Protein AF-A0A653XRC6-F1 (afdb_monomer_lite)

Structure (mmCIF, N/CA/C/O backbone):
data_AF-A0A653XRC6-F1
#
_entry.id   AF-A0A653XRC6-F1
#
loop_
_atom_site.group_PDB
_atom_site.id
_atom_site.type_symbol
_atom_site.label_atom_id
_atom_site.label_alt_id
_atom_site.label_comp_id
_atom_site.label_asym_id
_atom_site.label_entity_id
_atom_site.label_seq_id
_atom_site.pdbx_PDB_ins_code
_atom_site.Cartn_x
_atom_site.Cartn_y
_atom_site.Cartn_z
_atom_site.occupancy
_atom_site.B_iso_or_equiv
_atom_site.auth_seq_id
_atom_site.auth_comp_id
_atom_site.auth_asym_id
_atom_site.auth_atom_id
_atom_site.pdbx_PDB_model_num
ATOM 1 N N . MET A 1 1 ? 20.315 5.250 1.413 1.00 73.81 1 MET A N 1
ATOM 2 C CA . MET A 1 1 ? 19.536 4.110 0.869 1.00 73.81 1 MET A CA 1
ATOM 3 C C . MET A 1 1 ? 20.317 3.510 -0.283 1.00 73.81 1 MET A C 1
ATOM 5 O O . MET A 1 1 ? 20.744 4.292 -1.117 1.00 73.81 1 MET A O 1
ATOM 9 N N . ASP A 1 2 ? 20.560 2.194 -0.324 1.00 81.38 2 ASP A N 1
ATOM 10 C CA . ASP A 1 2 ? 21.121 1.570 -1.534 1.00 81.38 2 ASP A CA 1
ATOM 11 C C . ASP A 1 2 ? 19.971 1.256 -2.494 1.00 81.38 2 ASP A C 1
ATOM 13 O O . ASP A 1 2 ? 19.226 0.292 -2.316 1.00 81.38 2 ASP A O 1
ATOM 17 N N . SER A 1 3 ? 19.767 2.153 -3.452 1.00 80.25 3 SER A N 1
ATOM 18 C CA . SER A 1 3 ? 18.646 2.127 -4.383 1.00 80.25 3 SER A CA 1
ATOM 19 C C . SER A 1 3 ? 18.878 1.210 -5.590 1.00 80.25 3 SER A C 1
ATOM 21 O O . SER A 1 3 ? 17.935 1.000 -6.346 1.00 80.25 3 SER A O 1
ATOM 23 N N . ASN A 1 4 ? 20.078 0.635 -5.776 1.00 87.00 4 ASN A N 1
ATOM 24 C CA . ASN A 1 4 ? 20.437 -0.206 -6.928 1.00 87.00 4 ASN A CA 1
ATOM 25 C C . ASN A 1 4 ? 20.001 0.396 -8.286 1.00 87.00 4 ASN A C 1
ATOM 27 O O . ASN A 1 4 ? 19.376 -0.259 -9.120 1.00 87.00 4 ASN A O 1
ATOM 31 N N . VAL A 1 5 ? 20.319 1.668 -8.524 1.00 88.69 5 VAL A N 1
ATOM 32 C CA . VAL A 1 5 ? 19.939 2.421 -9.743 1.00 88.69 5 VAL A CA 1
ATOM 33 C C . VAL A 1 5 ? 21.145 2.965 -10.511 1.00 88.69 5 VAL A C 1
ATOM 35 O O . VAL A 1 5 ? 21.012 3.849 -11.359 1.00 88.69 5 VAL A O 1
ATOM 38 N N . GLU A 1 6 ? 22.338 2.439 -10.240 1.00 88.88 6 GLU A N 1
ATOM 39 C CA . GLU A 1 6 ? 23.526 2.753 -11.031 1.00 88.88 6 GLU A CA 1
ATOM 40 C C . GLU A 1 6 ? 23.304 2.367 -12.504 1.00 88.88 6 GLU A C 1
ATOM 42 O O . GLU A 1 6 ? 22.797 1.279 -12.811 1.00 88.88 6 GLU A O 1
ATOM 47 N N . GLY A 1 7 ? 23.630 3.296 -13.409 1.00 89.38 7 GLY A N 1
ATOM 48 C CA . GLY A 1 7 ? 23.404 3.159 -14.851 1.00 89.38 7 GLY A CA 1
ATOM 49 C C . GLY A 1 7 ? 21.946 3.314 -15.307 1.00 89.38 7 GLY A C 1
ATOM 50 O O . GLY A 1 7 ? 21.654 3.047 -16.469 1.00 89.38 7 GLY A O 1
ATOM 51 N N . VAL A 1 8 ? 21.023 3.722 -14.427 1.00 92.38 8 VAL A N 1
ATOM 52 C CA . VAL A 1 8 ? 19.603 3.922 -14.761 1.00 92.38 8 VAL A CA 1
ATOM 53 C C . VAL A 1 8 ? 19.306 5.413 -14.898 1.00 92.38 8 VAL A C 1
ATOM 55 O O . VAL A 1 8 ? 19.327 6.147 -13.905 1.00 92.38 8 VAL A O 1
ATOM 58 N N . GLU A 1 9 ? 19.005 5.851 -16.121 1.00 91.44 9 GLU A N 1
ATOM 59 C CA . GLU A 1 9 ? 18.622 7.236 -16.406 1.00 91.44 9 GLU A CA 1
ATOM 60 C C . GLU A 1 9 ? 17.239 7.584 -15.838 1.00 91.44 9 GLU A C 1
ATOM 62 O O . GLU A 1 9 ? 16.316 6.766 -15.818 1.00 91.44 9 GLU A O 1
ATOM 67 N N . GLN A 1 10 ? 17.092 8.829 -15.382 1.00 92.31 10 GLN A N 1
ATOM 68 C CA . GLN A 1 10 ? 15.822 9.368 -14.906 1.00 92.31 10 GLN A CA 1
ATOM 69 C C . GLN A 1 10 ? 14.974 9.826 -16.099 1.00 92.31 10 GLN A C 1
ATOM 71 O O . GLN A 1 10 ? 15.271 10.842 -16.731 1.00 92.31 10 GLN A O 1
ATOM 76 N N . ALA A 1 11 ? 13.872 9.125 -16.364 1.00 92.25 11 ALA A N 1
ATOM 77 C CA . ALA A 1 11 ? 12.840 9.614 -17.265 1.00 92.25 11 ALA A CA 1
ATOM 78 C C . ALA A 1 11 ? 11.983 10.683 -16.568 1.00 92.25 11 ALA A C 1
ATOM 80 O O . ALA A 1 11 ? 11.791 10.659 -15.349 1.00 92.25 11 ALA A O 1
ATOM 81 N N . VAL A 1 12 ? 11.427 11.608 -17.350 1.00 90.19 12 VAL A N 1
ATOM 82 C CA . VAL A 1 12 ? 10.395 12.545 -16.897 1.00 90.19 12 VAL A CA 1
ATOM 83 C C . VAL A 1 12 ? 9.152 12.297 -17.724 1.00 90.19 12 VAL A C 1
ATOM 85 O O . VAL A 1 12 ? 9.199 12.274 -18.950 1.00 90.19 12 VAL A O 1
ATOM 88 N N . SER A 1 13 ? 8.035 12.094 -17.041 1.00 87.06 13 SER A N 1
ATOM 89 C CA . SER A 1 13 ? 6.729 11.951 -17.666 1.00 87.06 13 SER A CA 1
ATOM 90 C C . SER A 1 13 ? 5.757 12.887 -16.956 1.00 87.06 13 SER A C 1
ATOM 92 O O . SER A 1 13 ? 5.788 13.022 -15.732 1.00 87.06 13 SER A O 1
ATOM 94 N N . THR A 1 14 ? 4.868 13.515 -17.710 1.00 78.69 14 THR A N 1
ATOM 95 C CA . THR A 1 14 ? 3.679 14.193 -17.192 1.00 78.69 14 THR A CA 1
ATOM 96 C C . THR A 1 14 ? 2.473 13.531 -17.855 1.00 78.69 14 THR A C 1
ATOM 98 O O . THR A 1 14 ? 2.463 13.325 -19.065 1.00 78.69 14 THR A O 1
ATOM 101 N N . GLY A 1 15 ? 1.476 13.117 -17.071 1.00 80.56 15 GLY A N 1
ATOM 102 C CA . GLY A 1 15 ? 0.349 12.332 -17.588 1.00 80.56 15 GLY A CA 1
ATOM 103 C C . GLY A 1 15 ? 0.538 10.824 -17.421 1.00 80.56 15 GLY A C 1
ATOM 104 O O . GLY A 1 15 ? 0.923 10.378 -16.346 1.00 80.56 15 GLY A O 1
ATOM 105 N N . THR A 1 16 ? 0.216 10.036 -18.444 1.00 86.44 16 THR A N 1
ATOM 106 C CA . THR A 1 16 ? -0.002 8.585 -18.323 1.00 86.44 16 THR A CA 1
ATOM 107 C C . THR A 1 16 ? 1.288 7.759 -18.288 1.00 86.44 16 THR A C 1
ATOM 109 O O . THR A 1 16 ? 2.378 8.229 -18.628 1.00 86.44 16 THR A O 1
ATOM 112 N N . LEU A 1 17 ? 1.151 6.489 -17.895 1.00 93.69 17 LEU A N 1
ATOM 113 C CA . LEU A 1 17 ? 2.187 5.478 -18.106 1.00 93.69 17 LEU A CA 1
ATOM 114 C C . LEU A 1 17 ? 2.493 5.300 -19.611 1.00 93.69 17 LEU A C 1
ATOM 116 O O . LEU A 1 17 ? 1.646 5.627 -20.452 1.00 93.69 17 LEU A O 1
ATOM 120 N N . PRO A 1 18 ? 3.690 4.789 -19.965 1.00 93.00 18 PRO A N 1
ATOM 121 C CA . PRO A 1 18 ? 3.992 4.385 -21.335 1.00 93.00 18 PRO A CA 1
ATOM 122 C C . PRO A 1 18 ? 3.124 3.194 -21.783 1.00 93.00 18 PRO A C 1
ATOM 124 O O . PRO A 1 18 ? 2.311 2.670 -21.023 1.00 93.00 18 PRO A O 1
ATOM 127 N N . GLY A 1 19 ? 3.294 2.755 -23.034 1.00 93.19 19 GLY A N 1
ATOM 128 C CA . GLY A 1 19 ? 2.529 1.636 -23.591 1.00 93.19 19 GLY A CA 1
ATOM 129 C C . GLY A 1 19 ? 2.646 0.348 -22.763 1.00 93.19 19 GLY A C 1
ATOM 130 O O . GLY A 1 19 ? 3.686 0.078 -22.163 1.00 93.19 19 GLY A O 1
ATOM 131 N N . ARG A 1 20 ? 1.580 -0.462 -22.768 1.00 95.75 20 ARG A N 1
ATOM 132 C CA . ARG A 1 20 ? 1.423 -1.664 -21.925 1.00 95.75 20 ARG A CA 1
ATOM 133 C C . ARG A 1 20 ? 2.647 -2.590 -21.955 1.00 95.75 20 ARG A C 1
ATOM 135 O O . ARG A 1 20 ? 3.217 -2.863 -20.903 1.00 95.75 20 ARG A O 1
ATOM 142 N N . ASP A 1 21 ? 3.110 -2.950 -23.153 1.00 97.00 21 ASP A N 1
ATOM 143 C CA . ASP A 1 21 ? 4.266 -3.839 -23.360 1.00 97.00 21 ASP A CA 1
ATOM 144 C C . ASP A 1 21 ? 5.566 -3.270 -22.771 1.00 97.00 21 ASP A C 1
ATOM 146 O O . ASP A 1 21 ? 6.418 -4.007 -22.264 1.00 97.00 21 ASP A O 1
ATOM 150 N N . GLN A 1 22 ? 5.724 -1.943 -22.814 1.00 97.06 22 GLN A N 1
ATOM 151 C CA . GLN A 1 22 ? 6.874 -1.266 -22.225 1.00 97.06 22 GLN A CA 1
ATOM 152 C C . GLN A 1 22 ? 6.807 -1.325 -20.697 1.00 97.06 22 GLN A C 1
ATOM 154 O O . GLN A 1 22 ? 7.818 -1.618 -20.063 1.00 97.06 22 GLN A O 1
ATOM 159 N N . VAL A 1 23 ? 5.635 -1.088 -20.099 1.00 97.81 23 VAL A N 1
ATOM 160 C CA . VAL A 1 23 ? 5.466 -1.188 -18.641 1.00 97.81 23 VAL A CA 1
ATOM 161 C C . VAL A 1 23 ? 5.706 -2.624 -18.171 1.00 97.81 23 VAL A C 1
ATOM 163 O O . VAL A 1 23 ? 6.475 -2.817 -17.233 1.00 97.81 23 VAL A O 1
ATOM 166 N N . ASP A 1 24 ? 5.142 -3.627 -18.851 1.00 98.44 24 ASP A N 1
ATOM 167 C CA . ASP A 1 24 ? 5.356 -5.046 -18.525 1.00 98.44 24 ASP A CA 1
ATOM 168 C C . ASP A 1 24 ? 6.844 -5.418 -18.561 1.00 98.44 24 ASP A C 1
ATOM 170 O O . ASP A 1 24 ? 7.371 -6.020 -17.621 1.00 98.44 24 ASP A O 1
ATOM 174 N N . SER A 1 25 ? 7.549 -4.983 -19.609 1.00 98.44 25 SER A N 1
ATOM 175 C CA . SER A 1 25 ? 8.989 -5.212 -19.751 1.00 98.44 25 SER A CA 1
ATOM 176 C C . SER A 1 25 ? 9.793 -4.566 -18.617 1.00 98.44 25 SER A C 1
ATOM 178 O O . SER A 1 25 ? 10.721 -5.180 -18.090 1.00 98.44 25 SER A O 1
ATOM 180 N N . LEU A 1 26 ? 9.434 -3.347 -18.203 1.00 98.38 26 LEU A N 1
ATOM 181 C CA . LEU A 1 26 ? 10.117 -2.628 -17.122 1.00 98.38 26 LEU A CA 1
ATOM 182 C C . LEU A 1 26 ? 9.809 -3.227 -15.740 1.00 98.38 26 LEU A C 1
ATOM 184 O O . LEU A 1 26 ? 10.702 -3.308 -14.898 1.00 98.38 26 LEU A O 1
ATOM 188 N N . VAL A 1 27 ? 8.590 -3.711 -15.498 1.00 98.56 27 VAL A N 1
ATOM 189 C CA . VAL A 1 27 ? 8.245 -4.426 -14.257 1.00 98.56 27 VAL A CA 1
ATOM 190 C C . VAL A 1 27 ? 9.013 -5.748 -14.160 1.00 98.56 27 VAL A C 1
ATOM 192 O O . VAL A 1 27 ? 9.606 -6.035 -13.118 1.00 98.56 27 VAL A O 1
ATOM 195 N N . ALA A 1 28 ? 9.110 -6.505 -15.257 1.00 98.50 28 ALA A N 1
ATOM 196 C CA . ALA A 1 28 ? 9.934 -7.712 -15.316 1.00 98.50 28 ALA A CA 1
ATOM 197 C C . ALA A 1 28 ? 11.433 -7.413 -15.114 1.00 98.50 28 ALA A C 1
ATOM 199 O O . ALA A 1 28 ? 12.112 -8.121 -14.364 1.00 98.50 28 ALA A O 1
ATOM 200 N N . ALA A 1 29 ? 11.949 -6.341 -15.724 1.00 98.12 29 ALA A N 1
ATOM 201 C CA . ALA A 1 29 ? 13.334 -5.906 -15.545 1.00 98.12 29 ALA A CA 1
ATOM 202 C C . ALA A 1 29 ? 13.633 -5.498 -14.092 1.00 98.12 29 A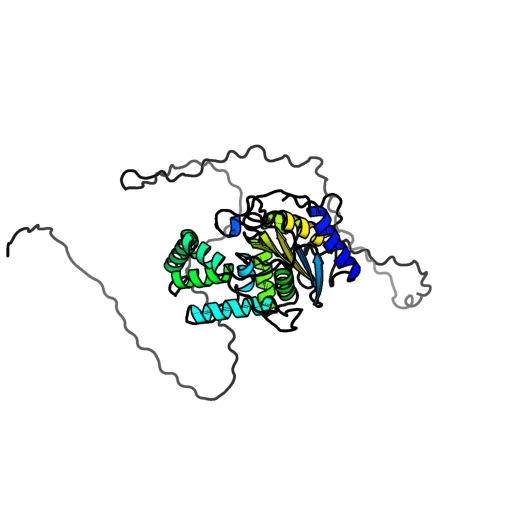LA A C 1
ATOM 204 O O . ALA A 1 29 ? 14.695 -5.842 -13.568 1.00 98.12 29 ALA A O 1
ATOM 205 N N . SER A 1 30 ? 12.686 -4.834 -13.420 1.00 98.00 30 SER A N 1
ATOM 206 C CA . SER A 1 30 ? 12.790 -4.472 -12.002 1.00 98.00 30 SER A CA 1
ATOM 207 C C . SER A 1 30 ? 12.946 -5.701 -11.103 1.00 98.00 30 SER A C 1
ATOM 209 O O . SER A 1 30 ? 13.836 -5.740 -10.249 1.00 98.00 30 SER A O 1
ATOM 211 N N . LEU A 1 31 ? 12.131 -6.739 -11.334 1.00 97.38 31 LEU A N 1
ATOM 212 C CA . LEU A 1 31 ? 12.246 -8.011 -10.620 1.00 97.38 31 LEU A CA 1
ATOM 213 C C . LEU A 1 31 ? 13.620 -8.645 -10.868 1.00 97.38 31 LEU A C 1
ATOM 215 O O . LEU A 1 31 ? 14.330 -8.980 -9.922 1.00 97.38 31 LEU A O 1
ATOM 219 N N . GLN A 1 32 ? 14.016 -8.784 -12.136 1.00 97.44 32 GLN A N 1
ATOM 220 C CA . GLN A 1 32 ? 15.257 -9.465 -12.504 1.00 97.44 32 GLN A CA 1
ATOM 221 C C . GLN A 1 32 ? 16.494 -8.767 -11.930 1.00 97.44 32 GLN A C 1
ATOM 223 O O . GLN A 1 32 ? 17.410 -9.442 -11.462 1.00 97.44 32 GLN A O 1
ATOM 228 N N . ARG A 1 33 ? 16.506 -7.430 -11.915 1.00 96.31 33 ARG A N 1
ATOM 229 C CA . ARG A 1 33 ? 17.606 -6.623 -11.372 1.00 96.31 33 ARG A CA 1
ATOM 230 C C . ARG A 1 33 ? 17.837 -6.850 -9.876 1.00 96.31 33 ARG A C 1
ATOM 232 O O . ARG A 1 33 ? 18.973 -6.769 -9.424 1.00 96.31 33 ARG A O 1
ATOM 239 N N . ASN A 1 34 ? 16.775 -7.128 -9.123 1.00 96.38 34 ASN A N 1
ATOM 240 C CA . ASN A 1 34 ? 16.821 -7.210 -7.661 1.00 96.38 34 ASN A CA 1
ATOM 241 C C . ASN A 1 34 ? 16.667 -8.644 -7.129 1.00 96.38 34 ASN A C 1
ATOM 243 O O . ASN A 1 34 ? 16.727 -8.867 -5.923 1.00 96.38 34 ASN A O 1
ATOM 247 N N . ARG A 1 35 ? 16.496 -9.636 -8.015 1.00 93.81 35 ARG A N 1
ATOM 248 C CA . ARG A 1 35 ? 16.198 -11.031 -7.655 1.00 93.81 35 ARG A CA 1
ATOM 249 C C . ARG A 1 35 ? 17.244 -11.666 -6.740 1.00 93.81 35 ARG A C 1
ATOM 251 O O . ARG A 1 35 ? 16.881 -12.443 -5.865 1.00 93.81 35 ARG A O 1
ATOM 258 N N . THR A 1 36 ? 18.522 -11.357 -6.953 1.00 94.31 36 THR A N 1
ATOM 259 C CA . THR A 1 36 ? 19.648 -11.962 -6.224 1.00 94.31 36 THR A CA 1
ATOM 260 C C . THR A 1 36 ? 20.048 -11.199 -4.964 1.00 94.31 36 THR A C 1
ATOM 262 O O . THR A 1 36 ? 20.930 -11.666 -4.249 1.00 94.31 36 THR A O 1
ATOM 265 N N . CYS A 1 37 ? 19.448 -10.035 -4.691 1.00 95.75 37 CYS A N 1
ATOM 266 C CA . CYS A 1 37 ? 19.703 -9.302 -3.454 1.00 95.75 37 CYS A CA 1
ATOM 267 C C . CYS A 1 37 ? 19.137 -10.100 -2.270 1.00 95.75 37 CYS A C 1
ATOM 269 O O . CYS A 1 37 ? 17.966 -10.476 -2.266 1.00 95.75 37 CYS A O 1
ATOM 271 N N . GLN A 1 38 ? 19.993 -10.364 -1.286 1.00 95.75 38 GLN A N 1
ATOM 272 C CA . GLN A 1 38 ? 19.677 -11.117 -0.067 1.00 95.75 38 GLN A CA 1
ATOM 273 C C . GLN A 1 38 ? 19.905 -10.268 1.192 1.00 95.75 38 GLN A C 1
ATOM 275 O O . GLN A 1 38 ? 19.968 -10.798 2.299 1.00 95.75 38 GLN A O 1
ATOM 280 N N . ASP A 1 39 ? 20.044 -8.954 1.020 1.00 97.00 39 ASP A N 1
ATOM 281 C CA . ASP A 1 39 ? 20.304 -8.024 2.110 1.00 97.00 39 ASP A CA 1
ATOM 282 C C . ASP A 1 39 ? 19.081 -7.874 3.019 1.00 97.00 39 ASP A C 1
ATOM 284 O O . ASP A 1 39 ? 17.929 -7.959 2.578 1.00 97.00 39 ASP A O 1
ATOM 288 N N . GLY A 1 40 ? 19.355 -7.586 4.290 1.00 96.81 40 GLY A N 1
ATOM 289 C CA . GLY A 1 40 ? 18.340 -7.421 5.321 1.00 96.81 40 GLY A CA 1
ATOM 290 C C . GLY A 1 40 ? 17.851 -8.736 5.927 1.00 96.81 40 GLY A C 1
ATOM 291 O O . GLY A 1 40 ? 18.165 -9.836 5.460 1.00 96.81 40 GLY A O 1
ATOM 292 N N . ASP A 1 41 ? 17.032 -8.592 6.964 1.00 97.81 41 ASP A N 1
ATOM 293 C CA . ASP A 1 41 ? 16.567 -9.688 7.812 1.00 97.81 41 ASP A CA 1
ATOM 294 C C . ASP A 1 41 ? 15.038 -9.745 7.854 1.00 97.81 41 ASP A C 1
ATOM 296 O O . ASP A 1 41 ? 14.352 -8.726 7.753 1.00 97.81 41 ASP A O 1
ATOM 300 N N . VAL A 1 42 ? 14.481 -10.948 7.987 1.00 97.56 42 VAL A N 1
ATOM 301 C CA . VAL A 1 42 ? 13.036 -11.128 8.191 1.00 97.56 42 VAL A CA 1
ATOM 302 C C . VAL A 1 42 ? 12.674 -10.670 9.604 1.00 97.56 42 VAL A C 1
ATOM 304 O O . VAL A 1 42 ? 13.381 -10.984 10.558 1.00 97.56 42 VAL A O 1
ATOM 307 N N . ALA A 1 43 ? 11.561 -9.946 9.750 1.00 94.00 43 ALA A N 1
ATOM 308 C CA . ALA A 1 43 ? 11.094 -9.489 11.056 1.00 94.00 43 ALA A CA 1
ATOM 309 C C . ALA A 1 43 ? 10.823 -10.666 12.010 1.00 94.00 43 ALA A C 1
ATOM 311 O O . ALA A 1 43 ? 9.990 -11.527 11.725 1.00 94.00 43 ALA A O 1
ATOM 312 N N . ASP A 1 44 ? 11.474 -10.663 13.173 1.00 91.88 44 ASP A N 1
ATOM 313 C CA . ASP A 1 44 ? 11.436 -11.761 14.146 1.00 91.88 44 ASP A CA 1
ATOM 314 C C . ASP A 1 44 ? 10.693 -11.421 15.452 1.00 91.88 44 ASP A C 1
ATOM 316 O O . ASP A 1 44 ? 10.219 -12.311 16.161 1.00 91.88 44 ASP A O 1
ATOM 320 N N . TYR A 1 45 ? 10.507 -10.132 15.751 1.00 85.12 45 TYR A N 1
ATOM 321 C CA . TYR A 1 45 ? 9.829 -9.668 16.966 1.00 85.12 45 TYR A CA 1
ATOM 322 C C . TYR A 1 45 ? 8.316 -9.971 16.987 1.00 85.12 45 TYR A C 1
ATOM 324 O O . TYR A 1 45 ? 7.688 -9.897 18.047 1.00 85.12 45 TYR A O 1
ATOM 332 N N . ILE A 1 46 ? 7.727 -10.328 15.838 1.00 86.06 46 ILE A N 1
ATOM 333 C CA . ILE A 1 46 ? 6.393 -10.936 15.737 1.00 86.06 46 ILE A CA 1
ATOM 334 C C . ILE A 1 46 ? 6.600 -12.395 15.300 1.00 86.06 46 ILE A C 1
ATOM 336 O O . ILE A 1 46 ? 6.892 -12.630 14.127 1.00 86.06 46 ILE A O 1
ATOM 340 N N . PRO A 1 47 ? 6.417 -13.386 16.194 1.00 89.56 47 PRO A N 1
ATOM 341 C CA . PRO A 1 47 ? 6.814 -14.774 15.937 1.00 89.56 47 PRO A CA 1
ATOM 342 C C . PRO A 1 47 ? 6.261 -15.409 14.657 1.00 89.56 47 PRO A C 1
ATOM 344 O O . PRO A 1 47 ? 6.919 -16.260 14.064 1.00 89.56 47 PRO A O 1
ATOM 347 N N . VAL A 1 48 ? 5.052 -15.031 14.228 1.00 91.69 48 VAL A N 1
ATOM 348 C CA . VAL A 1 48 ? 4.474 -15.555 12.981 1.00 91.69 48 VAL A CA 1
ATOM 349 C C . VAL A 1 48 ? 5.167 -14.992 11.734 1.00 91.69 48 VAL A C 1
ATOM 351 O O . VAL A 1 48 ? 5.327 -15.723 10.761 1.00 91.69 48 VAL A O 1
ATOM 354 N N . LEU A 1 49 ? 5.640 -13.738 11.765 1.00 92.50 49 LEU A N 1
ATOM 355 C CA . LEU A 1 49 ? 6.329 -13.114 10.628 1.00 92.50 49 LEU A CA 1
ATOM 356 C C . LEU A 1 49 ? 7.731 -13.694 10.425 1.00 92.50 49 LEU A C 1
ATOM 358 O O . LEU A 1 49 ? 8.179 -13.799 9.287 1.00 92.50 49 LEU A O 1
ATOM 362 N N . ALA A 1 50 ? 8.364 -14.178 11.497 1.00 93.81 50 ALA A N 1
ATOM 363 C CA . ALA A 1 50 ? 9.669 -14.840 11.453 1.00 93.81 50 ALA A CA 1
ATOM 364 C C . ALA A 1 50 ? 9.692 -16.096 10.559 1.00 93.81 50 ALA A C 1
ATOM 366 O O . ALA A 1 50 ? 10.758 -16.595 10.210 1.00 93.81 50 ALA A O 1
ATOM 367 N N . ARG A 1 51 ? 8.514 -16.639 10.222 1.00 94.19 51 ARG A N 1
ATOM 368 C CA . ARG A 1 51 ? 8.348 -17.825 9.372 1.00 94.19 51 ARG A CA 1
ATOM 369 C C . ARG A 1 51 ? 8.200 -17.488 7.888 1.00 94.19 51 ARG A C 1
ATOM 371 O O . ARG A 1 51 ? 8.048 -18.412 7.092 1.00 94.19 51 ARG A O 1
ATOM 378 N N . ALA A 1 52 ? 8.173 -16.205 7.523 1.00 95.88 52 ALA A N 1
ATOM 379 C CA . ALA A 1 52 ? 8.066 -15.796 6.131 1.00 95.88 52 ALA A CA 1
ATOM 380 C C . ALA A 1 52 ? 9.269 -16.318 5.334 1.00 95.88 52 ALA A C 1
ATOM 382 O O . ALA A 1 52 ? 10.409 -16.219 5.787 1.00 95.88 52 ALA A O 1
ATOM 383 N N . ASP A 1 53 ? 9.006 -16.863 4.147 1.00 97.75 53 ASP A N 1
ATOM 384 C CA . ASP A 1 53 ? 10.060 -17.303 3.238 1.00 97.75 53 ASP A CA 1
ATOM 385 C C . ASP A 1 53 ? 10.856 -16.074 2.752 1.00 97.75 53 ASP A C 1
ATOM 387 O O . ASP A 1 53 ? 10.288 -15.216 2.065 1.00 97.75 53 ASP A O 1
ATOM 391 N N . PRO A 1 54 ? 12.150 -15.949 3.111 1.00 97.56 54 PRO A N 1
ATOM 392 C CA . PRO A 1 54 ? 12.952 -14.774 2.786 1.00 97.56 54 PRO A CA 1
ATOM 393 C C . PRO A 1 54 ? 13.175 -14.589 1.281 1.00 97.56 54 PRO A C 1
ATOM 395 O O . PRO A 1 54 ? 13.526 -13.482 0.868 1.00 97.56 54 PRO A O 1
ATOM 398 N N . ASP A 1 55 ? 12.983 -15.631 0.467 1.00 97.69 55 ASP A N 1
ATOM 399 C CA . ASP A 1 55 ? 13.252 -15.586 -0.968 1.00 97.69 55 ASP A CA 1
ATOM 400 C C . ASP A 1 55 ? 12.099 -14.978 -1.778 1.00 97.69 55 ASP A C 1
ATOM 402 O O . ASP A 1 55 ? 12.354 -14.450 -2.866 1.00 97.69 55 ASP A O 1
ATOM 406 N N . LEU A 1 56 ? 10.881 -14.917 -1.220 1.00 98.31 56 LEU A N 1
ATOM 407 C CA . LEU A 1 56 ? 9.689 -14.368 -1.878 1.00 98.31 56 LEU A CA 1
ATOM 408 C C . LEU A 1 56 ? 9.889 -12.927 -2.347 1.00 98.31 56 LEU A C 1
ATOM 410 O O . LEU A 1 56 ? 10.257 -12.049 -1.559 1.00 98.31 56 LEU A O 1
ATOM 414 N N . PHE A 1 57 ? 9.599 -12.673 -3.624 1.00 98.69 57 PHE A N 1
ATOM 415 C CA . PHE A 1 57 ? 9.710 -11.340 -4.202 1.00 98.69 57 PHE A CA 1
ATOM 416 C C . PHE A 1 57 ? 8.693 -11.096 -5.309 1.00 98.69 57 PHE A C 1
ATOM 418 O O . PHE A 1 57 ? 8.727 -11.729 -6.363 1.00 98.69 57 PHE A O 1
ATOM 425 N N . GLY A 1 58 ? 7.818 -10.118 -5.089 1.00 98.62 58 GLY A N 1
ATOM 426 C CA . GLY A 1 58 ? 6.795 -9.711 -6.044 1.00 98.62 58 GLY A CA 1
ATOM 427 C C . GLY A 1 58 ? 6.732 -8.202 -6.226 1.00 98.62 58 GLY A C 1
ATOM 428 O O . GLY A 1 58 ? 6.920 -7.442 -5.274 1.00 98.62 58 GLY A O 1
ATOM 429 N N . VAL A 1 59 ? 6.434 -7.769 -7.451 1.00 98.75 59 VAL A N 1
ATOM 430 C CA . VAL A 1 59 ? 6.226 -6.361 -7.809 1.00 98.75 59 VAL A CA 1
ATOM 431 C C . VAL A 1 59 ? 5.006 -6.249 -8.717 1.00 98.75 59 VAL A C 1
ATOM 433 O O . VAL A 1 59 ? 4.852 -7.012 -9.671 1.00 98.75 59 VAL A O 1
ATOM 436 N N . CYS A 1 60 ? 4.141 -5.280 -8.436 1.00 98.88 60 CYS A N 1
ATOM 437 C CA . CYS A 1 60 ? 2.989 -4.951 -9.257 1.00 98.88 60 CYS A CA 1
ATOM 438 C C . CYS A 1 60 ? 2.878 -3.437 -9.455 1.00 98.88 60 CYS A C 1
ATOM 440 O O . CYS A 1 60 ? 3.045 -2.667 -8.511 1.00 98.88 60 CYS A O 1
ATOM 442 N N . VAL A 1 61 ? 2.569 -3.021 -10.682 1.00 98.88 61 VAL A N 1
ATOM 443 C CA . VAL A 1 61 ? 2.212 -1.645 -11.038 1.00 98.88 61 VAL A CA 1
ATOM 444 C C . VAL A 1 61 ? 0.788 -1.652 -11.575 1.00 98.88 61 VAL A C 1
ATOM 446 O O . VAL A 1 61 ? 0.463 -2.442 -12.462 1.00 98.88 61 VAL A O 1
ATOM 449 N N . VAL A 1 62 ? -0.056 -0.770 -11.045 1.00 98.75 62 VAL A N 1
ATOM 450 C CA . VAL A 1 62 ? -1.432 -0.581 -11.512 1.00 98.75 62 VAL A CA 1
ATOM 451 C C . VAL A 1 62 ? -1.620 0.864 -11.935 1.00 98.75 62 VAL A C 1
ATOM 453 O O . VAL A 1 62 ? -1.467 1.766 -11.115 1.00 98.75 62 VAL A O 1
ATOM 456 N N . GLY A 1 63 ? -1.928 1.082 -13.209 1.00 97.94 63 GLY A N 1
ATOM 457 C CA . GLY A 1 63 ? -2.252 2.396 -13.750 1.00 97.94 63 GLY A CA 1
ATOM 458 C C . GLY A 1 63 ? -3.630 2.880 -13.297 1.00 97.94 63 GLY A C 1
ATOM 459 O O . GLY A 1 63 ? -4.520 2.082 -13.000 1.00 97.94 63 GLY A O 1
ATOM 460 N N . VAL A 1 64 ? -3.830 4.200 -13.274 1.00 97.06 64 VAL A N 1
ATOM 461 C CA . VAL A 1 64 ? -5.159 4.805 -13.036 1.00 97.06 64 VAL A CA 1
ATOM 462 C C . VAL A 1 64 ? -6.175 4.443 -14.130 1.00 97.06 64 VAL A C 1
ATOM 464 O O . VAL A 1 64 ? -7.376 4.497 -13.909 1.00 97.06 64 VAL A O 1
ATOM 467 N N . ASP A 1 65 ? -5.694 4.001 -15.294 1.00 94.88 65 ASP A N 1
ATOM 468 C CA . ASP A 1 65 ? -6.490 3.463 -16.401 1.00 94.88 65 ASP A CA 1
ATOM 469 C C . ASP A 1 65 ? -6.918 1.993 -16.206 1.00 94.88 65 ASP A C 1
ATOM 471 O O . ASP A 1 65 ? -7.594 1.426 -17.065 1.00 94.88 65 ASP A O 1
ATOM 475 N N . GLY A 1 66 ? -6.512 1.354 -15.102 1.00 95.69 66 GLY A N 1
ATOM 476 C CA . GLY A 1 66 ? -6.776 -0.057 -14.823 1.00 95.69 66 GLY A CA 1
ATOM 477 C C . GLY A 1 66 ? -5.791 -1.031 -15.474 1.00 95.69 66 GLY A C 1
ATOM 478 O O . GLY A 1 66 ? -5.989 -2.245 -15.381 1.00 95.69 66 GLY A O 1
ATOM 479 N N . GLY A 1 67 ? -4.719 -0.554 -16.120 1.00 96.81 67 GLY A N 1
ATOM 480 C CA . GLY A 1 67 ? -3.613 -1.407 -16.558 1.00 96.81 67 GLY A CA 1
ATOM 481 C C . GLY A 1 67 ? -2.947 -2.093 -15.364 1.00 96.81 67 GLY A C 1
ATOM 482 O O . GLY A 1 67 ? -2.587 -1.421 -14.405 1.00 96.81 67 GLY A O 1
ATOM 483 N N . VAL A 1 68 ? -2.791 -3.421 -15.397 1.00 98.25 68 VAL A N 1
ATOM 484 C CA . VAL A 1 68 ? -2.177 -4.200 -14.308 1.00 98.25 68 VAL A CA 1
ATOM 485 C C . VAL A 1 68 ? -0.961 -4.946 -14.839 1.00 98.25 68 VAL A C 1
ATOM 487 O O . VAL A 1 68 ? -1.095 -5.775 -15.738 1.00 98.25 68 VAL A O 1
ATOM 490 N N . HIS A 1 69 ? 0.196 -4.671 -14.244 1.00 98.62 69 HIS A N 1
ATOM 491 C CA . HIS A 1 69 ? 1.507 -5.162 -14.661 1.00 98.62 69 HIS A CA 1
ATOM 492 C C . HIS A 1 69 ? 2.174 -5.862 -13.484 1.00 98.62 69 HIS A C 1
ATOM 494 O O . HIS A 1 69 ? 2.227 -5.304 -12.386 1.00 98.62 69 HIS A O 1
ATOM 500 N N . VAL A 1 70 ? 2.639 -7.095 -13.673 1.00 98.56 70 VAL A N 1
ATOM 501 C CA . VAL A 1 70 ? 3.000 -7.987 -12.562 1.00 98.56 70 VAL A CA 1
ATOM 502 C C . VAL A 1 70 ? 4.273 -8.757 -12.875 1.00 98.56 70 VAL A C 1
ATOM 504 O O . VAL A 1 70 ? 4.427 -9.273 -13.979 1.00 98.56 70 VAL A O 1
ATOM 507 N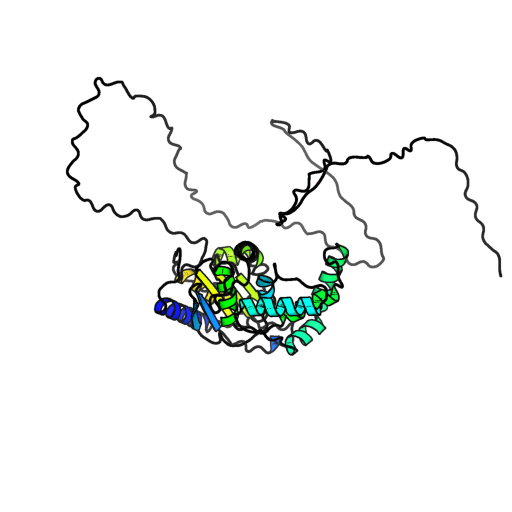 N . ALA A 1 71 ? 5.150 -8.893 -11.882 1.00 98.69 71 ALA A N 1
ATOM 508 C CA . ALA A 1 71 ? 6.289 -9.798 -11.930 1.00 98.69 71 ALA A CA 1
ATOM 509 C C . ALA A 1 71 ? 6.531 -10.464 -10.565 1.00 98.69 71 ALA A C 1
ATOM 511 O O . ALA A 1 71 ? 6.378 -9.836 -9.515 1.00 98.69 71 ALA A O 1
ATOM 512 N N . GLY A 1 72 ? 6.955 -11.730 -10.593 1.00 98.44 72 GLY A N 1
ATOM 513 C CA . GLY A 1 72 ? 7.308 -12.503 -9.399 1.00 98.44 72 GLY A CA 1
ATOM 514 C C . GLY A 1 72 ? 6.103 -12.895 -8.544 1.00 98.44 72 GLY A C 1
ATOM 515 O O . GLY A 1 72 ? 4.996 -13.071 -9.050 1.00 98.44 72 GLY A O 1
ATOM 516 N N . ASP A 1 73 ? 6.322 -12.998 -7.237 1.00 98.50 73 ASP A N 1
ATOM 517 C CA . ASP A 1 73 ? 5.373 -13.508 -6.237 1.00 98.50 73 ASP A CA 1
ATOM 518 C C . ASP A 1 73 ? 4.335 -12.456 -5.799 1.00 98.50 73 ASP A C 1
ATOM 520 O O . ASP A 1 73 ? 3.950 -12.370 -4.634 1.00 98.50 73 ASP A O 1
ATOM 524 N N . ALA A 1 74 ? 3.889 -11.600 -6.720 1.00 98.50 74 ALA A N 1
ATOM 525 C CA . ALA A 1 74 ? 3.083 -10.420 -6.395 1.00 98.50 74 ALA A CA 1
ATOM 526 C C . ALA A 1 74 ? 1.678 -10.738 -5.856 1.00 98.50 74 ALA A C 1
ATOM 528 O O . ALA A 1 74 ? 1.030 -9.855 -5.291 1.00 98.50 74 ALA A O 1
ATOM 529 N N . ASP A 1 75 ? 1.219 -11.975 -6.045 1.00 98.62 75 ASP A N 1
ATOM 530 C CA . ASP A 1 75 ? -0.079 -12.479 -5.595 1.00 98.62 75 ASP A CA 1
ATOM 531 C C . ASP A 1 75 ? 0.004 -13.257 -4.268 1.00 98.62 75 ASP A C 1
ATOM 533 O O . ASP A 1 75 ? -1.027 -13.660 -3.733 1.00 98.62 75 ASP A O 1
ATOM 537 N N . VAL A 1 76 ? 1.206 -13.438 -3.700 1.00 98.50 76 VAL A N 1
ATOM 538 C CA . VAL A 1 76 ? 1.360 -14.017 -2.359 1.00 98.50 76 VAL A CA 1
ATOM 539 C C . VAL A 1 76 ? 0.798 -13.052 -1.318 1.00 98.50 76 VAL A C 1
ATOM 541 O O . VAL A 1 76 ? 1.126 -11.864 -1.306 1.00 98.50 76 VAL A O 1
ATOM 544 N N . GLU A 1 77 ? -0.066 -13.572 -0.446 1.00 98.38 77 GLU A N 1
ATOM 545 C CA . GLU A 1 77 ? -0.674 -12.791 0.626 1.00 98.38 77 GLU A CA 1
ATOM 546 C C . GLU A 1 77 ? 0.243 -12.677 1.850 1.00 98.38 77 GLU A C 1
ATOM 548 O O . GLU A 1 77 ? 0.896 -13.632 2.269 1.00 98.38 77 GLU A O 1
ATOM 553 N N . PHE A 1 78 ? 0.220 -11.503 2.470 1.00 98.38 78 PHE A N 1
ATOM 554 C CA . PHE A 1 78 ? 0.892 -11.172 3.719 1.00 98.38 78 PHE A CA 1
ATOM 555 C C . PHE A 1 78 ? 0.032 -10.189 4.527 1.00 98.38 78 PHE A C 1
ATOM 557 O O . PHE A 1 78 ? -0.888 -9.557 4.004 1.00 98.38 78 PHE A O 1
ATOM 564 N N . SER A 1 79 ? 0.311 -10.029 5.823 1.00 98.12 79 SER A N 1
ATOM 565 C CA . SER A 1 79 ? -0.399 -9.035 6.641 1.00 98.12 79 SER A CA 1
ATOM 566 C C . SER A 1 79 ? -0.034 -7.606 6.213 1.00 98.12 79 SER A C 1
ATOM 568 O O . SER A 1 79 ? 1.152 -7.280 6.137 1.00 98.12 79 SER A O 1
ATOM 570 N N . ILE A 1 80 ? -1.020 -6.732 6.000 1.00 98.38 80 ILE A N 1
ATOM 571 C CA . ILE A 1 80 ? -0.842 -5.349 5.516 1.00 98.38 80 ILE A CA 1
ATOM 572 C C . ILE A 1 80 ? -0.040 -4.455 6.476 1.00 98.38 80 ILE A C 1
ATOM 574 O O . ILE A 1 80 ? 0.608 -3.491 6.058 1.00 98.38 80 ILE A O 1
ATOM 578 N N . GLN A 1 81 ? -0.057 -4.753 7.775 1.00 96.94 81 GLN A N 1
ATOM 579 C CA . GLN A 1 81 ? 0.742 -4.060 8.781 1.00 96.94 81 GLN A CA 1
ATOM 580 C C . GLN A 1 81 ? 0.526 -2.538 8.755 1.00 96.94 81 GLN A C 1
ATOM 582 O O . GLN A 1 81 ? -0.591 -2.041 8.574 1.00 96.94 81 GLN A O 1
ATOM 587 N N . SER A 1 82 ? 1.594 -1.761 8.953 1.00 95.94 82 SER A N 1
ATOM 588 C CA . SER A 1 82 ? 1.554 -0.298 8.983 1.00 95.94 82 SER A CA 1
ATOM 589 C C . SER A 1 82 ? 1.154 0.358 7.663 1.00 95.94 82 SER A C 1
ATOM 591 O O . SER A 1 82 ? 0.847 1.549 7.685 1.00 95.94 82 SER A O 1
ATOM 593 N N . ILE A 1 83 ? 1.100 -0.385 6.554 1.00 97.81 83 ILE A N 1
ATOM 594 C CA . ILE A 1 83 ? 0.630 0.127 5.262 1.00 97.81 83 ILE A CA 1
ATOM 595 C C . ILE A 1 83 ? -0.841 0.540 5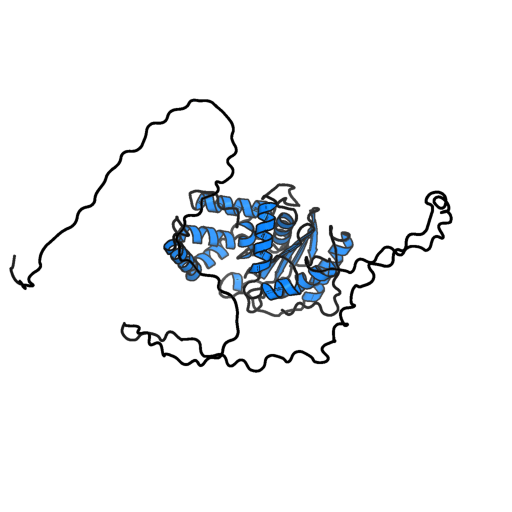.356 1.00 97.81 83 ILE A C 1
ATOM 597 O O . ILE A 1 83 ? -1.230 1.573 4.821 1.00 97.81 83 ILE A O 1
ATOM 601 N N . SER A 1 84 ? -1.635 -0.181 6.152 1.00 96.94 84 SER A N 1
ATOM 602 C CA . SER A 1 84 ? -3.053 0.121 6.384 1.00 96.94 84 SER A CA 1
ATOM 603 C C . SER A 1 84 ? -3.313 1.542 6.908 1.00 96.94 84 SER A C 1
ATOM 605 O O . SER A 1 84 ? -4.372 2.106 6.641 1.00 96.94 84 SER A O 1
ATOM 607 N N . LYS A 1 85 ? -2.341 2.161 7.603 1.00 95.38 85 LYS A N 1
ATOM 608 C CA . LYS A 1 85 ? -2.444 3.541 8.114 1.00 95.38 85 LYS A CA 1
ATOM 609 C C . LYS A 1 85 ? -2.661 4.569 7.004 1.00 95.38 85 LYS A C 1
ATOM 611 O O . LYS A 1 85 ? -3.290 5.589 7.261 1.00 95.38 85 LYS A O 1
ATOM 616 N N . ALA A 1 86 ? -2.174 4.285 5.794 1.00 94.31 86 ALA A N 1
ATOM 617 C CA . ALA A 1 86 ? -2.367 5.137 4.626 1.00 94.31 86 ALA A CA 1
ATOM 618 C C . ALA A 1 86 ? -3.851 5.337 4.289 1.00 94.31 86 ALA A C 1
ATOM 620 O O . ALA A 1 86 ? -4.229 6.379 3.777 1.00 94.31 86 ALA A O 1
ATOM 621 N N . PHE A 1 87 ? -4.705 4.360 4.587 1.00 93.88 87 PHE A N 1
ATOM 622 C CA . PHE A 1 87 ? -6.081 4.343 4.088 1.00 93.88 87 PHE A CA 1
ATOM 623 C C . PHE A 1 87 ? -7.114 4.720 5.149 1.00 93.88 87 PHE A C 1
ATOM 625 O O . PHE A 1 87 ? -8.230 5.104 4.814 1.00 93.88 87 PHE A O 1
ATOM 632 N N . VAL A 1 88 ? -6.755 4.638 6.432 1.00 83.00 88 VAL A N 1
ATOM 633 C CA . VAL A 1 88 ? -7.694 4.866 7.543 1.00 83.00 88 VAL A CA 1
ATOM 634 C C . VAL A 1 88 ? -7.702 6.301 8.073 1.00 83.00 88 VAL A C 1
ATOM 636 O O . VAL A 1 88 ? -8.517 6.617 8.936 1.00 83.00 88 VAL A O 1
ATOM 639 N N . TYR A 1 89 ? -6.860 7.197 7.538 1.00 61.22 89 TYR A N 1
ATOM 640 C CA . TYR A 1 89 ? -6.782 8.604 7.970 1.00 61.22 89 TYR A CA 1
ATOM 641 C C . TYR A 1 89 ? -8.130 9.351 7.863 1.00 61.22 89 TYR A C 1
ATOM 643 O O . TYR A 1 89 ? -8.364 10.305 8.598 1.00 61.22 89 TYR A O 1
ATOM 651 N N . ALA A 1 90 ? -9.049 8.874 7.014 1.00 49.19 90 ALA A N 1
ATOM 652 C CA . ALA A 1 90 ? -10.386 9.440 6.815 1.00 49.19 90 ALA A CA 1
ATOM 653 C C . ALA A 1 90 ? -11.551 8.490 7.173 1.00 49.19 90 ALA A C 1
ATOM 655 O O . ALA A 1 90 ? -12.710 8.832 6.941 1.00 49.19 90 ALA A O 1
ATOM 656 N N . LEU A 1 91 ? -11.277 7.293 7.706 1.00 58.69 91 LEU A N 1
ATOM 657 C CA . LEU A 1 91 ? -12.258 6.204 7.787 1.00 58.69 91 LEU A CA 1
ATOM 658 C C . LEU A 1 91 ? -12.370 5.624 9.197 1.00 58.69 91 LEU A C 1
ATOM 660 O O . LEU A 1 91 ? -11.890 4.525 9.433 1.00 58.69 91 LEU A O 1
ATOM 664 N N . MET A 1 92 ? -13.032 6.316 10.128 1.00 62.38 92 MET A N 1
ATOM 665 C CA . MET A 1 92 ? -13.439 5.685 11.398 1.00 62.38 92 MET A CA 1
ATOM 666 C C . MET A 1 92 ? -14.837 6.124 11.881 1.00 62.38 92 MET A C 1
ATOM 668 O O . MET A 1 92 ? -14.969 6.628 13.001 1.00 62.38 92 MET A O 1
ATOM 672 N N . PRO A 1 93 ? -15.909 5.958 11.079 1.00 72.25 93 PRO A N 1
ATOM 673 C CA . PRO A 1 93 ? -17.264 6.032 11.618 1.00 72.25 93 PRO A CA 1
ATOM 674 C C . PRO A 1 93 ? -17.530 4.849 12.571 1.00 72.25 93 PRO A C 1
ATOM 676 O O . PRO A 1 93 ? -16.834 3.836 12.541 1.00 72.25 93 PRO A O 1
ATOM 679 N N . GLY A 1 94 ? -18.551 4.974 13.419 1.00 78.00 94 GLY A N 1
ATOM 680 C CA . GLY A 1 94 ? -18.980 3.916 14.342 1.00 78.00 94 GLY A CA 1
ATOM 681 C C . GLY A 1 94 ? -18.873 4.317 15.810 1.00 78.00 94 GLY A C 1
ATOM 682 O O . GLY A 1 94 ? -17.994 5.080 16.219 1.00 78.00 94 GLY A O 1
ATOM 683 N N . THR A 1 95 ? -19.795 3.817 16.624 1.00 83.50 95 THR A N 1
ATOM 684 C CA . THR A 1 95 ? -19.922 4.097 18.064 1.00 83.50 95 THR A CA 1
ATOM 685 C C . THR A 1 95 ? -19.373 2.968 18.932 1.00 83.50 95 THR A C 1
ATOM 687 O O . THR A 1 95 ? -18.881 3.228 20.031 1.00 83.50 95 THR A O 1
ATOM 690 N N . THR A 1 96 ? -19.356 1.743 18.406 1.00 89.56 96 THR A N 1
ATOM 691 C CA . THR A 1 96 ? -18.806 0.550 19.065 1.00 89.56 96 THR A CA 1
ATOM 692 C C . THR A 1 96 ? -17.533 0.055 18.371 1.00 89.56 96 THR A C 1
ATOM 694 O O . THR A 1 96 ? -17.246 0.436 17.236 1.00 89.56 96 THR A O 1
ATOM 697 N N . ALA A 1 97 ? -16.758 -0.798 19.049 1.00 89.88 97 ALA A N 1
ATOM 698 C CA . ALA A 1 97 ? -15.549 -1.395 18.473 1.00 89.88 97 ALA A CA 1
ATOM 699 C C . ALA A 1 97 ? -15.860 -2.297 17.264 1.00 89.88 97 ALA A C 1
ATOM 701 O O . ALA A 1 97 ? -15.100 -2.308 16.298 1.00 89.88 97 ALA A O 1
ATOM 702 N N . ASP A 1 98 ? -16.994 -3.001 17.284 1.00 91.94 98 ASP A N 1
ATOM 703 C CA . ASP A 1 98 ? -17.415 -3.874 16.185 1.00 91.94 98 ASP A CA 1
ATOM 704 C C . ASP A 1 98 ? -17.839 -3.071 14.949 1.00 91.94 98 ASP A C 1
ATOM 706 O O . ASP A 1 98 ? -17.447 -3.406 13.832 1.00 91.94 98 ASP A O 1
ATOM 710 N N . GLU A 1 99 ? -18.571 -1.967 15.140 1.00 92.88 99 GLU A N 1
ATOM 711 C CA . GLU A 1 99 ? -18.913 -1.038 14.054 1.00 92.88 99 GLU A CA 1
ATOM 712 C C . GLU A 1 99 ? -17.657 -0.410 13.441 1.00 92.88 99 GLU A C 1
ATOM 714 O O . GLU A 1 99 ? -17.531 -0.331 12.219 1.00 92.88 99 GLU A O 1
ATOM 719 N N . GLN A 1 100 ? -16.708 0.003 14.287 1.00 91.81 100 GLN A N 1
ATOM 720 C CA . GLN A 1 100 ? -15.423 0.545 13.850 1.00 91.81 100 GLN A CA 1
ATOM 721 C C . GLN A 1 100 ? -14.618 -0.486 13.058 1.00 91.81 100 GLN A C 1
ATOM 723 O O . GLN A 1 100 ? -14.081 -0.167 11.999 1.00 91.81 100 GLN A O 1
ATOM 728 N N . TRP A 1 101 ? -14.558 -1.728 13.539 1.00 94.75 101 TRP A N 1
ATOM 729 C CA . TRP A 1 101 ? -13.890 -2.814 12.833 1.00 94.75 101 TRP A CA 1
ATOM 730 C C . TRP A 1 101 ? -14.529 -3.087 11.467 1.00 94.75 101 TRP A C 1
ATOM 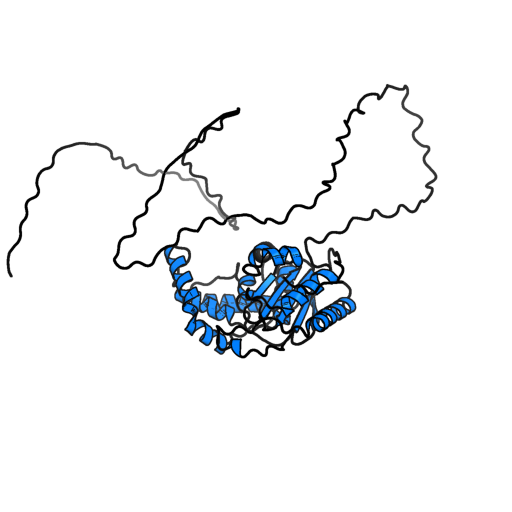732 O O . TRP A 1 101 ? -13.820 -3.146 10.462 1.00 94.75 101 TRP A O 1
ATOM 742 N N . ALA A 1 102 ? -15.859 -3.186 11.407 1.00 94.62 102 ALA A N 1
ATOM 743 C CA . ALA A 1 102 ? -16.582 -3.395 10.157 1.00 94.62 102 ALA A CA 1
ATOM 744 C C . ALA A 1 102 ? -16.322 -2.261 9.149 1.00 94.62 102 ALA A C 1
ATOM 746 O O . ALA A 1 102 ? -16.077 -2.526 7.970 1.00 94.62 102 ALA A O 1
ATOM 747 N N . ALA A 1 103 ? -16.308 -1.005 9.611 1.00 93.94 103 ALA A N 1
ATOM 748 C CA . ALA A 1 103 ? -15.997 0.150 8.773 1.00 93.94 103 ALA A CA 1
ATOM 749 C C . ALA A 1 103 ? -14.560 0.103 8.225 1.00 93.94 103 ALA A C 1
ATOM 751 O O . ALA A 1 103 ? -14.354 0.329 7.032 1.00 93.94 103 ALA A O 1
ATOM 752 N N . VAL A 1 104 ? -13.578 -0.243 9.064 1.00 94.62 104 VAL A N 1
ATOM 753 C CA . VAL A 1 104 ? -12.170 -0.389 8.655 1.00 94.62 104 VAL A CA 1
ATOM 754 C C . VAL A 1 104 ? -12.008 -1.487 7.613 1.00 94.62 104 VAL A C 1
ATOM 756 O O . VAL A 1 104 ? -11.415 -1.254 6.558 1.00 94.62 104 VAL A O 1
ATOM 759 N N . GLN A 1 105 ? -12.546 -2.678 7.886 1.00 96.31 105 GLN A N 1
ATOM 760 C CA . GLN A 1 105 ? -12.426 -3.816 6.982 1.00 96.31 105 GLN A CA 1
ATOM 761 C C . GLN A 1 105 ? -13.108 -3.524 5.642 1.00 96.31 105 GLN A C 1
ATOM 763 O O . GLN A 1 105 ? -12.512 -3.759 4.590 1.00 96.31 105 GLN A O 1
ATOM 768 N N . SER A 1 106 ? -14.319 -2.958 5.665 1.00 95.75 106 SER A N 1
ATOM 769 C CA . SER A 1 106 ? -15.039 -2.572 4.448 1.00 95.75 106 SER A CA 1
ATOM 770 C C . SER A 1 106 ? -14.299 -1.489 3.663 1.00 95.75 106 SER A C 1
ATOM 772 O O . SER A 1 106 ? -14.238 -1.571 2.438 1.00 95.75 106 SER A O 1
ATOM 774 N N . GLY A 1 107 ? -13.733 -0.487 4.338 1.00 95.88 107 GLY A N 1
ATOM 775 C CA . GLY A 1 107 ? -12.993 0.598 3.699 1.00 95.88 107 GLY A CA 1
ATOM 776 C C . GLY A 1 107 ? -11.719 0.113 3.010 1.00 95.88 107 GLY A C 1
ATOM 777 O O . GLY A 1 107 ? -11.499 0.403 1.835 1.00 95.88 107 GLY A O 1
ATOM 778 N N . LEU A 1 108 ? -10.908 -0.689 3.705 1.00 97.25 108 LEU A N 1
ATOM 779 C CA . LEU A 1 108 ? -9.700 -1.288 3.127 1.00 97.25 108 LEU A CA 1
ATOM 780 C C . LEU A 1 108 ? -10.031 -2.251 1.977 1.00 97.25 108 LEU A C 1
ATOM 782 O O . LEU A 1 108 ? -9.339 -2.242 0.960 1.00 97.25 108 LEU A O 1
ATOM 786 N N . SER A 1 109 ? -11.124 -3.010 2.091 1.00 98.12 109 SER A N 1
ATOM 787 C CA . SER A 1 109 ? -11.627 -3.870 1.009 1.00 98.12 109 SER A CA 1
ATOM 788 C C . SER A 1 109 ? -12.060 -3.066 -0.221 1.00 98.12 109 SER A C 1
ATOM 790 O O . SER A 1 109 ? -11.750 -3.432 -1.353 1.00 98.12 109 SER A O 1
ATOM 792 N N . ALA A 1 110 ? -12.703 -1.912 -0.021 1.00 97.69 110 ALA A N 1
ATOM 793 C CA . ALA A 1 110 ? -13.070 -1.016 -1.113 1.00 97.69 110 ALA A CA 1
ATOM 794 C C . ALA A 1 110 ? -11.838 -0.446 -1.839 1.00 97.69 110 ALA A C 1
ATOM 796 O O . ALA A 1 110 ? -11.838 -0.378 -3.067 1.00 97.69 110 ALA A O 1
ATOM 797 N N . PHE A 1 111 ? -10.769 -0.102 -1.109 1.00 98.12 111 PHE A N 1
ATOM 798 C CA . PHE A 1 111 ? -9.489 0.284 -1.714 1.00 98.12 111 PHE A CA 1
ATOM 799 C C . PHE A 1 111 ? -8.856 -0.858 -2.518 1.00 98.12 111 PHE A C 1
ATOM 801 O O . PHE A 1 111 ? -8.323 -0.603 -3.594 1.00 98.12 111 PHE A O 1
ATOM 808 N N . ALA A 1 112 ? -8.914 -2.099 -2.027 1.00 98.38 112 ALA A N 1
ATOM 809 C CA . ALA A 1 112 ? -8.354 -3.262 -2.723 1.00 98.38 112 ALA A CA 1
ATOM 810 C C . ALA A 1 112 ? -9.214 -3.728 -3.912 1.00 98.38 112 ALA A C 1
ATOM 812 O O . ALA A 1 112 ? -8.732 -4.440 -4.787 1.00 98.38 112 ALA A O 1
ATOM 813 N N . GLY A 1 113 ? -10.489 -3.330 -3.963 1.00 98.06 113 GLY A N 1
ATOM 814 C CA . GLY A 1 113 ? -11.448 -3.804 -4.963 1.00 98.06 113 GLY A CA 1
ATOM 815 C C . GLY A 1 113 ? -11.942 -5.236 -4.718 1.00 98.06 113 GLY A C 1
ATOM 816 O O . GLY A 1 113 ? -12.583 -5.811 -5.597 1.00 98.06 113 GLY A O 1
ATOM 817 N N . ARG A 1 114 ? -11.663 -5.806 -3.539 1.00 98.31 114 ARG A N 1
ATOM 818 C CA . ARG A 1 114 ? -12.074 -7.150 -3.104 1.00 98.31 114 ARG A CA 1
ATOM 819 C C . ARG A 1 114 ? -12.196 -7.214 -1.585 1.00 98.31 114 ARG A C 1
ATOM 821 O O . ARG A 1 114 ? -11.578 -6.415 -0.886 1.00 98.31 114 ARG A O 1
ATOM 828 N N . ASP A 1 115 ? -12.906 -8.214 -1.077 1.00 98.44 115 ASP A N 1
ATOM 829 C CA . ASP A 1 115 ? -12.985 -8.455 0.363 1.00 98.44 115 ASP A CA 1
ATOM 830 C C . ASP A 1 115 ? -11.626 -8.902 0.923 1.00 98.44 115 ASP A C 1
ATOM 832 O O . ASP A 1 115 ? -11.012 -9.862 0.440 1.00 98.44 115 ASP A O 1
ATOM 836 N N . LEU A 1 116 ? -11.156 -8.197 1.955 1.00 98.44 116 LEU A N 1
ATOM 837 C CA . LEU A 1 116 ? -9.941 -8.539 2.691 1.00 98.44 116 LEU A CA 1
ATOM 838 C C . LEU A 1 116 ? -10.286 -9.338 3.943 1.00 98.44 116 LEU A C 1
ATOM 840 O O . LEU A 1 116 ? -11.163 -8.972 4.729 1.00 98.44 116 LEU A O 1
ATOM 844 N N . ALA A 1 117 ? -9.555 -10.426 4.152 1.00 98.38 117 ALA A N 1
ATOM 845 C CA . ALA A 1 117 ? -9.755 -11.320 5.281 1.00 98.38 117 ALA A CA 1
ATOM 846 C C . ALA A 1 117 ? -8.753 -11.032 6.404 1.00 98.38 117 ALA A C 1
ATOM 848 O O . ALA A 1 117 ? -7.573 -10.787 6.150 1.00 98.38 117 ALA A O 1
ATOM 849 N N . LEU A 1 118 ? -9.219 -11.127 7.649 1.00 98.50 118 LEU A N 1
ATOM 850 C CA . LEU A 1 118 ? -8.366 -11.056 8.833 1.00 98.50 118 LEU A CA 1
ATOM 851 C C . LEU A 1 118 ? -7.506 -12.319 8.949 1.00 98.50 118 LEU A C 1
ATOM 853 O O . LEU A 1 118 ? -8.034 -13.435 8.986 1.00 98.50 118 LEU A O 1
ATOM 857 N N . ASP A 1 119 ? -6.196 -12.140 9.074 1.00 97.94 119 ASP A N 1
ATOM 858 C CA . ASP A 1 119 ? -5.291 -13.194 9.508 1.00 97.94 119 ASP A CA 1
ATOM 859 C C . ASP A 1 119 ? -5.393 -13.360 11.029 1.00 97.94 119 ASP A C 1
ATOM 861 O O . ASP A 1 119 ? -4.916 -12.537 11.814 1.00 97.94 119 ASP A O 1
ATOM 865 N N . ASN A 1 120 ? -6.057 -14.433 11.458 1.00 97.50 120 ASN A N 1
ATOM 866 C CA . ASN A 1 120 ? -6.264 -14.704 12.876 1.00 97.50 120 ASN A CA 1
ATOM 867 C C . ASN A 1 120 ? -4.983 -15.158 13.592 1.00 97.50 120 ASN A C 1
ATOM 869 O O . ASN A 1 120 ? -4.912 -15.026 14.814 1.00 97.50 120 ASN A O 1
ATOM 873 N N . GLU A 1 121 ? -3.998 -15.712 12.883 1.00 96.50 121 GLU A N 1
ATOM 874 C CA . GLU A 1 121 ? -2.727 -16.110 13.492 1.00 96.50 121 GLU A CA 1
ATOM 875 C C . GLU A 1 121 ? -1.882 -14.871 13.790 1.00 96.50 121 GLU A C 1
ATOM 877 O O . GLU A 1 121 ? -1.447 -14.689 14.932 1.00 96.50 121 GLU A O 1
ATOM 882 N N . VAL A 1 122 ? -1.749 -13.972 12.808 1.00 96.00 122 VAL A N 1
ATOM 883 C CA . VAL A 1 122 ? -1.073 -12.677 12.982 1.00 96.00 122 VAL A CA 1
ATOM 884 C C . VAL A 1 122 ? -1.763 -11.844 14.048 1.00 96.00 122 VAL A C 1
ATOM 886 O O . VAL A 1 122 ? -1.101 -11.426 14.996 1.00 96.00 122 VAL A O 1
ATOM 889 N N . TYR A 1 123 ? -3.088 -11.707 13.985 1.00 97.31 123 TYR A N 1
ATOM 890 C CA . TYR A 1 123 ? -3.841 -10.945 14.979 1.00 97.31 123 TYR A CA 1
ATOM 891 C C . TYR A 1 123 ? -3.605 -11.450 16.405 1.00 97.31 123 TYR A C 1
ATOM 893 O O . TYR A 1 123 ? -3.310 -10.655 17.297 1.00 97.31 123 TYR A O 1
ATOM 901 N N . ARG A 1 124 ? -3.685 -12.767 16.637 1.00 96.19 124 ARG A N 1
ATOM 902 C CA . ARG A 1 124 ? -3.446 -13.343 17.972 1.00 96.19 124 ARG A CA 1
ATOM 903 C C . ARG A 1 124 ? -2.007 -13.130 18.430 1.00 96.19 124 ARG A C 1
ATOM 905 O O . ARG A 1 124 ? -1.791 -12.794 19.594 1.00 96.19 124 ARG A O 1
ATOM 912 N N . SER A 1 125 ? -1.043 -13.317 17.527 1.00 94.69 125 SER A N 1
ATOM 913 C CA . SER A 1 125 ? 0.378 -13.116 17.816 1.00 94.69 125 SER A CA 1
ATOM 914 C C . SER A 1 125 ? 0.674 -11.666 18.201 1.00 94.69 125 SER A C 1
ATOM 916 O O . SER A 1 125 ? 1.380 -11.427 19.178 1.00 94.69 125 SER A O 1
ATOM 918 N N . GLU A 1 126 ? 0.130 -10.697 17.465 1.00 94.00 126 GLU A N 1
ATOM 919 C CA . GLU A 1 126 ? 0.316 -9.274 17.748 1.00 94.00 126 GLU A CA 1
ATOM 920 C C . GLU A 1 126 ? -0.422 -8.850 19.016 1.00 94.00 126 GLU A C 1
ATOM 922 O O . GLU A 1 126 ? 0.172 -8.220 19.889 1.00 94.00 126 GLU A O 1
ATOM 927 N N . ALA A 1 127 ? -1.695 -9.225 19.168 1.00 93.31 127 ALA A N 1
ATOM 928 C CA . ALA A 1 127 ? -2.509 -8.855 20.324 1.00 93.31 127 ALA A CA 1
ATOM 929 C C . ALA A 1 127 ? -1.887 -9.321 21.652 1.00 93.31 127 ALA A C 1
ATOM 931 O O . ALA A 1 127 ? -1.959 -8.601 22.652 1.00 93.31 127 ALA A O 1
ATOM 932 N N . ALA A 1 128 ? -1.223 -10.483 21.656 1.00 92.06 128 ALA A N 1
ATOM 933 C CA . ALA A 1 128 ? -0.532 -11.015 22.829 1.00 92.06 128 ALA A CA 1
ATOM 934 C C . ALA A 1 128 ? 0.675 -10.165 23.272 1.00 92.06 128 ALA A C 1
ATOM 936 O O . ALA A 1 128 ? 0.981 -10.117 24.464 1.00 92.06 128 ALA A O 1
ATOM 937 N N . THR A 1 129 ? 1.352 -9.476 22.347 1.00 88.06 129 THR A N 1
ATOM 938 C CA . THR A 1 129 ? 2.617 -8.761 22.608 1.00 88.06 129 THR A CA 1
ATOM 939 C C . THR A 1 129 ? 2.519 -7.243 22.424 1.00 88.06 129 THR A C 1
ATOM 941 O O . THR A 1 129 ? 3.513 -6.534 22.593 1.00 88.06 129 THR A O 1
ATOM 944 N N . ASN A 1 130 ? 1.321 -6.699 22.163 1.00 90.19 130 ASN A N 1
ATOM 945 C CA . ASN A 1 130 ? 1.108 -5.296 21.789 1.00 90.19 130 ASN A CA 1
ATOM 946 C C . ASN A 1 130 ? 1.250 -4.254 22.931 1.00 90.19 130 ASN A C 1
ATOM 948 O O . ASN A 1 130 ? 0.554 -3.233 22.972 1.00 90.19 130 ASN A O 1
ATOM 952 N N . THR A 1 131 ? 2.142 -4.486 23.895 1.00 93.38 131 THR A N 1
ATOM 953 C CA . THR A 1 131 ? 2.339 -3.637 25.082 1.00 93.38 131 THR A CA 1
ATOM 954 C C . THR A 1 131 ? 2.659 -2.188 24.713 1.00 93.38 131 THR A C 1
ATOM 956 O O . THR A 1 131 ? 2.137 -1.265 25.340 1.00 93.38 131 THR A O 1
ATOM 959 N N . ARG A 1 132 ? 3.455 -1.967 23.656 1.00 94.88 132 ARG A N 1
ATOM 960 C CA . ARG A 1 132 ? 3.817 -0.620 23.189 1.00 94.88 132 ARG A CA 1
ATOM 961 C C . ARG A 1 132 ? 2.594 0.179 22.735 1.00 94.88 132 ARG A C 1
ATOM 963 O O . ARG A 1 132 ? 2.426 1.309 23.187 1.00 94.88 132 ARG A O 1
ATOM 970 N N . ASN A 1 133 ? 1.721 -0.385 21.895 1.00 95.56 133 ASN A N 1
ATOM 971 C CA . ASN A 1 133 ? 0.546 0.363 21.431 1.00 95.56 133 ASN A CA 1
ATOM 972 C C . ASN A 1 133 ? -0.494 0.536 22.543 1.00 95.56 133 ASN A C 1
ATOM 974 O O . ASN A 1 133 ? -1.123 1.588 22.615 1.00 95.56 133 ASN A O 1
ATOM 978 N N . ARG A 1 134 ? -0.611 -0.421 23.475 1.00 95.62 134 ARG A N 1
ATOM 979 C CA . ARG A 1 134 ? -1.436 -0.254 24.686 1.00 95.62 134 ARG A CA 1
ATOM 980 C C . ARG A 1 134 ? -0.961 0.925 25.540 1.00 95.62 134 ARG A C 1
ATOM 982 O O . ARG A 1 134 ? -1.786 1.714 25.994 1.00 95.62 134 ARG A O 1
ATOM 989 N N . ALA A 1 135 ? 0.351 1.075 25.722 1.00 97.50 135 ALA A N 1
ATOM 990 C CA . ALA A 1 135 ? 0.928 2.206 26.445 1.00 97.50 135 ALA A CA 1
ATOM 991 C C . ALA A 1 135 ? 0.693 3.540 25.717 1.00 97.50 135 ALA A C 1
ATOM 993 O O . ALA A 1 135 ? 0.276 4.509 26.346 1.00 97.50 135 ALA A O 1
ATOM 994 N N . ILE A 1 136 ? 0.885 3.581 24.391 1.00 97.00 136 ILE A N 1
ATOM 995 C CA . ILE A 1 136 ? 0.596 4.771 23.572 1.00 97.00 136 ILE A CA 1
ATOM 996 C C . ILE A 1 136 ? -0.880 5.163 23.688 1.00 97.00 136 ILE A C 1
ATOM 998 O O . ILE A 1 136 ? -1.184 6.333 23.892 1.00 97.00 136 ILE A O 1
ATOM 1002 N N . ALA A 1 137 ? -1.803 4.205 23.612 1.00 95.81 137 ALA A N 1
ATOM 1003 C CA . ALA A 1 137 ? -3.230 4.494 23.702 1.00 95.81 137 ALA A CA 1
ATOM 1004 C C . ALA A 1 137 ? -3.629 5.049 25.079 1.00 95.81 137 ALA A C 1
ATOM 1006 O O . ALA A 1 137 ? -4.394 6.006 25.148 1.00 95.81 137 ALA A O 1
ATOM 1007 N N . ARG A 1 138 ? -3.057 4.524 26.171 1.00 96.50 138 ARG A N 1
ATOM 1008 C CA . ARG A 1 138 ? -3.240 5.080 27.527 1.00 96.50 138 ARG A CA 1
ATOM 1009 C C . ARG A 1 138 ? -2.645 6.481 27.671 1.00 96.50 138 ARG A C 1
ATOM 1011 O O . ARG A 1 138 ? -3.240 7.345 28.307 1.00 96.50 138 ARG A O 1
ATOM 1018 N N . LEU A 1 139 ? -1.498 6.735 27.044 1.00 96.94 139 LEU A N 1
ATOM 1019 C CA . LEU A 1 139 ? -0.913 8.072 27.013 1.00 96.94 139 LEU A CA 1
ATOM 1020 C C . LEU A 1 139 ? -1.829 9.051 26.262 1.00 96.94 139 LEU A C 1
ATOM 1022 O O . LEU A 1 139 ? -2.118 10.133 26.763 1.00 96.94 139 LEU A O 1
ATOM 1026 N N . LEU A 1 140 ? -2.340 8.661 25.094 1.00 95.69 140 LEU A N 1
ATOM 1027 C CA . LEU A 1 140 ? -3.272 9.470 24.304 1.00 95.69 140 LEU A CA 1
ATOM 1028 C C . LEU A 1 140 ? -4.609 9.707 25.026 1.00 95.69 140 LEU A C 1
ATOM 1030 O O . LEU A 1 140 ? -5.138 10.815 24.954 1.00 95.69 140 LEU A O 1
ATOM 1034 N N . GLU A 1 141 ? -5.127 8.713 25.752 1.00 95.62 141 GLU A N 1
ATOM 1035 C CA . GLU A 1 141 ? -6.274 8.857 26.663 1.00 95.62 141 GLU A CA 1
ATOM 1036 C C . GLU A 1 141 ? -5.996 9.938 27.718 1.00 95.62 141 GLU A C 1
ATOM 1038 O O . GLU A 1 141 ? -6.808 10.845 27.886 1.00 95.62 141 GLU A O 1
ATOM 1043 N N . SER A 1 142 ? -4.819 9.922 28.357 1.00 96.44 142 SER A N 1
ATOM 1044 C CA . SER A 1 142 ? -4.456 10.923 29.376 1.00 96.44 142 SER A CA 1
ATOM 1045 C C . SER A 1 142 ? -4.407 12.364 28.843 1.00 96.44 142 SER A C 1
ATOM 1047 O O . SER A 1 142 ? -4.681 13.307 29.581 1.00 96.44 142 SER A O 1
ATOM 1049 N N . TYR A 1 143 ? -4.126 12.540 27.547 1.00 96.62 143 TYR A N 1
ATOM 1050 C CA . TYR A 1 143 ? -4.161 13.834 26.858 1.00 96.62 143 TYR A CA 1
ATOM 1051 C C . TYR A 1 143 ? -5.537 14.179 26.263 1.00 96.62 143 TYR A C 1
ATOM 1053 O O . TYR A 1 143 ? -5.652 15.153 25.516 1.00 96.62 143 TYR A O 1
ATOM 1061 N N . GLY A 1 144 ? -6.570 13.371 26.522 1.00 93.38 144 GLY A N 1
ATOM 1062 C CA . GLY A 1 144 ? -7.911 13.554 25.963 1.00 93.38 144 GLY A CA 1
ATOM 1063 C C . GLY A 1 144 ? -7.973 13.380 24.441 1.00 93.38 144 GLY A C 1
ATOM 1064 O O . GLY A 1 144 ? -8.875 13.910 23.797 1.00 93.38 144 GLY A O 1
ATOM 1065 N N . ARG A 1 145 ? -7.002 12.677 23.839 1.00 92.75 145 ARG A N 1
ATOM 1066 C CA . ARG A 1 145 ? -6.949 12.412 22.388 1.00 92.75 145 ARG A CA 1
ATOM 1067 C C . ARG A 1 145 ? -7.714 11.157 21.988 1.00 92.75 145 ARG A C 1
ATOM 1069 O O . ARG A 1 145 ? -8.105 11.030 20.833 1.00 92.75 145 ARG A O 1
ATOM 1076 N N . ILE A 1 146 ? -7.958 10.261 22.941 1.00 88.19 146 ILE A N 1
ATOM 1077 C CA . ILE A 1 146 ? -8.851 9.112 22.794 1.00 88.19 146 ILE A CA 1
ATOM 1078 C C . ILE A 1 146 ? -9.971 9.271 23.823 1.00 88.19 146 ILE A C 1
ATOM 1080 O O . ILE A 1 146 ? -9.716 9.245 25.020 1.00 88.19 146 ILE A O 1
ATOM 1084 N N . GLY A 1 147 ? -11.207 9.458 23.348 1.00 83.31 147 GLY A N 1
ATOM 1085 C CA . GLY A 1 147 ? -12.398 9.630 24.196 1.00 83.31 147 GLY A CA 1
ATOM 1086 C C . GLY A 1 147 ? -13.178 8.340 24.478 1.00 83.31 147 GLY A C 1
ATOM 1087 O O . GLY A 1 147 ? -14.310 8.401 24.945 1.00 83.31 147 GLY A O 1
ATOM 1088 N N . ARG A 1 148 ? -12.621 7.178 24.126 1.00 85.69 148 ARG A N 1
ATOM 1089 C CA . ARG A 1 148 ? -13.229 5.842 24.280 1.00 85.69 148 ARG A CA 1
ATOM 1090 C C . ARG A 1 148 ? -12.255 4.911 24.992 1.00 85.69 148 ARG A C 1
ATOM 1092 O O . ARG A 1 148 ? -11.130 5.320 25.250 1.00 85.69 148 ARG A O 1
ATOM 1099 N N . ASP A 1 149 ? -12.658 3.667 25.260 1.00 91.25 149 ASP A N 1
ATOM 1100 C CA . ASP A 1 149 ? -11.739 2.676 25.829 1.00 91.25 149 ASP A CA 1
ATOM 1101 C C . ASP A 1 149 ? -10.497 2.512 24.926 1.00 91.25 149 ASP A C 1
ATOM 1103 O O . ASP A 1 149 ? -10.611 2.014 23.799 1.00 91.25 149 ASP A O 1
ATOM 1107 N N . PRO A 1 150 ? -9.302 2.915 25.392 1.00 93.00 150 PRO A N 1
ATOM 1108 C CA . PRO A 1 150 ? -8.091 2.852 24.587 1.00 93.00 150 PRO A CA 1
ATOM 1109 C C . PRO A 1 150 ? -7.691 1.417 24.239 1.00 93.00 150 PRO A C 1
ATOM 1111 O O . PRO A 1 150 ? -7.038 1.210 23.219 1.00 93.00 150 PRO A O 1
ATOM 1114 N N . LEU A 1 151 ? -8.069 0.416 25.043 1.00 93.75 151 LEU A N 1
ATOM 1115 C CA . LEU A 1 151 ? -7.740 -0.977 24.738 1.00 93.75 151 LEU A CA 1
ATOM 1116 C C . LEU A 1 151 ? -8.602 -1.524 23.596 1.00 93.75 151 LEU A C 1
ATOM 1118 O O . LEU A 1 151 ? -8.064 -2.196 22.719 1.00 93.75 151 LEU A O 1
ATOM 1122 N N . ALA A 1 152 ? -9.887 -1.168 23.545 1.00 93.00 152 ALA A N 1
ATOM 1123 C CA . ALA A 1 152 ? -10.747 -1.464 22.401 1.00 93.00 152 ALA A CA 1
ATOM 1124 C C . ALA A 1 152 ? -10.242 -0.806 21.101 1.00 93.00 152 ALA A C 1
ATOM 1126 O O . ALA A 1 152 ? -10.234 -1.444 20.050 1.00 93.00 152 ALA A O 1
ATOM 1127 N N . VAL A 1 153 ? -9.746 0.438 21.164 1.00 92.44 153 VAL A N 1
ATOM 1128 C CA . VAL A 1 153 ? -9.134 1.112 19.998 1.00 92.44 153 VAL A CA 1
ATOM 1129 C C . VAL A 1 153 ? -7.892 0.360 19.511 1.00 92.44 153 VAL A C 1
ATOM 1131 O O . VAL A 1 153 ? -7.717 0.160 18.308 1.00 92.44 153 VAL A O 1
ATOM 1134 N N . VAL A 1 154 ? -7.038 -0.089 20.436 1.00 95.19 154 VAL A N 1
ATOM 1135 C CA . VAL A 1 154 ? -5.846 -0.882 20.098 1.00 95.19 154 VAL A CA 1
ATOM 1136 C C . VAL A 1 154 ? -6.221 -2.232 19.490 1.00 95.19 154 VAL A C 1
ATOM 1138 O O . VAL A 1 154 ? -5.529 -2.681 18.578 1.00 95.19 154 VAL A O 1
ATOM 1141 N N . ASP A 1 155 ? -7.303 -2.868 19.938 1.00 95.50 155 ASP A N 1
ATOM 1142 C CA . ASP A 1 155 ? -7.785 -4.123 19.352 1.00 95.50 155 ASP A CA 1
ATOM 1143 C C . ASP A 1 155 ? -8.196 -3.948 17.882 1.00 95.50 155 ASP A C 1
ATOM 1145 O O . ASP A 1 155 ? -7.697 -4.668 17.016 1.00 95.50 155 ASP A O 1
ATOM 1149 N N . VAL A 1 156 ? -9.018 -2.934 17.578 1.00 95.12 156 VAL A N 1
ATOM 1150 C CA . VAL A 1 156 ? -9.421 -2.607 16.195 1.00 95.12 156 VAL A CA 1
ATOM 1151 C C . VAL A 1 156 ? -8.199 -2.306 15.326 1.00 95.12 156 VAL A C 1
ATOM 1153 O O . VAL A 1 156 ? -8.080 -2.827 14.218 1.00 95.12 156 VAL A O 1
ATOM 1156 N N . TYR A 1 157 ? -7.252 -1.524 15.847 1.00 95.19 157 TYR A N 1
ATOM 1157 C CA . TYR A 1 157 ? -5.993 -1.236 15.163 1.00 95.19 157 TYR A CA 1
ATOM 1158 C C . TYR A 1 157 ? -5.141 -2.499 14.922 1.00 95.19 157 TYR A C 1
ATOM 1160 O O . TYR A 1 157 ? -4.529 -2.644 13.866 1.00 95.19 157 TYR A O 1
ATOM 1168 N N . THR A 1 158 ? -5.117 -3.441 15.865 1.00 96.19 158 THR A N 1
ATOM 1169 C CA . THR A 1 158 ? -4.371 -4.701 15.703 1.00 96.19 158 THR A CA 1
ATOM 1170 C C . THR A 1 158 ? -5.016 -5.569 14.620 1.00 96.19 158 THR A C 1
ATOM 1172 O O . THR A 1 158 ? -4.325 -6.073 13.734 1.00 96.19 158 THR A O 1
ATOM 1175 N N . LYS A 1 159 ? -6.353 -5.668 14.605 1.00 97.25 159 LYS A N 1
ATOM 1176 C CA . LYS A 1 159 ? -7.091 -6.346 13.527 1.00 97.25 159 LYS A CA 1
ATOM 1177 C C . LYS A 1 159 ? -6.823 -5.700 12.162 1.00 97.25 159 LYS A C 1
ATOM 1179 O O . LYS A 1 159 ? -6.602 -6.407 11.184 1.00 97.25 159 LYS A O 1
ATOM 1184 N N . GLN A 1 160 ? -6.770 -4.367 12.101 1.00 96.94 160 GLN A N 1
ATOM 1185 C CA . GLN A 1 160 ? -6.442 -3.614 10.886 1.00 96.94 160 GLN A CA 1
ATOM 1186 C C . GLN A 1 160 ? -5.069 -4.009 10.321 1.00 96.94 160 GLN A C 1
ATOM 1188 O O . GLN A 1 160 ? -4.951 -4.271 9.125 1.00 96.94 160 GLN A O 1
ATOM 1193 N N . CYS A 1 161 ? -4.033 -4.066 11.163 1.00 97.12 161 CYS A N 1
ATOM 1194 C CA . CYS A 1 161 ? -2.685 -4.466 10.746 1.00 97.12 161 CYS A CA 1
ATOM 1195 C C . CYS A 1 161 ? -2.603 -5.932 10.291 1.00 97.12 161 CYS A C 1
ATOM 1197 O O . CYS A 1 161 ? -1.739 -6.276 9.485 1.00 97.12 161 CYS A O 1
ATOM 1199 N N . SER A 1 162 ? -3.538 -6.763 10.745 1.00 98.12 162 SER A N 1
ATOM 1200 C CA . SER A 1 162 ? -3.597 -8.197 10.464 1.00 98.12 162 SER A CA 1
ATOM 1201 C C . SER A 1 162 ? -4.442 -8.571 9.235 1.00 98.12 162 SER A C 1
ATOM 1203 O O . SER A 1 162 ? -4.660 -9.753 8.986 1.00 98.12 162 SER A O 1
ATOM 1205 N N . LEU A 1 163 ? -4.945 -7.614 8.447 1.00 98.50 163 LEU A N 1
ATOM 1206 C CA . LEU A 1 163 ? -5.635 -7.931 7.188 1.00 98.50 163 LEU A CA 1
ATOM 1207 C C . LEU A 1 163 ? -4.657 -8.466 6.134 1.00 98.50 163 LEU A C 1
ATOM 1209 O O . LEU A 1 163 ? -3.561 -7.929 5.978 1.00 98.50 163 LEU A O 1
ATOM 1213 N N . ARG A 1 164 ? -5.065 -9.504 5.398 1.00 98.62 164 ARG A N 1
ATOM 1214 C CA . ARG A 1 164 ? -4.272 -10.104 4.316 1.00 98.62 164 ARG A CA 1
ATOM 1215 C C . ARG A 1 164 ? -4.398 -9.304 3.029 1.00 98.62 164 ARG A C 1
ATOM 1217 O O . ARG A 1 164 ? -5.512 -8.994 2.617 1.00 98.62 164 ARG A O 1
ATOM 1224 N N . VAL A 1 165 ? -3.262 -9.011 2.410 1.00 98.81 165 VAL A N 1
ATOM 1225 C CA . VAL A 1 165 ? -3.133 -8.345 1.108 1.00 98.81 165 VAL A CA 1
ATOM 1226 C C . VAL A 1 165 ? -1.966 -8.943 0.332 1.00 98.81 165 VAL A C 1
ATOM 1228 O O . VAL A 1 165 ? -1.066 -9.524 0.928 1.00 98.81 165 VAL A O 1
ATOM 1231 N N . SER A 1 166 ? -1.950 -8.761 -0.980 1.00 98.88 166 SER A N 1
ATOM 1232 C CA . SER A 1 166 ? -0.817 -9.055 -1.854 1.00 98.88 166 SER A CA 1
ATOM 1233 C C . SER A 1 166 ? -0.163 -7.769 -2.377 1.00 98.88 166 SER A C 1
ATOM 1235 O O . SER A 1 166 ? -0.674 -6.660 -2.183 1.00 98.88 166 SER A O 1
ATOM 1237 N N . ALA A 1 167 ? 0.965 -7.888 -3.083 1.00 98.88 167 ALA A N 1
ATOM 1238 C CA . ALA A 1 167 ? 1.567 -6.738 -3.759 1.00 98.88 167 ALA A CA 1
ATOM 1239 C C . ALA A 1 167 ? 0.634 -6.182 -4.851 1.00 98.88 167 ALA A C 1
ATOM 1241 O O . ALA A 1 167 ? 0.574 -4.968 -5.045 1.00 98.88 167 ALA A O 1
ATOM 1242 N N . ARG A 1 168 ? -0.151 -7.043 -5.514 1.00 98.88 168 ARG A N 1
ATOM 1243 C CA . ARG A 1 168 ? -1.207 -6.604 -6.437 1.00 98.88 168 ARG A CA 1
ATOM 1244 C C . ARG A 1 168 ? -2.261 -5.761 -5.726 1.00 98.88 168 ARG A C 1
ATOM 1246 O O . ARG A 1 168 ? -2.607 -4.694 -6.229 1.00 98.88 168 ARG A O 1
ATOM 1253 N N . ASP A 1 169 ? -2.743 -6.199 -4.565 1.00 98.88 169 ASP A N 1
ATOM 1254 C CA . ASP A 1 169 ? -3.735 -5.425 -3.813 1.00 98.88 169 ASP A CA 1
ATOM 1255 C C . ASP A 1 169 ? -3.180 -4.054 -3.439 1.00 98.88 169 ASP A C 1
ATOM 1257 O O . ASP A 1 169 ? -3.826 -3.045 -3.698 1.00 98.88 169 ASP A O 1
ATOM 1261 N N . LEU A 1 170 ? -1.949 -3.992 -2.916 1.00 98.88 170 LEU A N 1
ATOM 1262 C CA . LEU A 1 170 ? -1.305 -2.718 -2.594 1.00 98.88 170 LEU A CA 1
ATOM 1263 C C . LEU A 1 170 ? -1.199 -1.797 -3.815 1.00 98.88 170 LEU A C 1
ATOM 1265 O O . LEU A 1 170 ? -1.454 -0.600 -3.691 1.00 98.88 170 LEU A O 1
ATOM 1269 N N . ALA A 1 171 ? -0.875 -2.334 -4.992 1.00 98.88 171 ALA A N 1
ATOM 1270 C CA . ALA A 1 171 ? -0.823 -1.552 -6.222 1.00 98.88 171 ALA A CA 1
ATOM 1271 C C . ALA A 1 171 ? -2.206 -0.987 -6.602 1.00 98.88 171 ALA A C 1
ATOM 1273 O O . ALA A 1 171 ? -2.306 0.198 -6.913 1.00 98.88 171 ALA A O 1
ATOM 1274 N N . ILE A 1 172 ? -3.280 -1.780 -6.497 1.00 98.88 172 ILE A N 1
ATOM 1275 C CA . ILE A 1 172 ? -4.667 -1.331 -6.742 1.00 98.88 172 ILE A CA 1
ATOM 1276 C C . ILE A 1 172 ? -5.093 -0.265 -5.720 1.00 98.88 172 ILE A C 1
ATOM 1278 O O . ILE A 1 172 ? -5.651 0.776 -6.084 1.00 98.88 172 ILE A O 1
ATOM 1282 N N . MET A 1 173 ? -4.804 -0.492 -4.438 1.00 98.75 173 MET A N 1
ATOM 1283 C CA . MET A 1 173 ? -5.099 0.457 -3.364 1.00 98.75 173 MET A CA 1
ATOM 1284 C C . MET A 1 173 ? -4.347 1.780 -3.576 1.00 98.75 173 MET A C 1
ATOM 1286 O O . MET A 1 173 ? -4.918 2.859 -3.419 1.00 98.75 173 MET A O 1
ATOM 1290 N N . GLY A 1 174 ? -3.079 1.711 -3.989 1.00 98.56 174 GLY A N 1
ATOM 1291 C CA . GLY A 1 174 ? -2.273 2.875 -4.349 1.00 98.56 174 GLY A CA 1
ATOM 1292 C C . GLY A 1 174 ? -2.803 3.605 -5.578 1.00 98.56 174 GLY A C 1
ATOM 1293 O O . GLY A 1 174 ? -2.913 4.827 -5.558 1.00 98.56 174 GLY A O 1
ATOM 1294 N N . ALA A 1 175 ? -3.205 2.873 -6.615 1.00 98.56 175 ALA A N 1
ATOM 1295 C CA . ALA A 1 175 ? -3.791 3.443 -7.823 1.00 98.56 175 ALA A CA 1
ATOM 1296 C C . ALA A 1 175 ? -5.137 4.129 -7.538 1.00 98.56 175 ALA A C 1
ATOM 1298 O O . ALA A 1 175 ? -5.429 5.170 -8.116 1.00 98.56 175 ALA A O 1
ATOM 1299 N N . THR A 1 176 ? -5.899 3.627 -6.561 1.00 98.62 176 THR A N 1
ATOM 1300 C CA . THR A 1 176 ? -7.103 4.304 -6.054 1.00 98.62 176 THR A CA 1
ATOM 1301 C C . THR A 1 176 ? -6.773 5.681 -5.468 1.00 98.62 176 THR A C 1
ATOM 1303 O O . THR A 1 176 ? -7.488 6.650 -5.713 1.00 98.62 176 THR A O 1
ATOM 1306 N N . LEU A 1 177 ? -5.679 5.800 -4.703 1.00 98.12 177 LEU A N 1
ATOM 1307 C CA . L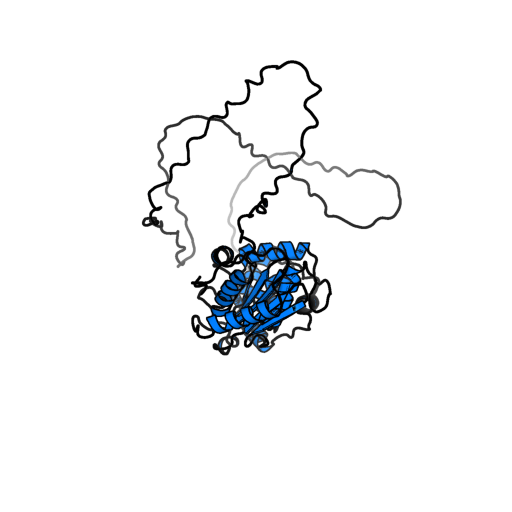EU A 1 177 ? -5.208 7.098 -4.206 1.00 98.12 177 LEU A CA 1
ATOM 1308 C C . LEU A 1 177 ? -4.651 7.978 -5.336 1.00 98.12 177 LEU A C 1
ATOM 1310 O O . LEU A 1 177 ? -4.852 9.192 -5.307 1.00 98.12 177 LEU A O 1
ATOM 1314 N N . ALA A 1 178 ? -3.979 7.381 -6.325 1.00 97.94 178 ALA A N 1
ATOM 1315 C CA . ALA A 1 178 ? -3.458 8.091 -7.490 1.00 97.94 178 ALA A CA 1
ATOM 1316 C C . ALA A 1 178 ? -4.572 8.702 -8.352 1.00 97.94 178 ALA A C 1
ATOM 1318 O O . ALA A 1 178 ? -4.374 9.795 -8.880 1.00 97.94 178 ALA A O 1
ATOM 1319 N N . ASP A 1 179 ? -5.725 8.036 -8.456 1.00 97.69 179 ASP A N 1
ATOM 1320 C CA . ASP A 1 179 ? -6.881 8.458 -9.260 1.00 97.69 179 ASP A CA 1
ATOM 1321 C C . ASP A 1 179 ? -7.920 9.267 -8.458 1.00 97.69 179 ASP A C 1
ATOM 1323 O O . ASP A 1 179 ? -9.136 9.163 -8.638 1.00 97.69 179 ASP A O 1
ATOM 1327 N N . GLY A 1 180 ? -7.463 10.048 -7.474 1.00 97.06 180 GLY A N 1
ATOM 1328 C CA . GLY A 1 180 ? -8.345 10.926 -6.696 1.00 97.06 180 GLY A CA 1
ATOM 1329 C C . GLY A 1 180 ? -9.474 10.183 -5.965 1.00 97.06 180 GLY A C 1
ATOM 1330 O O . GLY A 1 180 ? -10.572 10.730 -5.795 1.00 97.06 180 GLY A O 1
ATOM 1331 N N . GLY A 1 181 ? -9.217 8.937 -5.563 1.00 97.19 181 GLY A N 1
ATOM 1332 C CA . GLY A 1 181 ? -10.088 8.123 -4.722 1.00 97.19 181 GLY A CA 1
ATOM 1333 C C . GLY A 1 181 ? -11.018 7.188 -5.485 1.00 97.19 181 GLY A C 1
ATOM 1334 O O . GLY A 1 181 ? -11.900 6.604 -4.857 1.00 97.19 181 GLY A O 1
ATOM 1335 N N . VAL A 1 182 ? -10.871 7.048 -6.805 1.00 98.56 182 VAL A N 1
ATOM 1336 C CA . VAL A 1 182 ? -11.634 6.089 -7.616 1.00 98.56 182 VAL A CA 1
ATOM 1337 C C . VAL A 1 182 ? -10.821 4.812 -7.788 1.00 98.56 182 VAL A C 1
ATOM 1339 O O . VAL A 1 182 ? -9.675 4.845 -8.213 1.00 98.56 182 VAL A O 1
ATOM 1342 N N . ASN A 1 183 ? -11.394 3.670 -7.414 1.00 98.56 183 ASN A N 1
ATOM 1343 C CA . ASN A 1 183 ? -10.702 2.396 -7.550 1.00 98.56 183 ASN A CA 1
ATOM 1344 C C . ASN A 1 183 ? -10.681 1.974 -9.032 1.00 98.56 183 ASN A C 1
ATOM 1346 O O . ASN A 1 183 ? -11.756 1.828 -9.621 1.00 98.56 183 ASN A O 1
ATOM 1350 N N . PRO A 1 184 ? -9.502 1.728 -9.634 1.00 97.56 184 PRO A N 1
ATOM 1351 C CA . PRO A 1 184 ? -9.374 1.564 -11.085 1.00 97.56 184 PRO A CA 1
ATOM 1352 C C . PRO A 1 184 ? -9.936 0.233 -11.606 1.00 97.56 184 PRO A C 1
ATOM 1354 O O . PRO A 1 184 ? -10.204 0.098 -12.794 1.00 97.56 184 PRO A O 1
ATOM 1357 N N . VAL A 1 185 ? -10.139 -0.757 -10.730 1.00 96.88 185 VAL A N 1
ATOM 1358 C CA . VAL A 1 185 ? -10.701 -2.067 -11.103 1.00 96.88 185 VAL A CA 1
ATOM 1359 C C . VAL A 1 185 ? -12.226 -2.046 -11.039 1.00 96.88 185 VAL A C 1
ATOM 1361 O O . VAL A 1 185 ? -12.904 -2.587 -11.908 1.00 96.88 185 VAL A O 1
ATOM 1364 N N . THR A 1 186 ? -12.784 -1.427 -9.998 1.00 97.88 186 THR A N 1
ATOM 1365 C CA . THR A 1 186 ? -14.234 -1.428 -9.748 1.00 97.88 186 THR A CA 1
ATOM 1366 C C . THR A 1 186 ? -14.950 -0.189 -10.285 1.00 97.88 186 THR A C 1
ATOM 1368 O O . THR A 1 186 ? -16.179 -0.186 -10.352 1.00 97.88 186 THR A O 1
ATOM 1371 N N . GLY A 1 187 ? -14.218 0.883 -10.605 1.00 98.00 187 GLY A N 1
ATOM 1372 C CA . GLY A 1 187 ? -14.758 2.189 -10.996 1.00 98.00 187 GLY A CA 1
ATOM 1373 C C . GLY A 1 187 ? -15.479 2.939 -9.868 1.00 98.00 187 GLY A C 1
ATOM 1374 O O . GLY A 1 187 ? -16.100 3.976 -10.106 1.00 98.00 187 GLY A O 1
ATOM 1375 N N . LYS A 1 188 ? -15.449 2.425 -8.632 1.00 98.19 188 LYS A N 1
ATOM 1376 C CA . LYS A 1 188 ? -16.164 3.014 -7.494 1.00 98.19 188 LYS A CA 1
ATOM 1377 C C . LYS A 1 188 ? -15.308 4.066 -6.800 1.00 98.19 188 LYS A C 1
ATOM 1379 O O . LYS A 1 188 ? -14.128 3.848 -6.538 1.00 98.19 188 LYS A O 1
ATOM 1384 N N . ARG A 1 189 ? -15.929 5.186 -6.422 1.00 97.81 189 ARG A N 1
ATOM 1385 C CA . ARG A 1 189 ? -15.312 6.179 -5.536 1.00 97.81 189 ARG A CA 1
ATOM 1386 C C . ARG A 1 189 ? -15.262 5.638 -4.107 1.00 97.81 189 ARG A C 1
ATOM 1388 O O . ARG A 1 189 ? -16.306 5.431 -3.498 1.00 97.81 189 ARG A O 1
ATOM 1395 N N . VAL A 1 190 ? -14.054 5.445 -3.592 1.00 96.50 190 VAL A N 1
ATOM 1396 C CA . VAL A 1 190 ? -13.774 4.995 -2.222 1.00 96.50 190 VAL A CA 1
ATOM 1397 C C . VAL A 1 190 ? -13.656 6.190 -1.275 1.00 96.50 190 VAL A C 1
ATOM 1399 O O . VAL A 1 190 ? -14.245 6.186 -0.199 1.00 96.50 190 VAL A O 1
ATOM 1402 N N . VAL A 1 191 ? -12.944 7.242 -1.694 1.00 95.81 191 VAL A N 1
ATOM 1403 C CA . VAL A 1 191 ? -12.776 8.498 -0.940 1.00 95.81 191 VAL A CA 1
ATOM 1404 C C . VAL A 1 191 ? -12.809 9.716 -1.874 1.00 95.81 191 VAL A C 1
ATOM 1406 O O . VAL A 1 191 ? -12.851 9.590 -3.102 1.00 95.81 191 VAL A O 1
ATOM 1409 N N . SER A 1 192 ? -12.846 10.924 -1.308 1.00 96.12 192 SER A N 1
ATOM 1410 C CA . SER A 1 192 ? -12.755 12.158 -2.095 1.00 96.12 192 SER A CA 1
ATOM 1411 C C . SER A 1 192 ? -11.319 12.418 -2.566 1.00 96.12 192 SER A C 1
ATOM 1413 O O . SER A 1 192 ? -10.352 11.993 -1.934 1.00 96.12 192 SER A O 1
ATOM 1415 N N . ALA A 1 193 ? -11.175 13.192 -3.644 1.00 96.62 193 ALA A N 1
ATOM 1416 C CA . ALA A 1 193 ? -9.863 13.625 -4.128 1.00 96.62 193 ALA A CA 1
ATOM 1417 C C . ALA A 1 193 ? -9.103 14.478 -3.092 1.00 96.62 193 ALA A C 1
ATOM 1419 O O . ALA A 1 193 ? -7.876 14.459 -3.056 1.00 96.62 193 ALA A O 1
ATOM 1420 N N . GLU A 1 194 ? -9.826 15.191 -2.223 1.00 95.94 194 GLU A N 1
ATOM 1421 C CA . GLU A 1 194 ? -9.236 15.949 -1.119 1.00 95.94 194 GLU A CA 1
ATOM 1422 C C . GLU A 1 194 ? -8.571 15.033 -0.085 1.00 95.94 194 GLU A C 1
ATOM 1424 O O . GLU A 1 194 ? -7.414 15.242 0.273 1.00 95.94 194 GLU A O 1
ATOM 1429 N N . VAL A 1 195 ? -9.258 13.959 0.318 1.00 95.44 195 VAL A N 1
ATOM 1430 C CA . VAL A 1 195 ? -8.685 12.945 1.213 1.00 95.44 195 VAL A CA 1
ATOM 1431 C C . VAL A 1 195 ? -7.447 12.307 0.584 1.00 95.44 195 VAL A C 1
ATOM 1433 O O . VAL A 1 195 ? -6.455 12.088 1.281 1.00 95.44 195 VAL A O 1
ATOM 1436 N N . CYS A 1 196 ? -7.465 12.039 -0.726 1.00 96.50 196 CYS A N 1
ATOM 1437 C CA . CYS A 1 196 ? -6.288 11.540 -1.437 1.00 96.50 196 CYS A CA 1
ATOM 1438 C C . CYS A 1 196 ? -5.123 12.528 -1.378 1.00 96.50 196 CYS A C 1
ATOM 1440 O O . CYS A 1 196 ? -4.026 12.123 -1.005 1.00 96.50 196 CYS A O 1
ATOM 1442 N N . ARG A 1 197 ? -5.351 13.813 -1.686 1.00 96.38 197 ARG A N 1
ATOM 1443 C CA . ARG A 1 197 ? -4.325 14.866 -1.595 1.00 96.38 197 ARG A CA 1
ATOM 1444 C C . ARG A 1 197 ? -3.666 14.875 -0.215 1.00 96.38 197 ARG A C 1
ATOM 1446 O O . ARG A 1 197 ? -2.440 14.829 -0.129 1.00 96.38 197 ARG A O 1
ATOM 1453 N N . ASP A 1 198 ? -4.468 14.902 0.846 1.00 96.12 198 ASP A N 1
ATOM 1454 C CA . ASP A 1 198 ? -3.964 15.007 2.220 1.00 96.12 198 ASP A CA 1
ATOM 1455 C C . ASP A 1 198 ? -3.208 13.746 2.641 1.00 96.12 198 ASP A C 1
ATOM 1457 O O . ASP A 1 198 ? -2.112 13.821 3.199 1.00 96.12 198 ASP A O 1
ATOM 1461 N N . THR A 1 199 ? -3.745 12.578 2.288 1.00 96.00 199 THR A N 1
ATOM 1462 C CA . THR A 1 199 ? -3.092 11.287 2.523 1.00 96.00 199 THR A CA 1
ATOM 1463 C C . THR A 1 199 ? -1.732 11.230 1.833 1.00 96.00 199 THR A C 1
ATOM 1465 O O . THR A 1 199 ? -0.730 10.891 2.461 1.00 96.00 199 THR A O 1
ATOM 1468 N N . LEU A 1 200 ? -1.669 11.592 0.550 1.00 96.81 200 LEU A N 1
ATOM 1469 C CA . LEU A 1 200 ? -0.438 11.554 -0.236 1.00 96.81 200 LEU A CA 1
ATOM 1470 C C . LEU A 1 200 ? 0.613 12.529 0.303 1.00 96.81 200 LEU A C 1
ATOM 1472 O O . LEU A 1 200 ? 1.790 12.177 0.344 1.00 96.81 200 LEU A O 1
ATOM 1476 N N . ALA A 1 201 ? 0.202 13.705 0.784 1.00 96.00 201 ALA A N 1
ATOM 1477 C CA . ALA A 1 201 ? 1.102 14.648 1.443 1.00 96.00 201 ALA A CA 1
ATOM 1478 C C . ALA A 1 201 ? 1.697 14.068 2.739 1.00 96.00 201 ALA A C 1
ATOM 1480 O O . ALA A 1 201 ? 2.908 14.140 2.958 1.00 96.00 201 ALA A O 1
ATOM 1481 N N . VAL A 1 202 ? 0.873 13.430 3.579 1.00 95.50 202 VAL A N 1
ATOM 1482 C CA . VAL A 1 202 ? 1.342 12.776 4.812 1.00 95.50 202 VAL A CA 1
ATOM 1483 C C . VAL A 1 202 ? 2.295 11.621 4.498 1.00 95.50 202 VAL A C 1
ATOM 1485 O O . VAL A 1 202 ? 3.332 11.499 5.155 1.00 95.50 202 VAL A O 1
ATOM 1488 N N . LEU A 1 203 ? 1.980 10.803 3.490 1.00 96.19 203 LEU A N 1
ATOM 1489 C CA . LEU A 1 203 ? 2.826 9.691 3.046 1.00 96.19 203 LEU A CA 1
ATOM 1490 C C . LEU A 1 203 ? 4.166 10.165 2.480 1.00 96.19 203 LEU A C 1
ATOM 1492 O O . LEU A 1 203 ? 5.191 9.557 2.779 1.00 96.19 203 LEU A O 1
ATOM 1496 N N . ALA A 1 204 ? 4.177 11.251 1.705 1.00 95.44 204 ALA A N 1
ATOM 1497 C CA . ALA A 1 204 ? 5.410 11.833 1.183 1.00 95.44 204 ALA A CA 1
ATOM 1498 C C . ALA A 1 204 ? 6.357 12.267 2.312 1.00 95.44 204 ALA A C 1
ATOM 1500 O O . ALA A 1 204 ? 7.559 12.042 2.225 1.00 95.44 204 ALA A O 1
ATOM 1501 N N . ALA A 1 205 ? 5.819 12.844 3.389 1.00 93.75 205 ALA A N 1
ATOM 1502 C CA . ALA A 1 205 ? 6.627 13.354 4.493 1.00 93.75 205 ALA A CA 1
ATOM 1503 C C . ALA A 1 205 ? 6.990 12.299 5.561 1.00 93.75 205 ALA A C 1
ATOM 1505 O O . ALA A 1 205 ? 8.034 12.425 6.196 1.00 93.75 205 ALA A O 1
ATOM 1506 N N . ASN A 1 206 ? 6.150 11.276 5.788 1.00 93.25 206 ASN A N 1
ATOM 1507 C CA . ASN A 1 206 ? 6.243 10.397 6.973 1.00 93.25 206 ASN A CA 1
ATOM 1508 C C . ASN A 1 206 ? 6.104 8.889 6.668 1.00 93.25 206 ASN A C 1
ATOM 1510 O O . ASN A 1 206 ? 5.838 8.080 7.561 1.00 93.25 206 ASN A O 1
ATOM 1514 N N . GLY A 1 207 ? 6.210 8.494 5.401 1.00 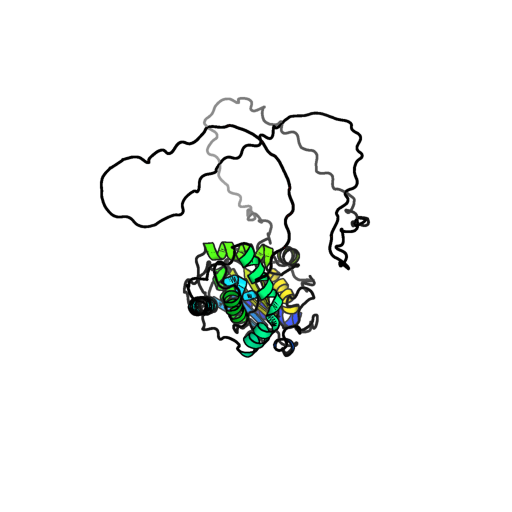89.31 207 GLY A N 1
ATOM 1515 C CA . GLY A 1 207 ? 5.868 7.152 4.938 1.00 89.31 207 GLY A CA 1
ATOM 1516 C C . GLY A 1 207 ? 6.827 6.021 5.331 1.00 89.31 207 GLY A C 1
ATOM 1517 O O . GLY A 1 207 ? 6.405 4.882 5.583 1.00 89.31 207 GLY A O 1
ATOM 1518 N N . LEU A 1 208 ? 8.126 6.308 5.380 1.00 91.50 208 LEU A N 1
ATOM 1519 C CA . LEU A 1 208 ? 9.206 5.309 5.410 1.00 91.50 208 LEU A CA 1
ATOM 1520 C C . LEU A 1 208 ? 10.017 5.387 6.709 1.00 91.50 208 LEU A C 1
ATOM 1522 O O . LEU A 1 208 ? 11.244 5.296 6.713 1.00 91.50 208 LEU A O 1
ATOM 1526 N N . TYR A 1 209 ? 9.306 5.565 7.826 1.00 88.50 209 TYR A N 1
ATOM 1527 C CA . TYR A 1 209 ? 9.892 5.666 9.164 1.00 88.50 209 TYR A CA 1
ATOM 1528 C C . TYR A 1 209 ? 10.972 6.768 9.207 1.00 88.50 209 TYR A C 1
ATOM 1530 O O . TYR A 1 209 ? 10.772 7.848 8.641 1.00 88.50 209 TYR A O 1
ATOM 1538 N N . GLU A 1 210 ? 12.113 6.518 9.843 1.00 87.62 210 GLU A N 1
ATOM 1539 C CA . GLU A 1 210 ? 13.258 7.431 9.930 1.00 87.62 210 GLU A CA 1
ATOM 1540 C C . GLU A 1 210 ? 13.902 7.768 8.576 1.00 87.62 210 GLU A C 1
ATOM 1542 O O . GLU A 1 210 ? 14.652 8.736 8.484 1.00 87.62 210 GLU A O 1
ATOM 1547 N N . ARG A 1 211 ? 13.584 7.024 7.508 1.00 89.94 211 ARG A N 1
ATOM 1548 C CA . ARG A 1 211 ? 14.146 7.227 6.164 1.00 89.94 211 ARG A CA 1
ATOM 1549 C C . ARG A 1 211 ? 13.251 8.031 5.230 1.00 89.94 211 ARG A C 1
ATOM 1551 O O . ARG A 1 211 ? 13.559 8.141 4.048 1.00 89.94 211 ARG A O 1
ATOM 1558 N N . SER A 1 212 ? 12.156 8.605 5.729 1.00 91.44 212 SER A N 1
ATOM 1559 C CA . SER A 1 212 ? 11.183 9.320 4.887 1.00 91.44 212 SER A CA 1
ATOM 1560 C C . SER A 1 212 ? 11.817 10.453 4.062 1.00 91.44 212 SER A C 1
ATOM 1562 O O . SER A 1 212 ? 11.474 10.614 2.894 1.00 91.44 212 SER A O 1
ATOM 1564 N N . GLY A 1 213 ? 12.792 11.181 4.622 1.00 91.88 213 GLY A N 1
ATOM 1565 C CA . GLY A 1 213 ? 13.524 12.228 3.899 1.00 91.88 213 GLY A CA 1
ATOM 1566 C C . GLY A 1 213 ? 14.416 11.692 2.771 1.00 91.88 213 GLY A C 1
ATOM 1567 O O . GLY A 1 213 ? 14.337 12.188 1.651 1.00 91.88 213 GLY A O 1
ATOM 1568 N N . GLU A 1 214 ? 15.215 10.651 3.044 1.00 91.69 214 GLU A N 1
ATOM 1569 C CA . GLU A 1 214 ? 16.038 9.974 2.023 1.00 91.69 214 GLU A CA 1
ATOM 1570 C C . GLU A 1 214 ? 15.165 9.397 0.905 1.00 91.69 214 GLU A C 1
ATOM 1572 O O . GLU A 1 214 ? 15.459 9.575 -0.272 1.00 91.69 214 GLU A O 1
ATOM 1577 N N . TRP A 1 215 ? 14.063 8.742 1.274 1.00 94.44 215 TRP A N 1
ATOM 1578 C CA . TRP A 1 215 ? 13.107 8.174 0.331 1.00 94.44 215 TRP A CA 1
ATOM 1579 C C . TRP A 1 215 ? 12.521 9.241 -0.594 1.00 94.44 215 TRP A C 1
ATOM 1581 O O . TRP A 1 215 ? 12.486 9.061 -1.811 1.00 94.44 215 TRP A O 1
ATOM 1591 N N . LEU A 1 216 ? 12.071 10.366 -0.034 1.00 93.94 216 LEU A N 1
ATOM 1592 C CA . LEU A 1 216 ? 11.482 11.435 -0.829 1.00 93.94 216 LEU A CA 1
ATOM 1593 C C . LEU A 1 216 ? 12.510 12.062 -1.782 1.00 93.94 216 LEU A C 1
ATOM 1595 O O . LEU A 1 216 ? 12.155 12.391 -2.909 1.00 93.94 216 LEU A O 1
ATOM 1599 N N . PHE A 1 217 ? 13.767 12.183 -1.353 1.00 90.69 217 PHE A N 1
ATOM 1600 C CA . PHE A 1 217 ? 14.855 12.705 -2.178 1.00 90.69 217 PHE A CA 1
ATOM 1601 C C . PHE A 1 217 ? 15.233 11.754 -3.326 1.00 90.69 217 PHE A C 1
ATOM 1603 O O . PHE A 1 217 ? 15.332 12.182 -4.473 1.00 90.69 217 PHE A O 1
ATOM 1610 N N . GLU A 1 218 ? 15.406 10.463 -3.036 1.00 89.62 218 GLU A N 1
ATOM 1611 C CA . GLU A 1 218 ? 15.895 9.472 -4.006 1.00 89.62 218 GLU A CA 1
ATOM 1612 C C . GLU A 1 218 ? 14.800 8.949 -4.946 1.00 89.62 218 GLU A C 1
ATOM 1614 O O . GLU A 1 218 ? 15.035 8.723 -6.135 1.00 89.62 218 GLU A O 1
ATOM 1619 N N . ILE A 1 219 ? 13.595 8.728 -4.416 1.00 94.38 219 ILE A N 1
ATOM 1620 C CA . ILE A 1 219 ? 12.490 8.063 -5.123 1.00 94.38 219 ILE A CA 1
ATOM 1621 C C . ILE A 1 219 ? 11.458 9.072 -5.616 1.00 94.38 219 ILE A C 1
ATOM 1623 O O . ILE A 1 219 ? 10.886 8.882 -6.692 1.00 94.38 219 ILE A O 1
ATOM 1627 N N . GLY A 1 220 ? 11.212 10.131 -4.839 1.00 95.19 220 GLY A N 1
ATOM 1628 C CA . GLY A 1 220 ? 10.285 11.204 -5.199 1.00 95.19 220 GLY A CA 1
ATOM 1629 C C . GLY A 1 220 ? 8.828 10.766 -5.302 1.00 95.19 220 GLY A C 1
ATOM 1630 O O . GLY A 1 220 ? 8.102 11.252 -6.166 1.00 95.19 220 GLY A O 1
ATOM 1631 N N . LEU A 1 221 ? 8.397 9.825 -4.457 1.00 97.31 221 LEU A N 1
ATOM 1632 C CA . LEU A 1 221 ? 7.031 9.301 -4.453 1.00 97.31 221 LEU A CA 1
ATOM 1633 C C . LEU A 1 221 ? 6.484 9.171 -3.024 1.00 97.31 221 LEU A C 1
ATOM 1635 O O . LEU A 1 221 ? 7.203 8.694 -2.147 1.00 97.31 221 LEU A O 1
ATOM 1639 N N . PRO A 1 222 ? 5.209 9.510 -2.764 1.00 97.81 222 PRO A N 1
ATOM 1640 C CA . PRO A 1 222 ? 4.504 9.069 -1.564 1.00 97.81 222 PRO A CA 1
ATOM 1641 C C . PRO A 1 222 ? 4.567 7.545 -1.408 1.00 97.81 222 PRO A C 1
ATOM 1643 O O . PRO A 1 222 ? 4.267 6.815 -2.353 1.00 97.81 222 PRO A O 1
ATOM 1646 N N . GLY A 1 223 ? 4.908 7.051 -0.218 1.00 97.25 223 GLY A N 1
ATOM 1647 C CA . GLY A 1 223 ? 4.975 5.611 0.029 1.00 97.25 223 GLY A CA 1
ATOM 1648 C C . GLY A 1 223 ? 4.724 5.222 1.479 1.00 97.25 223 GLY A C 1
ATOM 1649 O O . GLY A 1 223 ? 4.634 6.070 2.360 1.00 97.25 223 GLY A O 1
ATOM 1650 N N . LYS A 1 224 ? 4.576 3.923 1.736 1.00 97.75 224 LYS A N 1
ATOM 1651 C CA . LYS A 1 224 ? 4.451 3.351 3.078 1.00 97.75 224 LYS A CA 1
ATOM 1652 C C . LYS A 1 224 ? 4.962 1.916 3.088 1.00 97.75 224 LYS A C 1
ATOM 1654 O O . LYS A 1 224 ? 4.468 1.078 2.342 1.00 97.75 224 LYS A O 1
ATOM 1659 N N . SER A 1 225 ? 5.897 1.626 3.988 1.00 96.38 225 SER A N 1
ATOM 1660 C CA . SER A 1 225 ? 6.365 0.257 4.246 1.00 96.38 225 SER A CA 1
ATOM 1661 C C . SER A 1 225 ? 5.593 -0.417 5.388 1.00 96.38 225 SER A C 1
ATOM 1663 O O . SER A 1 225 ? 5.051 0.260 6.278 1.00 96.38 225 SER A O 1
ATOM 1665 N N . GLY A 1 226 ? 5.562 -1.748 5.359 1.00 96.19 226 GLY A N 1
ATOM 1666 C CA . GLY A 1 226 ? 5.098 -2.628 6.421 1.00 96.19 226 GLY A CA 1
ATOM 1667 C C . GLY A 1 226 ? 6.165 -3.655 6.798 1.00 96.19 226 GLY A C 1
ATOM 1668 O O . GLY A 1 226 ? 6.893 -4.165 5.955 1.00 96.19 226 GLY A O 1
ATOM 1669 N N . VAL A 1 227 ? 6.205 -4.000 8.081 1.00 96.38 227 VAL A N 1
ATOM 1670 C CA . VAL A 1 227 ? 7.186 -4.922 8.689 1.00 96.38 227 VAL A CA 1
ATOM 1671 C C . VAL A 1 227 ? 7.038 -6.376 8.226 1.00 96.38 227 VAL A C 1
ATOM 1673 O O . VAL A 1 227 ? 7.881 -7.211 8.509 1.00 96.38 227 VAL A O 1
ATOM 1676 N N . SER A 1 228 ? 5.966 -6.685 7.499 1.00 97.25 228 SER A N 1
ATOM 1677 C CA . SER A 1 228 ? 5.803 -7.947 6.778 1.00 97.25 228 SER A CA 1
ATOM 1678 C C . SER A 1 228 ? 6.647 -8.019 5.501 1.00 97.25 228 SER A C 1
ATOM 1680 O O . SER A 1 228 ? 6.726 -9.083 4.904 1.00 97.25 228 SER A O 1
ATOM 1682 N N . GLY A 1 229 ? 7.253 -6.910 5.061 1.00 97.88 229 GLY A N 1
ATOM 1683 C CA . GLY A 1 229 ? 7.989 -6.813 3.798 1.00 97.88 229 GLY A CA 1
ATOM 1684 C C . GLY A 1 229 ? 7.194 -6.184 2.654 1.00 97.88 229 GLY A C 1
ATOM 1685 O O . GLY A 1 229 ? 7.699 -6.091 1.536 1.00 97.88 229 GLY A O 1
ATOM 1686 N N . GLY A 1 230 ? 5.957 -5.751 2.909 1.00 98.44 230 GLY A N 1
ATOM 1687 C CA . GLY A 1 230 ? 5.150 -5.016 1.939 1.00 98.44 230 GLY A CA 1
ATOM 1688 C C . GLY A 1 230 ? 5.589 -3.558 1.790 1.00 98.44 230 GLY A C 1
ATOM 1689 O O . GLY A 1 230 ? 5.967 -2.903 2.764 1.00 98.44 230 GLY A O 1
ATOM 1690 N N . LEU A 1 231 ? 5.469 -3.021 0.579 1.00 98.56 231 LEU A N 1
ATOM 1691 C CA . LEU A 1 231 ? 5.743 -1.624 0.267 1.00 98.56 231 LEU A CA 1
ATOM 1692 C C . LEU A 1 231 ? 4.694 -1.085 -0.709 1.00 98.56 231 LEU A C 1
ATOM 1694 O O . LEU A 1 231 ? 4.555 -1.579 -1.824 1.00 98.56 231 LEU A O 1
ATOM 1698 N N . LEU A 1 232 ? 3.975 -0.054 -0.276 1.00 98.69 232 LEU A N 1
ATOM 1699 C CA . LEU A 1 232 ? 3.053 0.736 -1.086 1.00 98.69 232 LEU A CA 1
ATOM 1700 C C . LEU A 1 232 ? 3.767 1.994 -1.572 1.00 98.69 232 LEU A C 1
ATOM 1702 O O . LEU A 1 232 ? 4.354 2.706 -0.761 1.00 98.69 232 LEU A O 1
ATOM 1706 N N . THR A 1 233 ? 3.646 2.318 -2.854 1.00 98.44 233 THR A N 1
ATOM 1707 C CA . THR A 1 233 ? 4.102 3.593 -3.421 1.00 98.44 233 THR A CA 1
ATOM 1708 C C . THR A 1 233 ? 3.058 4.134 -4.390 1.00 98.44 233 THR A C 1
ATOM 1710 O O . THR A 1 233 ? 2.392 3.365 -5.079 1.00 98.44 233 THR A O 1
ATOM 1713 N N . VAL A 1 234 ? 2.881 5.453 -4.444 1.00 98.50 234 VAL A N 1
ATOM 1714 C CA . VAL A 1 234 ? 1.838 6.091 -5.254 1.00 98.50 234 VAL A CA 1
ATOM 1715 C C . VAL A 1 234 ? 2.431 7.207 -6.102 1.00 98.50 234 VAL A C 1
ATOM 1717 O O . VAL A 1 234 ? 3.068 8.107 -5.570 1.00 98.50 234 VAL A O 1
ATOM 1720 N N . SER A 1 235 ? 2.184 7.181 -7.412 1.00 97.88 235 SER A N 1
ATOM 1721 C CA . SER A 1 235 ? 2.470 8.281 -8.337 1.00 97.88 235 SER A CA 1
ATOM 1722 C C . SER A 1 235 ? 1.149 8.967 -8.706 1.00 97.88 235 SER A C 1
ATOM 1724 O O . SER A 1 235 ? 0.357 8.387 -9.461 1.00 97.88 235 SER A O 1
ATOM 1726 N N . PRO A 1 236 ? 0.859 10.161 -8.147 1.00 97.19 236 PRO A N 1
ATOM 1727 C CA . PRO A 1 236 ? -0.423 10.837 -8.340 1.00 97.19 236 PRO A CA 1
ATOM 1728 C C . PRO A 1 236 ? -0.751 11.046 -9.822 1.00 97.19 236 PRO A C 1
ATOM 1730 O O . PRO A 1 236 ? 0.086 11.523 -10.587 1.00 97.19 236 PRO A O 1
ATOM 1733 N N . GLY A 1 237 ? -1.968 10.677 -10.227 1.00 96.12 237 GLY A N 1
ATOM 1734 C CA . GLY A 1 237 ? -2.438 10.761 -11.611 1.00 96.12 237 GLY A CA 1
ATOM 1735 C C . GLY A 1 237 ? -1.875 9.705 -12.568 1.00 96.12 237 GLY A C 1
ATOM 1736 O O . GLY A 1 237 ? -2.203 9.757 -13.751 1.00 96.12 237 GLY A O 1
ATOM 1737 N N . LYS A 1 238 ? -1.040 8.764 -12.098 1.00 96.69 238 LYS A N 1
ATOM 1738 C CA . LYS A 1 238 ? -0.414 7.748 -12.963 1.00 96.69 238 LYS A CA 1
ATOM 1739 C C . LYS A 1 238 ? -0.681 6.324 -12.527 1.00 96.69 238 LYS A C 1
ATOM 1741 O O . LYS A 1 238 ? -1.244 5.555 -13.300 1.00 96.69 238 LYS A O 1
ATOM 1746 N N . ALA A 1 239 ? -0.228 5.961 -11.327 1.00 98.12 239 ALA A N 1
ATOM 1747 C CA . ALA A 1 239 ? -0.177 4.566 -10.914 1.00 98.12 239 ALA A CA 1
ATOM 1748 C C . ALA A 1 239 ? 0.025 4.378 -9.407 1.00 98.12 239 ALA A C 1
ATOM 1750 O O . ALA A 1 239 ? 0.605 5.224 -8.724 1.00 98.12 239 ALA A O 1
ATOM 1751 N N . GLY A 1 240 ? -0.378 3.210 -8.915 1.00 98.56 240 GLY A N 1
ATOM 1752 C CA . GLY A 1 240 ? 0.114 2.627 -7.672 1.00 98.56 240 GLY A CA 1
ATOM 1753 C C . GLY A 1 240 ? 1.155 1.544 -7.948 1.00 98.56 240 GLY A C 1
ATOM 1754 O O . GLY A 1 240 ? 1.073 0.831 -8.946 1.00 98.56 240 GLY A O 1
ATOM 1755 N N . ILE A 1 241 ? 2.125 1.410 -7.048 1.00 98.81 241 ILE A N 1
ATOM 1756 C CA . ILE A 1 241 ? 3.114 0.333 -7.038 1.00 98.81 241 ILE A CA 1
ATOM 1757 C C . ILE A 1 241 ? 2.980 -0.408 -5.713 1.00 98.81 241 ILE A C 1
ATOM 1759 O O . ILE A 1 241 ? 3.009 0.203 -4.643 1.00 98.81 241 ILE A O 1
ATOM 1763 N N . GLY A 1 242 ? 2.852 -1.723 -5.791 1.00 98.81 242 GLY A N 1
ATOM 1764 C CA . GLY A 1 242 ? 2.966 -2.617 -4.653 1.00 98.81 242 GLY A CA 1
ATOM 1765 C C . GLY A 1 242 ? 4.173 -3.520 -4.839 1.00 98.81 242 GLY A C 1
ATOM 1766 O O . GLY A 1 242 ? 4.360 -4.102 -5.906 1.00 98.81 242 GLY A O 1
ATOM 1767 N N . ALA A 1 243 ? 4.993 -3.648 -3.806 1.00 98.75 243 ALA A N 1
ATOM 1768 C CA . ALA A 1 243 ? 6.079 -4.615 -3.765 1.00 98.75 243 ALA A CA 1
ATOM 1769 C C . ALA A 1 243 ? 6.005 -5.437 -2.479 1.00 98.75 243 ALA A C 1
ATOM 1771 O O . ALA A 1 243 ? 5.506 -4.966 -1.456 1.00 98.75 243 ALA A O 1
ATOM 1772 N N . PHE A 1 244 ? 6.511 -6.662 -2.537 1.00 98.75 244 PHE A N 1
ATOM 1773 C CA . PHE A 1 244 ? 6.606 -7.551 -1.391 1.00 98.75 244 PHE A CA 1
ATOM 1774 C C . PHE A 1 244 ? 7.939 -8.287 -1.410 1.00 98.75 244 PHE A C 1
ATOM 1776 O O . PHE A 1 244 ? 8.259 -8.955 -2.388 1.00 98.75 244 PHE A O 1
ATOM 1783 N N . SER A 1 245 ? 8.710 -8.144 -0.335 1.00 98.56 245 SER A N 1
ATOM 1784 C CA . SER A 1 245 ? 9.894 -8.953 -0.040 1.00 98.56 245 SER A CA 1
ATOM 1785 C C . SER A 1 245 ? 10.145 -8.921 1.473 1.00 98.56 245 SER A C 1
ATOM 1787 O O . SER A 1 245 ? 10.391 -7.824 1.987 1.00 98.56 245 SER A O 1
ATOM 1789 N N . PRO A 1 246 ? 10.127 -10.067 2.183 1.00 98.25 246 PRO A N 1
ATOM 1790 C CA . PRO A 1 246 ? 10.155 -10.107 3.652 1.00 98.25 246 PRO A CA 1
ATOM 1791 C C . PRO A 1 246 ? 11.375 -9.482 4.332 1.00 98.25 246 PRO A C 1
ATOM 1793 O O . PRO A 1 246 ? 11.241 -8.943 5.426 1.00 98.25 246 PRO A O 1
ATOM 1796 N N . ARG A 1 247 ? 12.558 -9.540 3.706 1.00 98.19 247 ARG A N 1
ATOM 1797 C CA . ARG A 1 247 ? 13.794 -8.990 4.284 1.00 98.19 247 ARG A CA 1
ATOM 1798 C C . ARG A 1 247 ? 13.751 -7.464 4.389 1.00 98.19 247 ARG A C 1
ATOM 1800 O O . ARG A 1 247 ? 13.521 -6.768 3.391 1.00 98.19 247 ARG A O 1
ATOM 1807 N N . LEU A 1 248 ? 14.008 -6.959 5.591 1.00 97.50 248 LEU A N 1
ATOM 1808 C CA . LEU A 1 248 ? 13.964 -5.548 5.947 1.00 97.50 248 LEU A CA 1
ATOM 1809 C C . LEU A 1 248 ? 15.364 -4.986 6.195 1.00 97.50 248 LEU A C 1
ATOM 1811 O O . LEU A 1 248 ? 16.249 -5.668 6.709 1.00 97.50 248 LEU A O 1
ATOM 1815 N N . ASP A 1 249 ? 15.536 -3.708 5.878 1.00 95.56 249 ASP A N 1
ATOM 1816 C CA . ASP A 1 249 ? 16.668 -2.923 6.352 1.00 95.56 249 ASP A CA 1
ATOM 1817 C C . ASP A 1 249 ? 16.541 -2.620 7.864 1.00 95.56 249 ASP A C 1
ATOM 1819 O O . ASP A 1 249 ? 15.484 -2.850 8.463 1.00 95.56 249 ASP A O 1
ATOM 1823 N N . PRO A 1 250 ? 17.583 -2.055 8.507 1.00 94.25 250 PRO A N 1
ATOM 1824 C CA . PRO A 1 250 ? 17.525 -1.698 9.926 1.00 94.25 250 PRO A CA 1
ATOM 1825 C C . PRO A 1 250 ? 16.410 -0.710 10.303 1.00 94.25 250 PRO A C 1
ATOM 1827 O O . PRO A 1 250 ? 16.087 -0.597 11.483 1.00 94.25 250 PRO A O 1
ATOM 1830 N N . ALA A 1 251 ? 15.824 -0.014 9.321 1.00 91.69 251 ALA A N 1
ATOM 1831 C CA . ALA A 1 251 ? 14.711 0.909 9.512 1.00 91.69 251 ALA A CA 1
ATOM 1832 C C . ALA A 1 251 ? 13.326 0.261 9.340 1.00 91.69 251 ALA A C 1
ATOM 1834 O O . ALA A 1 251 ? 12.296 0.936 9.404 1.00 91.69 251 ALA A O 1
ATOM 1835 N N . GLY A 1 252 ? 13.276 -1.054 9.109 1.00 93.25 252 GLY A N 1
ATOM 1836 C CA . GLY A 1 252 ? 12.036 -1.806 8.938 1.00 93.25 252 GLY A CA 1
ATOM 1837 C C . GLY A 1 252 ? 11.410 -1.668 7.547 1.00 93.25 252 GLY A C 1
ATOM 1838 O O . GLY A 1 252 ? 10.201 -1.867 7.391 1.00 93.25 252 GLY A O 1
ATOM 1839 N N . ASN A 1 253 ? 12.198 -1.309 6.530 1.00 95.81 253 ASN A N 1
ATOM 1840 C CA . ASN A 1 253 ? 11.735 -1.182 5.150 1.00 95.81 253 ASN A CA 1
ATOM 1841 C C . ASN A 1 253 ? 12.225 -2.339 4.277 1.00 95.81 253 ASN A C 1
ATOM 1843 O O . ASN A 1 253 ? 13.393 -2.708 4.335 1.00 95.81 253 ASN A O 1
ATOM 1847 N N . SER A 1 254 ? 11.354 -2.876 3.416 1.00 96.88 254 SER A N 1
ATOM 1848 C CA . SER A 1 254 ? 11.717 -3.963 2.493 1.00 96.88 254 SER A CA 1
ATOM 1849 C C . SER A 1 254 ? 12.881 -3.563 1.582 1.00 96.88 254 SER A C 1
ATOM 1851 O O . SER A 1 254 ? 12.766 -2.581 0.845 1.00 96.88 254 SER A O 1
ATOM 1853 N N . VAL A 1 255 ? 13.992 -4.307 1.599 1.00 97.38 255 VAL A N 1
ATOM 1854 C CA . VAL A 1 255 ? 15.196 -3.941 0.825 1.00 97.38 255 VAL A CA 1
ATOM 1855 C C . VAL A 1 255 ? 14.941 -4.042 -0.679 1.00 97.38 255 VAL A C 1
ATOM 1857 O O . VAL A 1 255 ? 15.059 -3.053 -1.405 1.00 97.38 255 VAL A O 1
ATOM 1860 N N . ARG A 1 256 ? 14.496 -5.211 -1.156 1.00 97.94 256 ARG A N 1
ATOM 1861 C CA . ARG A 1 256 ? 14.182 -5.402 -2.581 1.00 97.94 256 ARG A CA 1
ATOM 1862 C C . ARG A 1 256 ? 13.000 -4.548 -3.033 1.00 97.94 256 ARG A C 1
ATOM 1864 O O . ARG A 1 256 ? 13.017 -4.044 -4.152 1.00 97.94 256 ARG A O 1
ATOM 1871 N N . GLY A 1 257 ? 12.002 -4.329 -2.170 1.00 97.69 257 GLY A N 1
ATOM 1872 C CA . GLY A 1 257 ? 10.883 -3.434 -2.480 1.00 97.69 257 GLY A CA 1
ATOM 1873 C C . GLY A 1 257 ? 11.347 -1.998 -2.741 1.00 97.69 257 GLY A C 1
ATOM 1874 O O . GLY A 1 257 ? 10.928 -1.373 -3.719 1.00 97.69 257 GLY A O 1
ATOM 1875 N N . GLN A 1 258 ? 12.260 -1.497 -1.906 1.00 97.50 258 GLN A N 1
ATOM 1876 C CA . GLN A 1 258 ? 12.881 -0.182 -2.052 1.00 97.50 258 GLN A CA 1
ATOM 1877 C C . GLN A 1 258 ? 13.642 -0.048 -3.380 1.00 97.50 258 GLN A C 1
ATOM 1879 O O . GLN A 1 258 ? 13.392 0.889 -4.140 1.00 97.50 258 GLN A O 1
ATOM 1884 N N . GLN A 1 259 ? 14.515 -1.006 -3.695 1.00 97.69 259 GLN A N 1
ATOM 1885 C CA . GLN A 1 259 ? 15.310 -1.007 -4.929 1.00 97.69 259 GLN A CA 1
ATOM 1886 C C . GLN A 1 259 ? 14.444 -1.132 -6.191 1.00 97.69 259 GLN A C 1
ATOM 1888 O O . GLN A 1 259 ? 14.627 -0.398 -7.165 1.00 97.69 259 GLN A O 1
ATOM 1893 N N . ALA A 1 260 ? 13.445 -2.019 -6.168 1.00 98.06 260 ALA A N 1
ATOM 1894 C CA . ALA A 1 260 ? 12.506 -2.189 -7.272 1.00 98.06 260 ALA A CA 1
ATOM 1895 C C . ALA A 1 260 ? 11.718 -0.908 -7.559 1.00 98.06 260 ALA A C 1
ATOM 1897 O O . ALA A 1 260 ? 11.532 -0.526 -8.717 1.00 98.06 260 ALA A O 1
ATOM 1898 N N . THR A 1 261 ? 11.283 -0.226 -6.498 1.00 98.00 261 THR A N 1
ATOM 1899 C CA . THR A 1 261 ? 10.557 1.040 -6.611 1.00 98.00 261 THR A CA 1
ATOM 1900 C C . THR A 1 261 ? 11.462 2.155 -7.125 1.00 98.00 261 THR A C 1
ATOM 1902 O O . THR A 1 261 ? 11.025 2.941 -7.961 1.00 98.00 261 THR A O 1
ATOM 1905 N N . ALA A 1 262 ? 12.724 2.209 -6.691 1.00 97.62 262 ALA A N 1
ATOM 1906 C CA . ALA A 1 262 ? 13.697 3.179 -7.188 1.00 97.62 262 ALA A CA 1
ATOM 1907 C C . ALA A 1 262 ? 13.903 3.051 -8.697 1.00 97.62 262 ALA A C 1
ATOM 1909 O O . ALA A 1 262 ? 13.787 4.034 -9.431 1.00 97.62 262 ALA A O 1
ATOM 1910 N N . TYR A 1 263 ? 14.136 1.823 -9.164 1.00 98.00 263 TYR A N 1
ATOM 1911 C CA . TYR A 1 263 ? 14.261 1.528 -10.584 1.00 98.00 263 TYR A CA 1
ATOM 1912 C C . TYR A 1 263 ? 13.008 1.961 -11.353 1.00 98.00 263 TYR A C 1
ATOM 1914 O O . TYR A 1 263 ? 13.116 2.747 -12.294 1.00 98.00 263 TYR A O 1
ATOM 1922 N N . LEU A 1 264 ? 11.822 1.515 -10.918 1.00 98.12 264 LEU A N 1
ATOM 1923 C CA . LEU A 1 264 ? 10.553 1.832 -11.580 1.00 98.12 264 LEU A CA 1
ATOM 1924 C C . LEU A 1 264 ? 10.258 3.334 -11.592 1.00 98.12 264 LEU A C 1
ATOM 1926 O O . LEU A 1 264 ? 9.824 3.854 -12.616 1.00 98.12 264 LEU A O 1
ATOM 1930 N N . SER A 1 265 ? 10.540 4.042 -10.495 1.00 97.38 265 SER A N 1
ATOM 1931 C CA . SER A 1 265 ? 10.354 5.492 -10.412 1.00 97.38 265 SER A CA 1
ATOM 1932 C C . SER A 1 265 ? 11.164 6.232 -11.477 1.00 97.38 265 SER A C 1
ATOM 1934 O O . SER A 1 265 ? 10.643 7.140 -12.134 1.00 97.38 265 SER A O 1
ATOM 1936 N N . ARG A 1 266 ? 12.412 5.800 -11.703 1.00 95.94 266 ARG A N 1
ATOM 1937 C CA . ARG A 1 266 ? 13.295 6.372 -12.724 1.00 95.94 266 ARG A CA 1
ATOM 1938 C C . ARG A 1 266 ? 12.826 6.061 -14.136 1.00 95.94 266 ARG A C 1
ATOM 1940 O O . ARG A 1 266 ? 12.603 6.986 -14.910 1.00 95.94 266 ARG A O 1
ATOM 1947 N N . VAL A 1 267 ? 12.643 4.785 -14.469 1.00 96.62 267 VAL A N 1
ATOM 1948 C CA . VAL A 1 267 ? 12.410 4.356 -15.861 1.00 96.62 267 VAL A CA 1
ATOM 1949 C C . VAL A 1 267 ? 10.998 4.644 -16.370 1.00 96.62 267 VAL A C 1
ATOM 1951 O O . VAL A 1 267 ? 10.815 4.853 -17.565 1.00 96.62 267 VAL A O 1
ATOM 1954 N N . LEU A 1 268 ? 9.998 4.686 -15.482 1.00 96.62 268 LEU A N 1
ATOM 1955 C CA . LEU A 1 268 ? 8.620 5.057 -15.833 1.00 96.62 268 LEU A CA 1
ATOM 1956 C C . LEU A 1 268 ? 8.354 6.565 -15.663 1.00 96.62 268 LEU A C 1
ATOM 1958 O O . LEU A 1 268 ? 7.257 7.034 -15.968 1.00 96.62 268 LEU A O 1
ATOM 1962 N N . GLY A 1 269 ? 9.332 7.331 -15.167 1.00 95.50 269 GLY A N 1
ATOM 1963 C CA . GLY A 1 269 ? 9.201 8.768 -14.924 1.00 95.50 269 GLY A CA 1
ATOM 1964 C C . GLY A 1 269 ? 8.106 9.099 -13.912 1.00 95.50 269 GLY A C 1
ATOM 1965 O O . GLY A 1 269 ? 7.254 9.954 -14.166 1.00 95.50 269 GLY A O 1
ATOM 1966 N N . LEU A 1 270 ? 8.082 8.379 -12.789 1.00 96.38 270 LEU A N 1
ATOM 1967 C CA . LEU A 1 270 ? 7.048 8.523 -11.759 1.00 96.38 270 LEU A CA 1
ATOM 1968 C C . LEU A 1 270 ? 7.394 9.587 -10.718 1.00 96.38 270 LEU A C 1
ATOM 1970 O O . LEU A 1 270 ? 6.475 10.134 -10.109 1.00 96.38 270 LEU A O 1
ATOM 1974 N N . ASN A 1 271 ? 8.686 9.866 -10.523 1.00 95.00 271 ASN A N 1
ATOM 1975 C CA . ASN A 1 271 ? 9.186 10.843 -9.559 1.00 95.00 271 ASN A CA 1
ATOM 1976 C C . ASN A 1 271 ? 8.527 12.219 -9.775 1.00 95.00 271 ASN A C 1
ATOM 1978 O O . ASN A 1 271 ? 8.684 12.832 -10.832 1.00 95.00 271 ASN A O 1
ATOM 1982 N N . ILE A 1 272 ? 7.816 12.712 -8.756 1.00 94.25 272 ILE A N 1
ATOM 1983 C CA . ILE A 1 272 ? 7.020 13.949 -8.837 1.00 94.25 272 ILE A CA 1
ATOM 1984 C C . ILE A 1 272 ? 7.868 15.229 -8.858 1.00 94.25 272 ILE A C 1
ATOM 1986 O O . ILE A 1 272 ? 7.339 16.304 -9.129 1.00 94.25 272 ILE A O 1
ATOM 1990 N N . PHE A 1 273 ? 9.166 15.125 -8.566 1.00 93.94 273 PHE A N 1
ATOM 1991 C CA . PHE A 1 273 ? 10.122 16.235 -8.581 1.00 93.94 273 PHE A CA 1
ATOM 1992 C C . PHE A 1 273 ? 11.050 16.203 -9.797 1.00 93.94 273 PHE A C 1
ATOM 1994 O O . PHE A 1 273 ? 11.807 17.151 -10.019 1.00 93.94 273 PHE A O 1
ATOM 2001 N N . ALA A 1 274 ? 11.018 15.127 -10.589 1.00 92.38 274 ALA A N 1
ATOM 2002 C CA . ALA A 1 274 ? 11.843 15.029 -11.779 1.00 92.38 274 ALA A CA 1
ATOM 2003 C C . ALA A 1 274 ? 11.356 16.032 -12.836 1.00 92.38 274 ALA A C 1
ATOM 2005 O O . ALA A 1 274 ? 10.168 16.121 -13.146 1.00 92.38 274 ALA A O 1
ATOM 2006 N N . SER A 1 275 ? 12.292 16.798 -13.393 1.00 90.69 275 SER A N 1
ATOM 2007 C CA . SER A 1 275 ? 12.014 17.822 -14.398 1.00 90.69 275 SER A CA 1
ATOM 2008 C C . SER A 1 275 ? 13.011 17.731 -15.545 1.00 90.69 275 SER A C 1
ATOM 2010 O O . SER A 1 275 ? 14.139 17.266 -15.384 1.00 90.69 275 SER A O 1
ATOM 2012 N N . GLN A 1 276 ? 12.569 18.138 -16.728 1.00 87.25 276 GLN A N 1
ATOM 2013 C CA . GLN A 1 276 ? 13.396 18.232 -17.923 1.00 87.25 276 GLN A CA 1
ATOM 2014 C C . GLN A 1 276 ? 13.276 19.641 -18.484 1.00 87.25 276 GLN A C 1
ATOM 2016 O O . GLN A 1 276 ? 12.218 20.270 -18.399 1.00 87.25 276 GLN A O 1
ATOM 2021 N N . ALA A 1 277 ? 14.373 20.139 -19.053 1.00 86.06 277 ALA A N 1
ATOM 2022 C CA . ALA A 1 277 ? 14.363 21.422 -19.731 1.00 86.06 277 ALA A CA 1
ATOM 2023 C C . ALA A 1 277 ? 13.349 21.378 -20.878 1.00 86.06 277 ALA A C 1
ATOM 2025 O O . ALA A 1 277 ? 13.366 20.466 -21.707 1.00 86.06 277 ALA A O 1
ATOM 2026 N N . HIS A 1 278 ? 12.471 22.376 -20.933 1.00 81.69 278 HIS A N 1
ATOM 2027 C CA . HIS A 1 278 ? 11.605 22.546 -22.085 1.00 81.69 278 HIS A CA 1
ATOM 2028 C C . HIS A 1 278 ? 12.476 22.898 -23.293 1.00 81.69 278 HIS A C 1
ATOM 2030 O O . HIS A 1 278 ? 13.038 23.991 -23.356 1.00 81.69 278 HIS A O 1
ATOM 2036 N N . ALA A 1 279 ? 12.607 21.972 -24.241 1.00 78.19 279 ALA A N 1
ATOM 2037 C CA . ALA A 1 279 ? 13.202 22.284 -25.528 1.00 78.19 279 ALA A CA 1
ATOM 2038 C C . ALA A 1 279 ? 12.171 23.095 -26.329 1.00 78.19 279 ALA A C 1
ATOM 2040 O O . ALA A 1 279 ? 11.108 22.548 -26.645 1.00 78.19 279 ALA A O 1
ATOM 2041 N N . PRO A 1 280 ? 12.431 24.379 -26.648 1.00 76.81 280 PRO A N 1
ATOM 2042 C CA . PRO A 1 280 ? 11.546 25.107 -27.541 1.00 76.81 280 PRO A CA 1
ATOM 2043 C C . PRO A 1 280 ? 11.478 24.341 -28.868 1.00 76.81 280 PRO A C 1
ATOM 2045 O O . PRO A 1 280 ? 12.501 23.795 -29.300 1.00 76.81 280 PRO A O 1
ATOM 2048 N N . PRO A 1 281 ? 10.304 24.269 -29.520 1.00 72.94 281 PRO A N 1
ATOM 2049 C CA . PRO A 1 281 ? 10.223 23.666 -30.838 1.00 72.94 281 PRO A CA 1
ATOM 2050 C C . PRO A 1 281 ? 11.264 24.351 -31.719 1.00 72.94 281 PRO A C 1
ATOM 2052 O O . PRO A 1 281 ? 11.284 25.581 -31.806 1.00 72.94 281 PRO A O 1
ATOM 2055 N N . LEU A 1 282 ? 12.157 23.557 -32.318 1.00 66.56 282 LEU A N 1
ATOM 2056 C CA . LEU A 1 282 ? 13.084 24.056 -33.323 1.00 66.56 282 LEU A CA 1
ATOM 2057 C C . LEU A 1 282 ? 12.230 24.787 -34.355 1.00 66.56 282 LEU A C 1
ATOM 2059 O O . LEU A 1 282 ? 11.418 24.165 -35.045 1.00 66.56 282 LEU A O 1
ATOM 2063 N N . LEU A 1 283 ? 12.369 26.112 -34.403 1.00 59.06 283 LEU A N 1
ATOM 2064 C CA . LEU A 1 283 ? 11.850 26.921 -35.490 1.00 59.06 283 LEU A CA 1
ATOM 2065 C C . LEU A 1 283 ? 12.539 26.370 -36.736 1.00 59.06 283 LEU A C 1
ATOM 2067 O O . LEU A 1 283 ? 13.701 26.664 -37.001 1.00 59.06 283 LEU A O 1
ATOM 2071 N N . LEU A 1 284 ? 11.846 25.480 -37.448 1.00 53.56 284 LEU A N 1
ATOM 2072 C CA . LEU A 1 284 ? 12.188 25.156 -38.819 1.00 53.56 284 LEU A CA 1
ATOM 2073 C C . LEU A 1 284 ? 12.210 26.497 -39.529 1.00 53.56 284 LEU A C 1
ATOM 2075 O O . LEU A 1 284 ? 11.177 27.163 -39.609 1.00 53.56 284 LEU A O 1
ATOM 2079 N N . ASP A 1 285 ? 13.405 26.884 -39.954 1.00 51.31 285 ASP A N 1
ATOM 2080 C CA . ASP A 1 285 ? 13.716 28.104 -40.674 1.00 51.31 285 ASP A CA 1
ATOM 2081 C C . ASP A 1 285 ? 12.931 28.087 -41.995 1.00 51.31 285 ASP A C 1
ATOM 2083 O O . ASP A 1 285 ? 13.403 27.669 -43.052 1.00 51.31 285 ASP A O 1
ATOM 2087 N N . ARG A 1 286 ? 11.640 28.414 -41.918 1.00 46.19 286 ARG A N 1
ATOM 2088 C CA . ARG A 1 286 ? 10.821 28.719 -43.076 1.00 46.19 286 ARG A CA 1
ATOM 2089 C C . ARG A 1 286 ? 11.058 30.196 -43.339 1.00 46.19 286 ARG A C 1
ATOM 2091 O O . ARG A 1 286 ? 10.687 31.006 -42.487 1.00 46.19 286 ARG A O 1
ATOM 2098 N N . PRO A 1 287 ? 11.628 30.577 -44.494 1.00 45.69 287 PRO A N 1
ATOM 2099 C CA . PRO A 1 287 ? 11.655 31.970 -44.886 1.00 45.69 287 PRO A CA 1
ATOM 2100 C C . PRO A 1 287 ? 10.207 32.376 -45.162 1.00 45.69 287 PRO A C 1
ATOM 2102 O O . PRO A 1 287 ? 9.681 32.191 -46.259 1.00 45.69 287 PRO A O 1
ATOM 2105 N N . HIS A 1 288 ? 9.521 32.879 -44.140 1.00 42.75 288 HIS A N 1
ATOM 2106 C CA . HIS A 1 288 ? 8.244 33.543 -44.312 1.00 42.75 288 HIS A CA 1
ATOM 2107 C C . HIS A 1 288 ? 8.528 34.878 -44.997 1.00 42.75 288 HIS A C 1
ATOM 2109 O O . HIS A 1 288 ? 8.767 35.904 -44.366 1.00 42.75 288 HIS A O 1
ATOM 2115 N N . GLY A 1 289 ? 8.543 34.838 -46.330 1.00 52.44 289 GLY A N 1
ATOM 2116 C CA . GLY A 1 289 ? 8.289 36.015 -47.136 1.00 52.44 289 GLY A CA 1
ATOM 2117 C C . GLY A 1 289 ? 6.934 36.609 -46.751 1.00 52.44 289 GLY A C 1
ATOM 2118 O O . GLY A 1 289 ? 5.988 35.879 -46.459 1.00 52.44 289 GLY A O 1
ATOM 2119 N N . VAL A 1 290 ? 6.872 37.937 -46.823 1.00 47.16 290 VAL A N 1
ATOM 2120 C CA . VAL A 1 290 ? 5.727 38.823 -46.562 1.00 47.16 290 VAL A CA 1
ATOM 2121 C C . VAL A 1 290 ? 5.622 39.352 -45.126 1.00 47.16 290 VAL A C 1
ATOM 2123 O O . VAL A 1 290 ? 4.801 38.910 -44.332 1.00 47.16 290 VAL A O 1
ATOM 2126 N N . VAL A 1 291 ? 6.350 40.446 -44.873 1.00 37.69 291 VAL A N 1
ATOM 2127 C CA . VAL A 1 291 ? 5.741 41.662 -44.307 1.00 37.69 291 VAL A CA 1
ATOM 2128 C C . VAL A 1 291 ? 6.280 42.873 -45.081 1.00 37.69 291 VAL A C 1
ATOM 2130 O O . VAL A 1 291 ? 7.445 43.232 -44.923 1.00 37.69 291 VAL A O 1
ATOM 2133 N N . PRO A 1 292 ? 5.450 43.532 -45.906 1.00 41.97 292 PRO A N 1
ATOM 2134 C CA . PRO A 1 292 ? 5.478 44.983 -45.909 1.00 41.97 292 PRO A CA 1
ATOM 2135 C C . PRO A 1 292 ? 4.044 45.499 -45.863 1.00 41.97 292 PRO A C 1
ATOM 2137 O O . PRO A 1 292 ? 3.427 45.753 -46.891 1.00 41.97 292 PRO A O 1
ATOM 2140 N N . LEU A 1 293 ? 3.496 45.655 -44.662 1.00 38.56 293 LEU A N 1
ATOM 2141 C CA . LEU A 1 293 ? 2.360 46.547 -44.470 1.00 38.56 293 LEU A CA 1
ATOM 2142 C C . LEU A 1 293 ? 2.383 47.063 -43.034 1.00 38.56 293 LEU A C 1
ATOM 2144 O O . LEU A 1 293 ? 1.873 46.412 -42.133 1.00 38.56 293 LEU A O 1
ATOM 2148 N N . LEU A 1 294 ? 3.095 48.177 -42.852 1.00 36.84 294 LEU A N 1
ATOM 2149 C CA . LEU A 1 294 ? 2.938 49.226 -41.827 1.00 36.84 294 LEU A CA 1
ATOM 2150 C C . LEU A 1 294 ? 4.236 50.054 -41.784 1.00 36.84 294 LEU A C 1
ATOM 2152 O O . LEU A 1 294 ? 4.936 50.147 -40.784 1.00 36.84 294 LEU A O 1
ATOM 2156 N N . MET A 1 295 ? 4.583 50.640 -42.927 1.00 38.66 295 MET A N 1
ATOM 2157 C CA . MET A 1 295 ? 5.519 51.762 -43.019 1.00 38.66 295 MET A CA 1
ATOM 2158 C C . MET A 1 295 ? 4.814 52.800 -43.881 1.00 38.66 295 MET A C 1
ATOM 2160 O O . MET A 1 295 ? 4.983 52.861 -45.093 1.00 38.66 295 MET A O 1
ATOM 2164 N N . GLY A 1 296 ? 3.887 53.512 -43.254 1.00 38.69 296 GLY A N 1
ATOM 2165 C CA . GLY A 1 296 ? 3.018 54.446 -43.951 1.00 38.69 296 GLY A CA 1
ATOM 2166 C C . GLY A 1 296 ? 1.908 54.961 -43.061 1.00 38.69 296 GLY A C 1
ATOM 2167 O O . GLY A 1 296 ? 0.771 54.922 -43.483 1.00 38.69 296 GLY A O 1
ATOM 2168 N N . GLU A 1 297 ? 2.234 55.342 -41.827 1.00 41.84 297 GLU A N 1
ATOM 2169 C CA . GLU A 1 297 ? 1.480 56.298 -41.009 1.00 41.84 297 GLU A CA 1
ATOM 2170 C C . GLU A 1 297 ? 2.152 56.352 -39.639 1.00 41.84 297 GLU A C 1
ATOM 2172 O O . GLU A 1 297 ? 1.918 55.505 -38.789 1.00 41.84 297 GLU A O 1
ATOM 2177 N N . LEU A 1 298 ? 3.094 57.284 -39.491 1.00 35.38 298 LEU A N 1
ATOM 2178 C CA . LEU A 1 298 ? 3.396 58.059 -38.283 1.00 35.38 298 LEU A CA 1
ATOM 2179 C C . LEU A 1 298 ? 4.647 58.885 -38.605 1.00 35.38 298 LEU A C 1
ATOM 2181 O O . LEU A 1 298 ? 5.744 58.366 -38.805 1.00 35.38 298 LEU A O 1
ATOM 2185 N N . GLY A 1 299 ? 4.435 60.189 -38.756 1.00 35.06 299 GLY A N 1
ATOM 2186 C CA . GLY A 1 299 ? 5.491 61.153 -39.006 1.00 35.06 299 GLY A CA 1
ATOM 2187 C C . GLY A 1 299 ? 6.366 61.402 -37.776 1.00 35.06 299 GLY A C 1
ATOM 2188 O O . GLY A 1 299 ? 5.893 61.361 -36.647 1.00 35.06 299 GLY A O 1
ATOM 2189 N N . GLN A 1 300 ? 7.613 61.771 -38.072 1.00 37.09 300 GLN A N 1
ATOM 2190 C CA . GLN A 1 300 ? 8.622 62.412 -37.218 1.00 37.09 300 GLN A CA 1
ATOM 2191 C C . GLN A 1 300 ? 9.265 61.554 -36.096 1.00 37.09 300 GLN A C 1
ATOM 2193 O O . GLN A 1 300 ? 8.580 60.999 -35.239 1.00 37.09 300 GLN A O 1
ATOM 2198 N N . PRO A 1 301 ? 10.614 61.485 -36.058 1.00 42.50 301 PRO A N 1
ATOM 2199 C CA . PRO A 1 301 ? 11.370 60.689 -35.100 1.00 42.50 301 PRO A CA 1
ATOM 2200 C C . PRO A 1 301 ? 11.505 61.446 -33.776 1.00 42.50 301 PRO A C 1
ATOM 2202 O O . PRO A 1 301 ? 12.262 62.411 -33.670 1.00 42.50 301 PRO A O 1
ATOM 2205 N N . GLN A 1 302 ? 10.797 61.001 -32.742 1.00 34.34 302 GLN A N 1
ATOM 2206 C CA . GLN A 1 302 ? 11.090 61.421 -31.376 1.00 34.34 302 GLN A CA 1
ATOM 2207 C C . GLN A 1 302 ? 12.009 60.394 -30.719 1.00 34.34 302 GLN A C 1
ATOM 2209 O O . GLN A 1 302 ? 11.750 59.194 -30.678 1.00 34.34 302 GLN A O 1
ATOM 2214 N N . CYS A 1 303 ? 13.138 60.926 -30.274 1.00 40.41 303 CYS A N 1
ATOM 2215 C CA . CYS A 1 303 ? 14.266 60.269 -29.651 1.00 40.41 303 CYS A CA 1
ATOM 2216 C C . CYS A 1 303 ? 13.832 59.348 -28.492 1.00 40.41 303 CYS A C 1
ATOM 2218 O O . CYS A 1 303 ? 13.531 59.819 -27.400 1.00 40.41 303 CYS A O 1
ATOM 2220 N N . PHE A 1 304 ? 13.853 58.030 -28.704 1.00 34.97 304 PHE A N 1
ATOM 2221 C CA . PHE A 1 304 ? 13.823 57.036 -27.625 1.00 34.97 304 PHE A CA 1
ATOM 2222 C C . PHE A 1 304 ? 15.263 56.735 -27.179 1.00 34.97 304 PHE A C 1
ATOM 2224 O O . PHE A 1 304 ? 15.817 55.667 -27.427 1.00 34.97 304 PHE A O 1
ATOM 2231 N N . GLN A 1 305 ? 15.894 57.714 -26.529 1.00 38.66 305 GLN A N 1
ATOM 2232 C CA . GLN A 1 305 ? 17.050 57.479 -25.664 1.00 38.66 305 GLN A CA 1
ATOM 2233 C C . GLN A 1 305 ? 16.637 57.721 -24.217 1.00 38.66 305 GLN A C 1
ATOM 2235 O O . GLN A 1 305 ? 16.871 58.785 -23.661 1.00 38.66 305 GLN A O 1
ATOM 2240 N N . GLN A 1 306 ? 15.996 56.725 -23.620 1.00 42.28 306 GLN A N 1
ATOM 2241 C CA . GLN A 1 306 ? 15.920 56.502 -22.176 1.00 42.28 306 GLN A CA 1
ATOM 2242 C C . GLN A 1 306 ? 15.308 55.110 -21.999 1.00 42.28 306 GLN A C 1
ATOM 2244 O O . GLN A 1 306 ? 14.440 54.736 -22.777 1.00 42.28 306 GLN A O 1
ATOM 2249 N N . TRP A 1 307 ? 15.790 54.346 -21.016 1.00 36.09 307 TRP A N 1
ATOM 2250 C CA . TRP A 1 307 ? 15.582 52.896 -20.802 1.00 36.09 307 TRP A CA 1
ATOM 2251 C C . TRP A 1 307 ? 16.608 51.938 -21.434 1.00 36.09 307 TRP A C 1
ATOM 2253 O O . TRP A 1 307 ? 16.312 50.783 -21.726 1.00 36.09 307 TRP A O 1
ATOM 2263 N N . ARG A 1 308 ? 17.877 52.358 -21.501 1.00 40.66 308 ARG A N 1
ATOM 2264 C CA . ARG A 1 308 ? 19.020 51.435 -21.360 1.00 40.66 308 ARG A CA 1
ATOM 2265 C C . ARG A 1 308 ? 19.952 51.897 -20.243 1.00 40.66 308 ARG A C 1
ATOM 2267 O O . ARG A 1 308 ? 21.066 52.329 -20.493 1.00 40.66 308 ARG A O 1
ATOM 2274 N N . HIS A 1 309 ? 19.478 51.783 -19.010 1.00 41.91 309 HIS A N 1
ATOM 2275 C CA . HIS A 1 309 ? 20.346 51.664 -17.841 1.00 41.91 309 HIS A CA 1
ATOM 2276 C C . HIS A 1 309 ? 19.753 50.613 -16.906 1.00 41.91 309 HIS A C 1
ATOM 2278 O O . HIS A 1 309 ? 19.179 50.921 -15.870 1.00 41.91 309 HIS A O 1
ATOM 2284 N N . VAL A 1 310 ? 19.877 49.350 -17.309 1.00 40.75 310 VAL A N 1
ATOM 2285 C CA . VAL A 1 310 ? 19.960 48.255 -16.345 1.00 40.75 310 VAL A CA 1
ATOM 2286 C C . VAL A 1 310 ? 21.450 47.994 -16.191 1.00 40.75 310 VAL A C 1
ATOM 2288 O O . VAL A 1 310 ? 22.126 47.673 -17.170 1.00 40.75 310 VAL A O 1
ATOM 2291 N N . HIS A 1 311 ? 21.978 48.241 -14.995 1.00 38.84 311 HIS A N 1
ATOM 2292 C CA . HIS A 1 311 ? 23.328 47.821 -14.647 1.00 38.84 311 HIS A CA 1
ATOM 2293 C C . HIS A 1 311 ? 23.410 46.298 -14.816 1.00 38.84 311 HIS A C 1
ATOM 2295 O O . HIS A 1 311 ? 22.553 45.606 -14.264 1.00 38.84 311 HIS A O 1
ATOM 2301 N N . PRO A 1 312 ? 24.389 45.751 -15.555 1.00 44.22 312 PRO A N 1
ATOM 2302 C CA . PRO A 1 312 ? 24.666 44.329 -15.457 1.00 44.22 312 PRO A CA 1
ATOM 2303 C C . PRO A 1 312 ? 25.105 44.041 -14.017 1.00 44.22 312 PRO A C 1
ATOM 2305 O O . PRO A 1 312 ? 26.072 44.635 -13.534 1.00 44.22 312 PRO A O 1
ATOM 2308 N N . GLU A 1 313 ? 24.383 43.160 -13.323 1.00 40.06 313 GLU A N 1
ATOM 2309 C CA . GLU A 1 313 ? 24.946 42.491 -12.152 1.00 40.06 313 GLU A CA 1
ATOM 2310 C C . GLU A 1 313 ? 26.235 41.772 -12.583 1.00 40.06 313 GLU A C 1
ATOM 2312 O O . GLU A 1 313 ? 26.300 41.239 -13.700 1.00 40.06 313 GLU A O 1
ATOM 2317 N N . PRO A 1 314 ? 27.289 41.777 -11.752 1.00 42.12 314 PRO A N 1
ATOM 2318 C CA . PRO A 1 314 ? 28.493 41.029 -12.068 1.00 42.12 314 PRO A CA 1
ATOM 2319 C C . PRO A 1 314 ? 28.152 39.532 -12.169 1.00 42.12 314 PRO A C 1
ATOM 2321 O O . PRO A 1 314 ? 27.312 39.046 -11.408 1.00 42.12 314 PRO A O 1
ATOM 2324 N N . PRO A 1 315 ? 28.791 38.783 -13.086 1.00 48.19 315 PRO A N 1
ATOM 2325 C CA . PRO A 1 315 ? 28.577 37.347 -13.186 1.00 48.19 315 PRO A CA 1
ATOM 2326 C C . PRO A 1 315 ? 28.893 36.677 -11.847 1.00 48.19 315 PRO A C 1
ATOM 2328 O O . PRO A 1 315 ? 29.859 37.035 -11.168 1.00 48.19 315 PRO A O 1
ATOM 2331 N N . THR A 1 316 ? 28.076 35.693 -11.479 1.00 39.66 316 THR A N 1
ATOM 2332 C CA . THR A 1 316 ? 28.291 34.828 -10.322 1.00 39.66 316 THR A CA 1
ATOM 2333 C C . THR A 1 316 ? 29.704 34.254 -10.366 1.00 39.66 316 THR A C 1
ATOM 2335 O O . THR A 1 316 ? 30.077 33.522 -11.284 1.00 39.66 316 THR A O 1
ATOM 2338 N N . VAL A 1 317 ? 30.506 34.592 -9.356 1.00 43.91 317 VAL A N 1
ATOM 2339 C CA . VAL A 1 317 ? 31.802 33.956 -9.122 1.00 43.91 317 VAL A CA 1
ATOM 2340 C C . VAL A 1 317 ? 31.531 32.485 -8.818 1.00 43.91 317 VAL A C 1
ATOM 2342 O O . VAL A 1 317 ? 30.833 32.161 -7.859 1.00 43.91 317 VAL A O 1
ATOM 2345 N N . SER A 1 318 ? 32.061 31.589 -9.649 1.00 39.38 318 SER A N 1
ATOM 2346 C CA . SER A 1 318 ? 32.096 30.163 -9.328 1.00 39.38 318 SER A CA 1
ATOM 2347 C C . SER A 1 318 ? 32.976 29.973 -8.095 1.00 39.38 318 SER A C 1
ATOM 2349 O O . SER A 1 318 ? 34.148 30.350 -8.116 1.00 39.38 318 SER A O 1
ATOM 2351 N N . LEU A 1 319 ? 32.424 29.405 -7.021 1.00 33.88 319 LEU A N 1
ATOM 2352 C CA . LEU A 1 319 ? 33.219 28.915 -5.898 1.00 33.88 319 LEU A CA 1
ATOM 2353 C C . LEU A 1 319 ? 34.096 27.770 -6.410 1.00 33.88 319 LEU A C 1
ATOM 2355 O O . LEU A 1 319 ? 33.641 26.641 -6.575 1.00 33.88 319 LEU A O 1
ATOM 2359 N N . ALA A 1 320 ? 35.354 28.079 -6.700 1.00 43.25 320 ALA A N 1
ATOM 2360 C CA . ALA A 1 320 ? 36.387 27.094 -6.960 1.00 43.25 320 ALA A CA 1
ATOM 2361 C C . ALA A 1 320 ? 36.912 26.563 -5.620 1.00 43.25 320 ALA A C 1
ATOM 2363 O O . ALA A 1 320 ? 38.046 26.843 -5.268 1.00 43.25 320 ALA A O 1
ATOM 2364 N N . GLU A 1 321 ? 36.071 25.859 -4.858 1.00 39.16 321 GLU A N 1
ATOM 2365 C CA . GLU A 1 321 ? 36.488 24.973 -3.763 1.00 39.16 321 GLU A CA 1
ATOM 2366 C C . GLU A 1 321 ? 35.292 24.114 -3.295 1.00 39.16 321 GLU A C 1
ATOM 2368 O O . GLU A 1 321 ? 34.199 24.648 -3.082 1.00 39.16 321 GLU A O 1
ATOM 2373 N N . PRO A 1 322 ? 35.446 22.783 -3.161 1.00 40.66 322 PRO A N 1
ATOM 2374 C CA . PRO A 1 322 ? 34.401 21.926 -2.611 1.00 40.66 322 PRO A CA 1
ATOM 2375 C C . PRO A 1 322 ? 34.145 22.264 -1.136 1.00 40.66 322 PRO A C 1
ATOM 2377 O O . PRO A 1 322 ? 35.077 22.480 -0.363 1.00 40.66 322 PRO A O 1
ATOM 2380 N N . VAL A 1 323 ? 32.870 22.264 -0.734 1.00 40.62 323 VAL A N 1
ATOM 2381 C CA . VAL A 1 323 ? 32.459 22.391 0.673 1.00 40.62 323 VAL A CA 1
ATOM 2382 C C . VAL A 1 323 ? 33.146 21.282 1.489 1.00 40.62 323 VAL A C 1
ATOM 2384 O O . VAL A 1 323 ? 32.966 20.107 1.156 1.00 40.62 323 VAL A O 1
ATOM 2387 N N . PRO A 1 324 ? 33.927 21.597 2.541 1.00 38.94 324 PRO A N 1
ATOM 2388 C CA . PRO A 1 324 ? 34.571 20.571 3.350 1.00 38.94 324 PRO A CA 1
ATOM 2389 C C . PRO A 1 324 ? 33.518 19.726 4.068 1.00 38.94 324 PRO A C 1
ATOM 2391 O O . PRO A 1 324 ? 32.560 20.258 4.633 1.00 38.94 324 PRO A O 1
ATOM 2394 N N . ALA A 1 325 ? 33.719 18.408 4.094 1.00 43.44 325 ALA A N 1
ATOM 2395 C CA . ALA A 1 325 ? 32.958 17.518 4.959 1.00 43.44 325 ALA A CA 1
ATOM 2396 C C . ALA A 1 325 ? 33.074 17.999 6.413 1.00 43.44 325 ALA A C 1
ATOM 2398 O O . ALA A 1 325 ? 34.176 18.247 6.905 1.00 43.44 325 ALA A O 1
ATOM 2399 N N . THR A 1 326 ? 31.944 18.112 7.106 1.00 39.91 326 THR A N 1
ATOM 2400 C CA . THR A 1 326 ? 31.839 18.486 8.519 1.00 39.91 326 THR A CA 1
ATOM 2401 C C . THR A 1 326 ? 32.517 17.450 9.424 1.00 39.91 326 THR A C 1
ATOM 2403 O O . THR A 1 326 ? 31.875 16.612 10.047 1.00 39.91 326 THR A O 1
ATOM 2406 N N . HIS A 1 327 ? 33.842 17.521 9.533 1.00 38.06 327 HIS A N 1
ATOM 2407 C CA . HIS A 1 327 ? 34.599 16.975 10.653 1.00 38.06 327 HIS A CA 1
ATOM 2408 C C . HIS A 1 327 ? 34.751 18.078 11.702 1.00 38.06 327 HIS A C 1
ATOM 2410 O O . HIS A 1 327 ? 35.476 19.044 11.478 1.00 38.06 327 HIS A O 1
ATOM 2416 N N . GLY A 1 328 ? 34.075 17.936 12.847 1.00 45.00 328 GLY A N 1
ATOM 2417 C CA . GLY A 1 328 ? 34.352 18.772 14.022 1.00 45.00 328 GLY A CA 1
ATOM 2418 C C . GLY A 1 328 ? 33.160 19.429 14.715 1.00 45.00 328 GLY A C 1
ATOM 2419 O O . GLY A 1 328 ? 33.314 20.531 15.229 1.00 45.00 328 GLY A O 1
ATOM 2420 N N . ILE A 1 329 ? 31.995 18.777 14.794 1.00 32.72 329 ILE A N 1
ATOM 2421 C CA . ILE A 1 329 ? 31.023 19.121 15.842 1.00 32.72 329 ILE A CA 1
ATOM 2422 C C . ILE A 1 329 ? 31.298 18.210 17.038 1.00 32.72 329 ILE A C 1
ATOM 2424 O O . ILE A 1 329 ? 30.982 17.022 17.020 1.00 32.72 329 ILE A O 1
ATOM 2428 N N . VAL A 1 330 ? 31.901 18.775 18.084 1.00 35.31 330 VAL A N 1
ATOM 2429 C CA . VAL A 1 330 ? 31.911 18.160 19.413 1.00 35.31 330 VAL A CA 1
ATOM 2430 C C . VAL A 1 330 ? 30.470 18.183 19.918 1.00 35.31 330 VAL A C 1
ATOM 2432 O O . VAL A 1 330 ? 29.946 19.235 20.281 1.00 35.31 330 VAL A O 1
ATOM 2435 N N . LEU A 1 331 ? 29.811 17.025 19.898 1.00 35.25 331 LEU A N 1
ATOM 2436 C CA . LEU A 1 331 ? 28.524 16.827 20.557 1.00 35.25 331 LEU A CA 1
ATOM 2437 C C . LEU A 1 331 ? 28.722 17.038 22.061 1.00 35.25 331 LEU A C 1
ATOM 2439 O O . LEU A 1 331 ? 29.364 16.232 22.736 1.00 35.25 331 LEU A O 1
ATOM 2443 N N . ALA A 1 332 ? 28.180 18.133 22.590 1.00 35.38 332 ALA A N 1
ATOM 2444 C CA . ALA A 1 332 ? 28.011 18.288 24.025 1.00 35.38 332 ALA A CA 1
ATOM 2445 C C . ALA A 1 332 ? 27.103 17.157 24.537 1.00 35.38 332 ALA A C 1
ATOM 2447 O O . ALA A 1 332 ? 26.063 16.870 23.941 1.00 35.38 332 ALA A O 1
ATOM 2448 N N . ALA A 1 333 ? 27.513 16.503 25.625 1.00 36.50 333 ALA A N 1
ATOM 2449 C CA . ALA A 1 333 ? 26.768 15.407 26.228 1.00 36.50 333 ALA A CA 1
ATOM 2450 C C . ALA A 1 333 ? 25.337 15.847 26.585 1.00 36.50 333 ALA A C 1
ATOM 2452 O O . ALA A 1 333 ? 25.127 16.807 27.326 1.00 36.50 333 ALA A O 1
ATOM 2453 N N . THR A 1 334 ? 24.351 15.121 26.063 1.00 33.81 334 THR A N 1
ATOM 2454 C CA . THR A 1 334 ? 22.942 15.230 26.454 1.00 33.81 334 THR A CA 1
ATOM 2455 C C . THR A 1 334 ? 22.776 14.969 27.957 1.00 33.81 334 THR A C 1
ATOM 2457 O O . THR A 1 334 ? 23.384 14.019 28.461 1.00 33.81 334 THR A O 1
ATOM 2460 N N . PRO A 1 335 ? 21.936 15.729 28.687 1.00 34.78 335 PRO A N 1
ATOM 2461 C CA . PRO A 1 335 ? 21.648 15.438 30.088 1.00 34.78 335 PRO A CA 1
ATOM 2462 C C . PRO A 1 335 ? 20.999 14.054 30.218 1.00 34.78 335 PRO A C 1
ATOM 2464 O O . PRO A 1 335 ? 19.916 13.811 29.686 1.00 34.78 335 PRO A O 1
ATOM 2467 N N . GLY A 1 336 ? 21.672 13.135 30.908 1.00 37.59 336 GLY A N 1
ATOM 2468 C CA . GLY A 1 336 ? 21.152 11.806 31.213 1.00 37.59 336 GLY A CA 1
ATOM 2469 C C . GLY A 1 336 ? 20.329 11.804 32.501 1.00 37.59 336 GLY A C 1
ATOM 2470 O O . GLY A 1 336 ? 20.762 12.325 33.527 1.00 37.59 336 GLY A O 1
ATOM 2471 N N . LEU A 1 337 ? 19.157 11.168 32.468 1.00 36.22 337 LEU A N 1
ATOM 2472 C CA . LEU A 1 337 ? 18.416 10.777 33.668 1.00 36.22 337 LEU A CA 1
ATOM 2473 C C . LEU A 1 337 ? 19.087 9.541 34.280 1.00 36.22 337 LEU A C 1
ATOM 2475 O O . LEU A 1 337 ? 18.997 8.442 33.732 1.00 36.22 337 LEU A O 1
ATOM 2479 N N . HIS A 1 338 ? 19.759 9.706 35.419 1.00 34.69 338 HIS A N 1
ATOM 2480 C CA . HIS A 1 338 ? 20.279 8.575 36.185 1.00 34.69 338 HIS A CA 1
ATOM 2481 C C . HIS A 1 338 ? 19.154 7.916 37.003 1.00 34.69 338 HIS A C 1
ATOM 2483 O O . HIS A 1 338 ? 18.350 8.598 37.639 1.00 34.69 338 HIS A O 1
ATOM 2489 N N . ARG A 1 339 ? 19.108 6.575 36.989 1.00 33.88 339 ARG A N 1
ATOM 2490 C CA . ARG A 1 339 ? 18.216 5.746 37.821 1.00 33.88 339 ARG A CA 1
ATOM 2491 C C . ARG A 1 339 ? 18.296 6.160 39.294 1.00 33.88 339 ARG A C 1
ATOM 2493 O O . ARG A 1 339 ? 19.382 6.217 39.864 1.00 33.88 339 ARG A O 1
ATOM 2500 N N . SER A 1 340 ? 17.133 6.351 39.908 1.00 35.09 340 SER A N 1
ATOM 2501 C CA . SER A 1 340 ? 16.966 6.596 41.339 1.00 35.09 340 SER A CA 1
ATOM 2502 C C . SER A 1 340 ? 17.200 5.325 42.161 1.00 35.09 340 SER A C 1
ATOM 2504 O O . SER A 1 340 ? 16.487 4.335 41.988 1.00 35.09 340 SER A O 1
ATOM 2506 N N . GLY A 1 341 ? 18.124 5.388 43.116 1.00 34.25 341 GLY A N 1
ATOM 2507 C CA . GLY A 1 341 ? 18.008 4.665 44.378 1.00 34.25 341 GLY A CA 1
ATOM 2508 C C . GLY A 1 341 ? 17.614 5.675 45.455 1.00 34.25 341 GLY A C 1
ATOM 2509 O O . GLY A 1 341 ? 18.433 6.514 45.808 1.00 34.25 341 GLY A O 1
ATOM 2510 N N . GLY A 1 342 ? 16.368 5.612 45.935 1.00 36.84 342 GLY A N 1
ATOM 2511 C CA . GLY A 1 342 ? 15.814 6.539 46.934 1.00 36.84 342 GLY A CA 1
ATOM 2512 C C . GLY A 1 342 ? 15.248 7.816 46.306 1.00 36.84 342 GLY A C 1
ATOM 2513 O O . GLY A 1 342 ? 15.958 8.554 45.634 1.00 36.84 342 GLY A O 1
ATOM 2514 N N . GLY A 1 343 ? 13.942 8.046 46.464 1.00 41.84 343 GLY A N 1
ATOM 2515 C CA . GLY A 1 343 ? 13.232 9.152 45.821 1.00 41.84 343 GLY A CA 1
ATOM 2516 C C . GLY A 1 343 ? 13.765 10.527 46.226 1.00 41.84 343 GLY A C 1
ATOM 2517 O O . GLY A 1 343 ? 13.888 10.778 47.413 1.00 41.84 343 GLY A O 1
ATOM 2518 N N . PHE A 1 344 ? 14.090 11.353 45.223 1.00 30.84 344 PHE A N 1
ATOM 2519 C CA . PHE A 1 344 ? 14.007 12.824 45.097 1.00 30.84 344 PHE A CA 1
ATOM 2520 C C . PHE A 1 344 ? 14.946 13.243 43.939 1.00 30.84 344 PHE A C 1
ATOM 2522 O O . PHE A 1 344 ? 16.136 12.947 43.969 1.00 30.84 344 PHE A O 1
ATOM 2529 N N . LEU A 1 345 ? 14.425 13.906 42.896 1.00 30.97 345 LEU A N 1
ATOM 2530 C CA . LEU A 1 345 ? 15.226 14.483 41.799 1.00 30.97 345 LEU A CA 1
ATOM 2531 C C . LEU A 1 345 ? 15.433 15.983 42.059 1.00 30.97 345 LEU A C 1
ATOM 2533 O O . LEU A 1 345 ? 14.460 16.707 42.259 1.00 30.97 345 LEU A O 1
ATOM 2537 N N . ALA A 1 346 ? 16.686 16.444 42.027 1.00 30.20 346 ALA A N 1
ATOM 2538 C CA . ALA A 1 346 ? 17.067 17.853 42.139 1.00 30.20 346 ALA A CA 1
ATOM 2539 C C . ALA A 1 346 ? 17.727 18.335 40.835 1.00 30.20 346 ALA A C 1
ATOM 2541 O O . ALA A 1 346 ? 18.598 17.657 40.295 1.00 30.20 346 ALA A O 1
ATOM 2542 N N . PHE A 1 347 ? 17.331 19.515 40.349 1.00 31.05 347 PHE A N 1
ATOM 2543 C CA . PHE A 1 347 ? 17.977 20.213 39.232 1.00 31.05 347 PHE A CA 1
ATOM 2544 C C . PHE A 1 347 ? 18.874 21.333 39.773 1.00 31.05 347 PHE A C 1
ATOM 2546 O O . PHE A 1 347 ? 18.419 22.153 40.568 1.00 31.05 347 PHE A O 1
ATOM 2553 N N . VAL A 1 348 ? 20.126 21.402 39.311 1.00 31.23 348 VAL A N 1
ATOM 2554 C CA . VAL A 1 348 ? 21.035 22.533 39.566 1.00 31.23 348 VAL A CA 1
ATOM 2555 C C . VAL A 1 348 ? 21.435 23.137 38.221 1.00 31.23 348 VAL A C 1
ATOM 2557 O O . VAL A 1 348 ? 22.038 22.458 37.394 1.00 31.23 348 VAL A O 1
ATOM 2560 N N . GLY A 1 349 ? 21.073 24.401 37.993 1.00 29.42 349 GLY A N 1
ATOM 2561 C CA . GLY A 1 349 ? 21.496 25.189 36.833 1.00 29.42 349 GLY A CA 1
ATOM 2562 C C . GLY A 1 349 ? 22.686 26.083 37.183 1.00 29.42 349 GLY A C 1
ATOM 2563 O O . GLY A 1 349 ? 22.641 26.802 38.179 1.00 29.42 349 GLY A O 1
ATOM 2564 N N . GLY A 1 350 ? 23.745 26.034 36.373 1.00 26.61 350 GLY A N 1
ATOM 2565 C CA . GLY A 1 350 ? 24.899 26.934 36.461 1.00 26.61 350 GLY A CA 1
ATOM 2566 C C . GLY A 1 350 ? 24.725 28.169 35.570 1.00 26.61 350 GLY A C 1
ATOM 2567 O O . GLY A 1 350 ? 24.210 28.067 34.458 1.00 26.61 350 GLY A O 1
ATOM 2568 N N . ALA A 1 351 ? 25.143 29.333 36.070 1.00 28.00 351 ALA A N 1
ATOM 2569 C CA . ALA A 1 351 ? 24.914 30.650 35.484 1.00 28.00 351 ALA A CA 1
ATOM 2570 C C . ALA A 1 351 ? 26.151 31.261 34.782 1.00 28.00 351 ALA A C 1
ATOM 2572 O O . ALA A 1 351 ? 27.266 31.132 35.272 1.00 28.00 351 ALA A O 1
ATOM 2573 N N . GLN A 1 352 ? 25.851 32.039 33.727 1.00 32.50 352 GLN A N 1
ATOM 2574 C CA . GLN A 1 352 ? 26.444 33.321 33.276 1.00 32.50 352 GLN A CA 1
ATOM 2575 C C . GLN A 1 352 ? 27.809 33.427 32.561 1.00 32.50 352 GLN A C 1
ATOM 2577 O O . GLN A 1 352 ? 28.830 32.924 33.010 1.00 32.50 352 GLN A O 1
ATOM 2582 N N . GLY A 1 353 ? 27.810 34.302 31.533 1.00 28.09 353 GLY A N 1
ATOM 2583 C CA . GLY A 1 353 ? 28.944 35.173 31.181 1.00 28.09 353 GLY A CA 1
ATOM 2584 C C . GLY A 1 353 ? 28.976 35.692 29.729 1.00 28.09 353 GLY A C 1
ATOM 2585 O O . GLY A 1 353 ? 29.600 35.065 28.885 1.00 28.09 353 GLY A O 1
ATOM 2586 N N . HIS A 1 354 ? 28.368 36.853 29.440 1.00 29.62 354 HIS A N 1
ATOM 2587 C CA . HIS A 1 354 ? 28.589 37.645 28.205 1.00 29.62 354 HIS A CA 1
ATOM 2588 C C . HIS A 1 354 ? 29.665 38.731 28.423 1.00 29.62 354 HIS A C 1
ATOM 2590 O O . HIS A 1 354 ? 29.821 39.201 29.551 1.00 29.62 354 HIS A O 1
ATOM 2596 N N . PRO A 1 355 ? 30.298 39.239 27.344 1.00 35.38 355 PRO A N 1
ATOM 2597 C CA . PRO A 1 355 ? 30.294 40.691 27.110 1.00 35.38 355 PRO A CA 1
ATOM 2598 C C . PRO A 1 355 ? 29.999 41.125 25.651 1.00 35.38 355 PRO A C 1
ATOM 2600 O O . PRO A 1 355 ? 30.023 40.337 24.712 1.00 35.38 355 PRO A O 1
ATOM 2603 N N . ILE A 1 356 ? 29.669 42.415 25.528 1.00 29.16 356 ILE A N 1
ATOM 2604 C CA . ILE A 1 356 ? 28.913 43.167 24.500 1.00 29.16 356 ILE A CA 1
ATOM 2605 C C . ILE A 1 356 ? 29.829 43.992 23.559 1.00 29.16 356 ILE A C 1
ATOM 2607 O O . ILE A 1 356 ? 30.785 44.568 24.066 1.00 29.16 356 ILE A O 1
ATOM 2611 N N . ALA A 1 357 ? 29.463 44.198 22.271 1.00 26.47 357 ALA A N 1
ATOM 2612 C CA . ALA A 1 357 ? 29.323 45.551 21.659 1.00 26.47 357 ALA A CA 1
ATOM 2613 C C . ALA A 1 357 ? 28.523 45.620 20.321 1.00 26.47 357 ALA A C 1
ATOM 2615 O O . ALA A 1 357 ? 29.003 45.257 19.255 1.00 26.47 357 ALA A O 1
ATOM 2616 N N . LEU A 1 358 ? 27.291 46.132 20.463 1.00 29.06 358 LEU A N 1
ATOM 2617 C CA . LEU A 1 358 ? 26.365 46.937 19.626 1.00 29.06 358 LEU A CA 1
ATOM 2618 C C . LEU A 1 358 ? 26.655 47.368 18.163 1.00 29.06 358 LEU A C 1
ATOM 2620 O O . LEU A 1 358 ? 27.670 47.989 17.865 1.00 29.06 358 LEU A O 1
ATOM 2624 N N . GLY A 1 359 ? 25.576 47.313 17.356 1.00 23.69 359 GLY A N 1
ATOM 2625 C CA . GLY A 1 359 ? 25.264 48.254 16.264 1.00 23.69 359 GLY A CA 1
ATOM 2626 C C . GLY A 1 359 ? 23.837 48.103 15.675 1.00 23.69 359 GLY A C 1
ATOM 2627 O O . GLY A 1 359 ? 23.633 47.214 14.866 1.00 23.69 359 GLY A O 1
ATOM 2628 N N . HIS A 1 360 ? 22.886 48.958 16.119 1.00 28.55 360 HIS A N 1
ATOM 2629 C CA . HIS A 1 360 ? 21.667 49.535 15.462 1.00 28.55 360 HIS A CA 1
ATOM 2630 C C . HIS A 1 360 ? 20.916 48.730 14.359 1.00 28.55 360 HIS A C 1
ATOM 2632 O O . HIS A 1 360 ? 21.532 48.388 13.366 1.00 28.55 360 HIS A O 1
ATOM 2638 N N . GLN A 1 361 ? 19.596 48.448 14.325 1.00 25.75 361 GLN A N 1
ATOM 2639 C CA . GLN A 1 361 ? 18.289 49.112 14.614 1.00 25.75 361 GLN A CA 1
ATOM 2640 C C . GLN A 1 361 ? 17.163 48.073 14.248 1.00 25.75 361 GLN A C 1
ATOM 2642 O O . GLN A 1 361 ? 17.517 47.013 13.741 1.00 25.75 361 GLN A O 1
ATOM 2647 N N . PRO A 1 362 ? 15.833 48.344 14.281 1.00 28.66 362 PRO A N 1
ATOM 2648 C CA . PRO A 1 362 ? 14.975 49.091 15.199 1.00 28.66 362 PRO A CA 1
ATOM 2649 C C . PRO A 1 362 ? 13.927 48.179 15.897 1.00 28.66 362 PRO A C 1
ATOM 2651 O O . PRO A 1 362 ? 13.673 47.037 15.528 1.00 28.66 362 PRO A O 1
ATOM 2654 N N . ARG A 1 363 ? 13.311 48.729 16.944 1.00 26.94 363 ARG A N 1
ATOM 2655 C CA . ARG A 1 363 ? 12.370 48.094 17.878 1.00 26.94 363 ARG A CA 1
ATOM 2656 C C . ARG A 1 363 ? 11.087 47.572 17.209 1.00 26.94 363 ARG A C 1
ATOM 2658 O O . ARG A 1 363 ? 10.353 48.363 16.625 1.00 26.94 363 ARG A O 1
ATOM 2665 N N . VAL A 1 364 ? 10.740 46.309 17.464 1.00 27.64 364 VAL A N 1
ATOM 2666 C CA . VAL A 1 364 ? 9.340 45.856 17.533 1.00 27.64 364 VAL A CA 1
ATOM 2667 C C . VAL A 1 364 ? 9.063 45.458 18.977 1.00 27.64 364 VAL A C 1
ATOM 2669 O O . VAL A 1 364 ? 9.751 44.629 19.568 1.00 27.64 364 VAL A O 1
ATOM 2672 N N . GLN A 1 365 ? 8.097 46.150 19.563 1.00 25.47 365 GLN A N 1
ATOM 2673 C CA . GLN A 1 365 ? 7.623 45.988 20.927 1.00 25.47 365 GLN A CA 1
ATOM 2674 C C . GLN A 1 365 ? 6.733 44.737 20.959 1.00 25.47 365 GLN A C 1
ATOM 2676 O O . GLN A 1 365 ? 5.701 44.709 20.293 1.00 25.47 365 GLN A O 1
ATOM 2681 N N . VAL A 1 366 ? 7.133 43.695 21.690 1.00 28.03 366 VAL A N 1
ATOM 2682 C CA . VAL A 1 366 ? 6.248 42.562 21.994 1.00 28.03 366 VAL A CA 1
ATOM 2683 C C . VAL A 1 366 ? 5.319 43.018 23.116 1.00 28.03 366 VAL A C 1
ATOM 2685 O O . VAL A 1 366 ? 5.759 43.222 24.246 1.00 28.03 366 VAL A O 1
ATOM 2688 N N . LEU A 1 367 ? 4.055 43.259 22.775 1.00 26.89 367 LEU A N 1
ATOM 2689 C CA . LEU A 1 367 ? 2.974 43.434 23.737 1.00 26.89 367 LEU A CA 1
ATOM 2690 C C . LEU A 1 367 ? 2.409 42.048 24.059 1.00 26.89 367 LEU A C 1
ATOM 2692 O O . LEU A 1 367 ? 1.852 41.389 23.184 1.00 26.89 367 LEU A O 1
ATOM 2696 N N . ASP A 1 368 ? 2.566 41.624 25.311 1.00 30.56 368 ASP A N 1
ATOM 2697 C CA . ASP A 1 368 ? 1.817 40.512 25.894 1.00 30.56 368 ASP A CA 1
ATOM 2698 C C . ASP A 1 368 ? 0.349 40.931 26.032 1.00 30.56 368 ASP A C 1
ATOM 2700 O O . ASP A 1 368 ? 0.008 41.827 26.808 1.00 30.56 368 ASP A O 1
ATOM 2704 N N . GLY A 1 369 ? -0.523 40.286 25.264 1.00 27.47 369 GLY A N 1
ATOM 2705 C CA . GLY A 1 369 ? -1.961 40.503 25.303 1.00 27.47 369 GLY A CA 1
ATOM 2706 C C . GLY A 1 369 ? -2.687 39.249 24.847 1.00 27.47 369 GLY A C 1
ATOM 2707 O O . GLY A 1 369 ? -2.672 38.905 23.669 1.00 27.47 369 GLY A O 1
ATOM 2708 N N . ALA A 1 370 ? -3.306 38.553 25.797 1.00 31.11 370 ALA A N 1
ATOM 2709 C CA . ALA A 1 370 ? -4.241 37.478 25.518 1.00 31.11 370 ALA A CA 1
ATOM 2710 C C . ALA A 1 370 ? -5.486 38.060 24.830 1.00 31.11 370 ALA A C 1
ATOM 2712 O O . ALA A 1 370 ? -6.292 38.721 25.482 1.00 31.11 370 ALA A O 1
ATOM 2713 N N . GLU A 1 371 ? -5.657 37.788 23.536 1.00 26.97 371 GLU A N 1
ATOM 2714 C CA . GLU A 1 371 ? -6.916 38.015 22.830 1.00 26.97 371 GLU A CA 1
ATOM 2715 C C . GLU A 1 371 ? -7.429 36.742 22.152 1.00 26.97 371 GLU A C 1
ATOM 2717 O O . GLU A 1 371 ? -6.710 35.967 21.522 1.00 26.97 371 GLU A O 1
ATOM 2722 N N . LEU A 1 372 ? -8.728 36.551 22.364 1.00 26.50 372 LEU A N 1
ATOM 2723 C CA . LEU A 1 372 ? -9.596 35.487 21.897 1.00 26.50 372 LEU A CA 1
ATOM 2724 C C . LEU A 1 372 ? -9.765 35.603 20.371 1.00 26.50 372 LEU A C 1
ATOM 2726 O O . LEU A 1 372 ? -10.328 36.587 19.895 1.00 26.50 372 LEU A O 1
ATOM 2730 N N . VAL A 1 373 ? -9.336 34.604 19.597 1.00 27.70 373 VAL A N 1
ATOM 2731 C CA . VAL A 1 373 ? -9.612 34.559 18.149 1.00 27.70 373 VAL A CA 1
ATOM 2732 C C . VAL A 1 373 ? -10.821 33.665 17.871 1.00 27.70 373 VAL A C 1
ATOM 2734 O O . VAL A 1 373 ? -10.907 32.529 18.336 1.00 27.70 373 VAL A O 1
ATOM 2737 N N . GLN A 1 374 ? -11.767 34.233 17.121 1.00 26.36 374 GLN A N 1
ATOM 2738 C CA . GLN A 1 374 ? -13.042 33.659 16.698 1.00 26.36 374 GLN A CA 1
ATOM 2739 C C . GLN A 1 374 ? -12.898 32.316 15.964 1.00 26.36 374 GLN A C 1
ATOM 2741 O O . GLN A 1 374 ? -12.119 32.177 15.023 1.00 26.36 374 GLN A O 1
ATOM 2746 N N . GLN A 1 375 ? -13.749 31.359 16.346 1.00 26.44 375 GLN A N 1
ATOM 2747 C CA . GLN A 1 375 ? -14.070 30.168 15.562 1.00 26.44 375 GLN A CA 1
ATOM 2748 C C . GLN A 1 375 ? -14.802 30.567 14.273 1.00 26.44 375 GLN A C 1
ATOM 2750 O O . GLN A 1 375 ? -15.906 31.111 14.324 1.00 26.44 375 GLN A O 1
ATOM 2755 N N . LEU A 1 376 ? -14.218 30.241 13.121 1.00 28.95 376 LEU A N 1
ATOM 2756 C CA . LEU A 1 376 ? -14.932 30.191 11.847 1.00 28.95 376 LEU A CA 1
ATOM 2757 C C . LEU A 1 376 ? -15.625 28.827 11.739 1.00 28.95 376 LEU A C 1
ATOM 2759 O O . LEU A 1 376 ? -14.981 27.780 11.798 1.00 28.95 376 LEU A O 1
ATOM 2763 N N . GLY A 1 377 ? -16.956 28.863 11.659 1.00 27.61 377 GLY A N 1
ATOM 2764 C CA . GLY A 1 377 ? -17.826 27.692 11.595 1.00 27.61 377 GLY A CA 1
ATOM 2765 C C . GLY A 1 377 ? -17.670 26.893 10.301 1.00 27.61 377 GLY A C 1
ATOM 2766 O O . GLY A 1 377 ? -17.399 27.444 9.235 1.00 27.61 377 GLY A O 1
ATOM 2767 N N . GLY A 1 378 ? -17.856 25.577 10.417 1.00 31.38 378 GLY A N 1
ATOM 2768 C CA . GLY A 1 378 ? -17.865 24.648 9.290 1.00 31.38 378 GLY A CA 1
ATOM 2769 C C . GLY A 1 378 ? -19.099 24.803 8.384 1.00 31.38 378 GLY A C 1
ATOM 2770 O O . GLY A 1 378 ? -20.110 25.380 8.796 1.00 31.38 378 GLY A O 1
ATOM 2771 N N . PRO A 1 379 ? -19.042 24.283 7.146 1.00 28.78 379 PRO A N 1
ATOM 2772 C CA . PRO A 1 379 ? -20.133 24.398 6.189 1.00 28.78 379 PRO A CA 1
ATOM 2773 C C . PRO A 1 379 ? -21.252 23.397 6.516 1.00 28.78 379 PRO A C 1
ATOM 2775 O O . PRO A 1 379 ? -21.065 22.186 6.421 1.00 28.78 379 PRO A O 1
ATOM 2778 N N . HIS A 1 380 ? -22.437 23.902 6.862 1.00 30.95 380 HIS A N 1
ATOM 2779 C CA . HIS A 1 380 ? -23.662 23.105 6.914 1.00 30.95 380 HIS A CA 1
ATOM 2780 C C . HIS A 1 380 ? -24.507 23.337 5.656 1.00 30.95 380 HIS A C 1
ATOM 2782 O O . HIS A 1 380 ? -24.982 24.441 5.396 1.00 30.95 380 HIS A O 1
ATOM 2788 N N . PHE A 1 381 ? -24.720 22.258 4.902 1.00 31.98 381 PHE A N 1
ATOM 2789 C CA . PHE A 1 381 ? -25.799 22.118 3.929 1.00 31.98 381 PHE A CA 1
ATOM 2790 C C . PHE A 1 381 ? -27.123 21.868 4.667 1.00 31.98 381 PHE A C 1
ATOM 2792 O O . PHE A 1 381 ? -27.215 20.876 5.386 1.00 31.98 381 PHE A O 1
ATOM 2799 N N . ALA A 1 382 ? -28.122 22.739 4.477 1.00 29.19 382 ALA A N 1
ATOM 2800 C CA . ALA A 1 382 ? -29.548 22.413 4.299 1.00 29.19 382 ALA A CA 1
ATOM 2801 C C . ALA A 1 382 ? -30.413 23.678 4.450 1.00 29.19 382 ALA A C 1
ATOM 2803 O O . ALA A 1 382 ? -30.454 24.310 5.504 1.00 29.19 382 ALA A O 1
ATOM 2804 N N . ASP A 1 383 ? -31.129 24.011 3.381 1.00 29.92 383 ASP A N 1
ATOM 2805 C CA . ASP A 1 383 ? -32.169 25.034 3.320 1.00 29.92 383 ASP A CA 1
ATOM 2806 C C . ASP A 1 383 ? -33.531 24.415 3.688 1.00 29.92 383 ASP A C 1
ATOM 2808 O O . ASP A 1 383 ? -33.898 23.382 3.122 1.00 29.92 383 ASP A O 1
ATOM 2812 N N . ASN A 1 384 ? -34.261 25.017 4.637 1.00 30.97 384 ASN A N 1
ATOM 2813 C CA . ASN A 1 384 ? -35.687 25.359 4.503 1.00 30.97 384 ASN A CA 1
ATOM 2814 C C . ASN A 1 384 ? -36.323 25.820 5.828 1.00 30.97 384 ASN A C 1
ATOM 2816 O O . ASN A 1 384 ? -36.399 25.072 6.799 1.00 30.97 384 ASN A O 1
ATOM 2820 N N . GLY A 1 385 ? -36.966 26.993 5.783 1.00 29.22 385 GLY A N 1
ATOM 2821 C CA . GLY A 1 385 ? -38.254 27.196 6.459 1.00 29.22 385 GLY A CA 1
ATOM 2822 C C . GLY A 1 385 ? -38.303 28.118 7.686 1.00 29.22 385 GLY A C 1
ATOM 2823 O O . GLY A 1 385 ? -38.198 27.674 8.817 1.00 29.22 385 GLY A O 1
ATOM 2824 N N . ARG A 1 386 ? -38.684 29.382 7.438 1.00 28.08 386 ARG A N 1
ATOM 2825 C CA . ARG A 1 386 ? -39.692 30.162 8.201 1.00 28.08 386 ARG A CA 1
ATOM 2826 C C . ARG A 1 386 ? -39.574 30.233 9.746 1.00 28.08 386 ARG A C 1
ATOM 2828 O O . ARG A 1 386 ? -40.107 29.370 10.428 1.00 28.08 386 ARG A O 1
ATOM 2835 N N . ARG A 1 387 ? -39.186 31.409 10.278 1.00 26.94 387 ARG A N 1
ATOM 2836 C CA . ARG A 1 387 ? -40.043 32.404 11.001 1.00 26.94 387 ARG A CA 1
ATOM 2837 C C . ARG A 1 387 ? -39.291 33.230 12.071 1.00 26.94 387 ARG A C 1
ATOM 2839 O O . ARG A 1 387 ? -38.627 32.682 12.928 1.00 26.94 387 ARG A O 1
ATOM 2846 N N . ILE A 1 388 ? -39.593 34.536 12.041 1.00 29.94 388 ILE A N 1
ATOM 2847 C CA . ILE A 1 388 ? -39.961 35.451 13.150 1.00 29.94 388 ILE A CA 1
ATOM 2848 C C . ILE A 1 388 ? -38.917 35.791 14.239 1.00 29.94 388 ILE A C 1
ATOM 2850 O O . ILE A 1 388 ? -38.367 34.947 14.930 1.00 29.94 388 ILE A O 1
ATOM 2854 N N . ARG A 1 389 ? -38.754 37.112 14.414 1.00 28.67 389 ARG A N 1
ATOM 2855 C CA . ARG A 1 389 ? -38.002 37.837 15.451 1.00 28.67 389 ARG A CA 1
ATOM 2856 C C . ARG A 1 389 ? -38.536 37.590 16.871 1.00 28.67 389 ARG A C 1
ATOM 2858 O O . ARG A 1 389 ? -39.745 37.623 17.077 1.00 28.67 389 ARG A O 1
ATOM 2865 N N . GLY A 1 390 ? -37.629 37.558 17.850 1.00 27.03 390 GLY A N 1
ATOM 2866 C CA . GLY A 1 390 ? -37.923 37.800 19.268 1.00 27.03 390 GLY A CA 1
ATOM 2867 C C . GLY A 1 390 ? -36.644 37.854 20.115 1.00 27.03 390 GLY A C 1
ATOM 2868 O O . GLY A 1 390 ? -35.921 36.869 20.180 1.00 27.03 390 GLY A O 1
ATOM 2869 N N . PHE A 1 391 ? -36.363 39.002 20.739 1.00 28.11 391 PHE A N 1
ATOM 2870 C CA . PHE A 1 391 ? -35.283 39.227 21.715 1.00 28.11 391 PHE A CA 1
ATOM 2871 C C . PHE A 1 391 ? -35.885 39.372 23.120 1.00 28.11 391 PHE A C 1
ATOM 2873 O O . PHE A 1 391 ? -36.825 40.151 23.248 1.00 28.11 391 PHE A O 1
ATOM 2880 N N . VAL A 1 392 ? -35.299 38.733 24.148 1.00 28.20 392 VAL A N 1
ATOM 2881 C CA . VAL A 1 392 ? -35.390 39.092 25.590 1.00 28.20 392 VAL A CA 1
ATOM 2882 C C . VAL A 1 392 ? -34.099 38.605 26.312 1.00 28.20 392 VAL A C 1
ATOM 2884 O O . VAL A 1 392 ? -33.577 37.565 25.909 1.00 28.20 392 VAL A O 1
ATOM 2887 N N . PRO A 1 393 ? -33.541 39.338 27.309 1.00 30.56 393 PRO A N 1
ATOM 2888 C CA . PRO A 1 393 ? -32.130 39.255 27.718 1.00 30.56 393 PRO A CA 1
ATOM 2889 C C . PRO A 1 393 ? -31.826 38.375 28.952 1.00 30.56 393 PRO A C 1
ATOM 2891 O O . PRO A 1 393 ? -32.719 37.947 29.681 1.00 30.56 393 PRO A O 1
ATOM 2894 N N . VAL A 1 394 ? -30.523 38.142 29.174 1.00 28.00 394 VAL A N 1
ATOM 2895 C CA . VAL A 1 394 ? -29.909 37.351 30.260 1.00 28.00 394 VAL A CA 1
ATOM 2896 C C . VAL A 1 394 ? -29.663 38.210 31.512 1.00 28.00 394 VAL A C 1
ATOM 2898 O O . VAL A 1 394 ? -29.231 39.354 31.411 1.00 28.00 394 VAL A O 1
ATOM 2901 N N . HIS A 1 395 ? -29.943 37.626 32.680 1.00 28.47 395 HIS A N 1
ATOM 2902 C CA . HIS A 1 395 ? -29.808 38.190 34.027 1.00 28.47 395 HIS A CA 1
ATOM 2903 C C . HIS A 1 395 ? -28.354 38.373 34.512 1.00 28.47 395 HIS A C 1
ATOM 2905 O O . HIS A 1 395 ? -27.516 37.490 34.335 1.00 28.47 395 HIS A O 1
ATOM 2911 N N . ASP A 1 396 ? -28.128 39.476 35.237 1.00 26.48 396 ASP A N 1
ATOM 2912 C CA . ASP A 1 396 ? -26.956 39.794 36.067 1.00 26.48 396 ASP A CA 1
ATOM 2913 C C . ASP A 1 396 ? -26.921 39.010 37.393 1.00 26.48 396 ASP A C 1
ATOM 2915 O O . ASP A 1 396 ? -27.934 38.922 38.091 1.00 26.48 396 ASP A O 1
ATOM 2919 N N . VAL A 1 397 ? -25.723 38.589 37.828 1.00 26.88 397 VAL A N 1
ATOM 2920 C CA . VAL A 1 397 ? -25.385 38.461 39.260 1.00 26.88 397 VAL A CA 1
ATOM 2921 C C . VAL A 1 397 ? -23.989 39.035 39.521 1.00 26.88 397 VAL A C 1
ATOM 2923 O O . VAL A 1 397 ? -22.961 38.480 39.139 1.00 26.88 397 VAL A O 1
ATOM 2926 N N . VAL A 1 398 ? -23.991 40.163 40.227 1.00 26.22 398 VAL A N 1
ATOM 2927 C CA . VAL A 1 398 ? -22.853 40.893 40.800 1.00 26.22 398 VAL A CA 1
ATOM 2928 C C . VAL A 1 398 ? -22.312 40.170 42.035 1.00 26.22 398 VAL A C 1
ATOM 2930 O O . VAL A 1 398 ? -23.100 39.724 42.865 1.00 26.22 398 VAL A O 1
ATOM 2933 N N . ARG A 1 399 ? -20.986 40.181 42.256 1.00 24.28 399 ARG A N 1
ATOM 2934 C CA . ARG A 1 399 ? -20.409 40.187 43.617 1.00 24.28 399 ARG A CA 1
ATOM 2935 C C . ARG A 1 399 ? -19.004 40.795 43.664 1.00 24.28 399 ARG A C 1
ATOM 2937 O O . ARG A 1 399 ? -18.067 40.285 43.058 1.00 24.28 399 ARG A O 1
ATOM 2944 N N . ARG A 1 400 ? -18.845 41.841 44.482 1.00 24.47 400 ARG A N 1
ATOM 2945 C CA . ARG A 1 400 ? -17.572 42.264 45.084 1.00 24.47 400 ARG A CA 1
ATOM 2946 C C . ARG A 1 400 ? -17.856 42.956 46.419 1.00 24.47 400 ARG A C 1
ATOM 2948 O O . ARG A 1 400 ? -18.689 43.852 46.443 1.00 24.47 400 ARG A O 1
ATOM 2955 N N . ALA A 1 401 ? -17.135 42.579 47.477 1.00 27.75 401 ALA A N 1
ATOM 2956 C CA . ALA A 1 401 ? -16.616 43.464 48.532 1.00 27.75 401 ALA A CA 1
ATOM 2957 C C . ALA A 1 401 ? -15.705 42.675 49.500 1.00 27.75 401 ALA A C 1
ATOM 2959 O O . ALA A 1 401 ? -15.876 41.473 49.679 1.00 27.75 401 ALA A O 1
ATOM 2960 N N . ARG A 1 402 ? -14.705 43.373 50.054 1.00 29.88 402 ARG A N 1
ATOM 2961 C CA . ARG A 1 402 ? -13.536 42.918 50.838 1.00 29.88 402 ARG A CA 1
ATOM 2962 C C . ARG A 1 402 ? -13.711 43.106 52.360 1.00 29.88 402 ARG A C 1
ATOM 2964 O O . ARG A 1 402 ? -14.440 44.005 52.757 1.00 29.88 402 ARG A O 1
ATOM 2971 N N . GLY A 1 403 ? -12.842 42.419 53.126 1.00 27.69 403 GLY A N 1
ATOM 2972 C CA . GLY A 1 403 ? -12.300 42.795 54.458 1.00 27.69 403 GLY A CA 1
ATOM 2973 C C . GLY A 1 403 ? -12.979 42.081 55.635 1.00 27.69 403 GLY A C 1
ATOM 2974 O O . GLY A 1 403 ? -14.190 41.943 55.602 1.00 27.69 403 GLY A O 1
ATOM 2975 N N . SER A 1 404 ? -12.329 41.592 56.698 1.00 29.05 404 SER A N 1
ATOM 2976 C CA . SER A 1 404 ? -10.965 41.725 57.253 1.00 29.05 404 SER A CA 1
ATOM 2977 C C . SER A 1 404 ? -10.842 40.816 58.501 1.00 29.05 404 SER A C 1
ATOM 2979 O O . SER A 1 404 ? -11.865 40.582 59.137 1.00 29.05 404 SER A O 1
ATOM 2981 N N . GLY A 1 405 ? -9.623 40.432 58.920 1.00 28.03 405 GLY A N 1
ATOM 2982 C CA . GLY A 1 405 ? -9.289 40.237 60.349 1.00 28.03 405 GLY A CA 1
ATOM 2983 C C . GLY A 1 405 ? -8.887 38.833 60.840 1.00 28.03 405 GLY A C 1
ATOM 2984 O O . GLY A 1 405 ? -9.742 37.983 61.027 1.00 28.03 405 GLY A O 1
ATOM 2985 N N . GLU A 1 406 ? -7.588 38.699 61.140 1.00 28.25 406 GLU A N 1
ATOM 2986 C CA . GLU A 1 406 ? -6.961 37.947 62.254 1.00 28.25 406 GLU A CA 1
ATOM 2987 C C . GLU A 1 406 ? -6.874 36.398 62.279 1.00 28.25 406 GLU A C 1
ATOM 2989 O O . GLU A 1 406 ? -7.847 35.659 62.194 1.00 28.25 406 GLU A O 1
ATOM 2994 N N . LEU A 1 407 ? -5.631 35.929 62.491 1.00 35.22 407 LEU A N 1
ATOM 2995 C CA . LEU A 1 407 ? -5.236 34.611 63.017 1.00 35.22 407 LEU A CA 1
ATOM 2996 C C . LEU A 1 407 ? -5.114 34.710 64.551 1.00 35.22 407 LEU A C 1
ATOM 2998 O O . LEU A 1 407 ? -4.720 35.772 65.039 1.00 35.22 407 LEU A O 1
ATOM 3002 N N . PRO A 1 408 ? -5.325 33.616 65.312 1.00 36.94 408 PRO A N 1
ATOM 3003 C CA . PRO A 1 408 ? -4.151 32.867 65.791 1.00 36.94 408 PRO A CA 1
ATOM 3004 C C . PRO A 1 408 ? -4.363 31.350 66.018 1.00 36.94 408 PRO A C 1
ATOM 3006 O O . PRO A 1 408 ? -5.469 30.882 66.260 1.00 36.94 408 PRO A O 1
ATOM 3009 N N . GLY A 1 409 ? -3.244 30.614 66.088 1.00 27.95 409 GLY A N 1
ATOM 3010 C CA . GLY A 1 409 ? -3.046 29.605 67.142 1.00 27.95 409 GLY A CA 1
ATOM 3011 C C . GLY A 1 409 ? -3.144 28.121 66.768 1.00 27.95 409 GLY A C 1
ATOM 3012 O O . GLY A 1 409 ? -4.224 27.564 66.628 1.00 27.95 409 GLY A O 1
ATOM 3013 N N . ILE A 1 410 ? -1.986 27.457 66.738 1.00 36.00 410 ILE A N 1
ATOM 3014 C CA . ILE A 1 410 ? -1.822 25.997 66.820 1.00 36.00 410 ILE A CA 1
ATOM 3015 C C . ILE A 1 410 ? -2.103 25.534 68.260 1.00 36.00 410 ILE A C 1
ATOM 3017 O O . ILE A 1 410 ? -1.497 26.078 69.180 1.00 36.00 410 ILE A O 1
ATOM 3021 N N . VAL A 1 411 ? -2.905 24.475 68.449 1.00 30.14 411 VAL A N 1
ATOM 3022 C CA . VAL A 1 411 ? -2.875 23.612 69.650 1.00 30.14 411 VAL A CA 1
ATOM 3023 C C . VAL A 1 411 ? -3.077 22.144 69.245 1.00 30.14 411 VAL A C 1
ATOM 3025 O O . VAL A 1 411 ? -4.001 21.805 68.511 1.00 30.14 411 VAL A O 1
ATOM 3028 N N . TYR A 1 412 ? -2.175 21.288 69.730 1.00 35.91 412 TYR A N 1
ATOM 3029 C CA . TYR A 1 412 ? -2.198 19.825 69.653 1.00 35.91 412 TYR A CA 1
ATOM 3030 C C . TYR A 1 412 ? -3.301 19.217 70.536 1.00 35.91 412 TYR A C 1
ATOM 3032 O O . TYR A 1 412 ? -3.536 19.695 71.642 1.00 35.91 412 TYR A O 1
ATOM 3040 N N . GLY A 1 413 ? -3.876 18.085 70.120 1.00 29.81 413 GLY A N 1
ATOM 3041 C CA . GLY A 1 413 ? -4.724 17.257 70.981 1.00 29.81 413 GLY A CA 1
ATOM 3042 C C . GLY A 1 413 ? -4.783 15.807 70.508 1.00 29.81 413 GLY A C 1
ATOM 3043 O O . GLY A 1 413 ? -5.452 15.496 69.529 1.00 29.81 413 GLY A O 1
ATOM 3044 N N . ALA A 1 414 ? -4.060 14.934 71.207 1.00 35.72 414 ALA A N 1
ATOM 3045 C CA . ALA A 1 414 ? -4.168 13.484 71.115 1.00 35.72 414 ALA A CA 1
ATOM 3046 C C . ALA A 1 414 ? -5.147 12.940 72.175 1.00 35.72 414 ALA A C 1
ATOM 3048 O O . ALA A 1 414 ? -5.399 13.602 73.181 1.00 35.72 414 ALA A O 1
ATOM 3049 N N . SER A 1 415 ? -5.537 11.673 71.983 1.00 37.38 415 SER A N 1
ATOM 3050 C CA . SER A 1 415 ? -6.108 10.695 72.935 1.00 37.38 415 SER A CA 1
ATOM 3051 C C . SER A 1 415 ? -7.635 10.580 73.073 1.00 37.38 415 SER A C 1
ATOM 3053 O O . SER A 1 415 ? -8.348 11.567 73.218 1.00 37.38 415 SER A O 1
ATOM 3055 N N . GLY A 1 416 ? -8.105 9.323 73.096 1.00 32.19 416 GLY A N 1
ATOM 3056 C CA . GLY A 1 416 ? -9.400 8.938 73.662 1.00 32.19 416 GLY A CA 1
ATOM 3057 C C . GLY A 1 416 ? -10.020 7.677 73.055 1.00 32.19 416 GLY A C 1
ATOM 3058 O O . GLY A 1 416 ? -10.579 7.742 71.974 1.00 32.19 416 GLY A O 1
ATOM 3059 N N . HIS A 1 417 ? -9.918 6.555 73.769 1.00 39.16 417 HIS A N 1
ATOM 3060 C CA . HIS A 1 417 ? -10.461 5.227 73.460 1.00 39.16 417 HIS A CA 1
ATOM 3061 C C . HIS A 1 417 ? -11.986 5.142 73.273 1.00 39.16 417 HIS A C 1
ATOM 3063 O O . HIS A 1 417 ? -12.741 5.859 73.930 1.00 39.16 417 HIS A O 1
ATOM 3069 N N . GLY A 1 418 ? -12.392 4.139 72.486 1.00 41.31 418 GLY A N 1
ATOM 3070 C CA . GLY A 1 418 ? -13.718 3.523 72.429 1.00 41.31 418 GLY A CA 1
ATOM 3071 C C . GLY A 1 418 ? -13.682 2.314 71.511 1.00 41.31 418 GLY A C 1
ATOM 3072 O O . GLY A 1 418 ? -13.537 2.553 70.294 1.00 41.31 418 GLY A O 1
#

Foldseek 3Di:
DPQLQVVFFFDADDFEFPDLVLLQVLLQVLCVSLQPDQDFAFDPVQPVSNPDDQNFKKKWKAWLLRRIHIDGNQFDKDFCAPVLVLQCPPWQDDDALVRRLVRSQVLLCVLLVHRWDFDPSQLVSCLVPVVVQLVVLVVCVVVVNDPDDSNSVVSSVSRSRRTMDGLRSLFQSQSCLLNQQQRNVPRDRSDGSVSSVVSFVCQCQCAQPPCSVVLCVQLQWRKHAHLSQWIWTHQRNYTIMIIGGRGADPSSHRPSSSNSSSSCCRPRNRRPPDDDDDDDPPPPPDPPPDDDDDPPDDDDDDDPPDPPDDDDDPPDDPPPDDDDDDDDDPDDDDDDDDDDDDDDDDDDDDDDDDDDDDDDDDDDDDDDDDDDDDDDDDDDDDDDDDDDDDDDDDDDDDDDDDDDDDDDDDDDDDDDDD

Radius of gyration: 32.71 Å; chains: 1; bounding box: 76×80×121 Å

pLDDT: mean 74.71, std 28.9, range [23.69, 98.88]

Secondary structure (DSSP, 8-state):
-----TT------SSS---HHHHHHHHHHHHHHHTT---SEE--SSTTGGGS-TT--EEEEEETT--EEEEESTT--EE-GGGGHHHHTT----SSHHHHHHHHHHHHHHHHTSPPPB-HHHHHHHHHH-HHHHHHHHHHHHTTS--S-HHHHHHHHHHHHTBEE-HHHHHHHHHHHHTTTB-TTT--B-S-HHHHHHHHHHHHHHTTGGGHHHHHHHT-S-EEE-TTSEEEEEETTTEEEEEE-SEE-TTS-BHHHHHHHHHHHHHTT--TT----------------------SS--S------S---PPPPPPPP--SPPPP------PPPPP-PPPSSS----------------------------PPPPPPP--------------PPPP----------------------

Sequence (418 aa):
MDSNVEGVEQAVSTGTLPGRDQVDSLVAASLQRNRTCQDGDVADYIPVLARADPDLFGVCVVGVDGGVHVAGDADVEFSIQSISKAFVYALMPGTTADEQWAAVQSGLSAFAGRDLALDNEVYRSEAATNTRNRAIARLLESYGRIGRDPLAVVDVYTKQCSLRVSARDLAIMGATLADGGVNPVTGKRVVSAEVCRDTLAVLAANGLYERSGEWLFEIGLPGKSGVSGGLLTVSPGKAGIGAFSPRLDPAGNSVRGQQATAYLSRVLGLNIFASQAHAPPLLLDRPHGVVPLLMGELGQPQCFQQWRHVHPEPPTVSLAEPVPATHGIVLAATPGLHRSGGGFLAFVGGAQGHPIALGHQPRVQVLDGAELVQQLGGPHFADNGRRIRGFVPVHDVVRRARGSGELPGIVYGASGHG